Protein 4R12 (pdb70)

InterPro domains:
  IPR008710 Nicastrin [PTHR21092] (8-639)
  IPR041084 Nicastrin, small lobe [PF18266] (41-197)

B-factor: mean 36.16, std 11.5, range [18.85, 80.17]

Sequence (573 aa):
YTTLYSSYPCTKIMTSDGQFGCSSKHGGNSGILYLIDDDESYNNYFSYSQQKDIIVVLDTNYFNSTSVLNLHNKSKIEGIIVLTDTKKTYPYSPDSRYPNKIYGLYPNSNLEWNPNADGFTYFSFPFPIFAIDNQTSVAIRNVSKHNRDGQYPAWGAELDSFMQGAINSETCLRRGFCEPVGGQSIWSSFSSKIDKEKEIILVMLPFDTTAFFRDLSIGADQSSFATVTLLSVIKSLAAVDRSSWNKEVVFAFWNAERWGYVGSEYFINDLLNFQCKTYNSDKSKCIDPPRADLAFQTQINFTKISTIIELNQIGRAQLDKNLGKYSLYLHTAGTKTSSVTDILDQVASSYENSTITFKPTTQTELPPSSSMSFLKKTNKIPVVVITDHDYKYSNPYYGYEQDDNENVLGSTLNDIVYILSTFIDRIAGGNNNITIDKNFINILYPCFTSSITCFNILMKTYPLNEVPNFYSSVFGTSLTTTLSPYETKLIHRLLYSITQYNSTLTNCTSDNDCPSSLCYSGQCVSSNTHLHNALSLGFDFDTSKNVWKIVNSSYPIFTESNWDYTALKVFKI

Solvent-accessible surface area: 23142 Å² total; per-residue (Å²): 227,81,49,33,190,44,16,22,10,2,10,12,0,0,30,40,143,20,65,10,2,0,18,5,117,153,66,20,7,47,6,0,1,23,1,0,32,54,99,121,6,30,92,82,0,69,96,40,81,75,40,154,48,0,0,0,0,0,16,3,44,40,0,29,15,98,14,7,80,64,13,125,32,136,8,128,25,29,0,0,0,0,0,33,35,65,90,7,115,66,78,9,2,0,6,38,114,9,7,27,72,111,42,7,56,53,62,139,10,147,40,64,0,6,40,78,3,47,17,0,8,84,81,55,5,90,25,0,0,0,0,0,39,86,151,15,0,84,54,6,46,101,23,0,103,109,15,100,89,30,130,81,100,5,63,0,0,45,0,5,0,80,6,62,2,42,99,32,0,84,15,2,5,129,146,42,70,2,22,0,5,0,0,12,2,0,3,0,1,20,37,64,128,3,56,116,148,66,78,4,1,7,2,0,0,3,3,0,0,8,2,4,1,15,51,16,0,16,1,0,0,1,1,0,0,2,0,0,0,0,0,0,0,0,69,1,0,37,92,21,93,69,101,61,21,95,56,10,5,4,0,0,0,1,0,0,2,30,9,3,7,4,0,0,29,14,8,0,42,5,28,74,96,26,151,14,150,67,77,33,120,108,124,52,98,4,98,58,36,28,31,80,44,7,12,4,69,76,16,13,42,20,109,64,9,20,7,0,1,0,1,7,1,0,0,69,3,74,108,18,198,137,96,55,54,55,0,2,30,12,1,56,25,34,59,168,25,75,72,13,20,72,38,0,60,90,2,4,93,75,59,165,119,4,47,1,24,21,58,106,32,106,40,136,40,10,2,8,1,1,0,0,0,2,23,93,108,23,85,151,21,15,1,0,0,0,0,0,4,38,72,122,15,21,4,34,23,6,0,3,29,19,0,20,63,132,7,12,58,33,94,0,4,56,21,2,0,57,1,6,0,16,0,2,0,93,22,0,38,10,133,36,146,14,114,19,42,119,109,9,4,100,72,0,38,60,3,0,1,43,46,0,61,12,50,41,141,25,25,172,90,121,11,192,38,81,34,0,23,4,20,2,32,23,0,0,72,11,38,104,64,65,92,25,40,28,11,4,106,0,0,26,28,5,0,11,23,15,1,72,113,80,46,69,128,64,116,10,106,47,58,152,78,8,115,118,13,35,11,18,96,12,55,11,5,20,10,5,5,24,65,8,16,0,5,4,46,0,15,73,30,36,107,101,113,104,15,10,85,51,91,62,77,97,87,8,6,33,0,9,3,42,92,129,128,43,14,0,60,8,56,118,78

Structure (mmCIF, N/CA/C/O backbone):
data_4R12
#
_entry.id   4R12
#
_cell.length_a   65.584
_cell.length_b   65.584
_cell.length_c   344.475
_cell.angle_alpha   90.00
_cell.angle_beta   90.00
_cell.angle_gamma   90.00
#
_symmetry.space_group_name_H-M   'P 41 21 2'
#
loop_
_entity.id
_entity.type
_entity.pdbx_description
1 polymer 'Putative uncharacterized protein'
2 branched 2-acetamido-2-deoxy-beta-D-glucopyranose-(1-4)-2-acetamido-2-deoxy-beta-D-glucopyranose
3 branched beta-D-mannopyranose-(1-4)-2-acetamido-2-deoxy-beta-D-glucopyranose-(1-4)-2-acetamido-2-deoxy-beta-D-glucopyranose
4 non-polymer 2-acetamido-2-deoxy-beta-D-glucopyranose
5 non-polymer 'CALCIUM ION'
6 water water
#
loop_
_atom_site.group_PDB
_atom_site.id
_atom_site.type_symbol
_atom_site.label_atom_id
_atom_site.label_alt_id
_atom_site.label_comp_id
_atom_site.label_asym_id
_atom_site.label_entity_id
_atom_site.label_seq_id
_atom_site.pdbx_PDB_ins_code
_atom_site.Cartn_x
_atom_site.Cartn_y
_atom_site.Cartn_z
_atom_site.occupancy
_atom_site.B_iso_or_equiv
_atom_site.auth_seq_id
_atom_site.auth_comp_id
_atom_site.auth_asym_id
_atom_site.auth_atom_id
_atom_site.pdbx_PDB_model_num
ATOM 1 N N . TYR A 1 15 ? 0.658 -21.578 11.817 1.00 66.00 33 TYR A N 1
ATOM 2 C CA . TYR A 1 15 ? -0.274 -21.757 10.712 1.00 66.19 33 TYR A CA 1
ATOM 3 C C . TYR A 1 15 ? -0.941 -20.433 10.337 1.00 67.89 33 TYR A C 1
ATOM 4 O O . TYR A 1 15 ? -1.705 -20.353 9.372 1.00 69.80 33 TYR A O 1
ATOM 13 N N . THR A 1 16 ? -0.649 -19.405 11.128 1.00 64.12 34 THR A N 1
ATOM 14 C CA . THR A 1 16 ? -0.992 -18.017 10.826 1.00 62.07 34 THR A CA 1
ATOM 15 C C . THR A 1 16 ? 0.039 -17.178 11.568 1.00 59.08 34 THR A C 1
ATOM 16 O O . THR A 1 16 ? -0.089 -16.968 12.775 1.00 57.47 34 THR A O 1
ATOM 20 N N . THR A 1 17 ? 1.081 -16.736 10.869 1.00 57.77 35 THR A N 1
ATOM 21 C CA . THR A 1 17 ? 2.192 -16.061 11.535 1.00 55.97 35 THR A CA 1
ATOM 22 C C . THR A 1 17 ? 1.928 -14.567 11.731 1.00 55.28 35 THR A C 1
ATOM 23 O O . THR A 1 17 ? 1.622 -13.838 10.786 1.00 53.74 35 THR A O 1
ATOM 27 N N . LEU A 1 18 ? 2.044 -14.120 12.975 1.00 51.94 36 LEU A N 1
ATOM 28 C CA . LEU A 1 18 ? 1.853 -12.716 13.289 1.00 51.15 36 LEU A CA 1
ATOM 29 C C . LEU A 1 18 ? 3.214 -12.046 13.324 1.00 49.62 36 LEU A C 1
ATOM 30 O O . LEU A 1 18 ? 4.041 -12.337 14.187 1.00 51.10 36 LEU A O 1
ATOM 35 N N . TYR A 1 19 ? 3.444 -11.163 12.357 1.00 52.06 37 TYR A N 1
ATOM 36 C CA . TYR A 1 19 ? 4.797 -10.714 12.032 1.00 52.74 37 TYR A CA 1
ATOM 37 C C . TYR A 1 19 ? 5.252 -9.562 12.903 1.00 50.38 37 TYR A C 1
ATOM 38 O O . TYR A 1 19 ? 6.429 -9.472 13.254 1.00 51.19 37 TYR A O 1
ATOM 47 N N . SER A 1 20 ? 4.330 -8.680 13.242 1.00 45.51 38 SER A N 1
ATOM 48 C CA . SER A 1 20 ? 4.658 -7.587 14.132 1.00 43.76 38 SER A CA 1
ATOM 49 C C . SER A 1 20 ? 4.558 -8.063 15.562 1.00 42.45 38 SER A C 1
ATOM 50 O O . SER A 1 20 ? 3.622 -7.724 16.264 1.00 40.17 38 SER A O 1
ATOM 53 N N . SER A 1 21 ? 5.531 -8.876 15.956 1.00 39.83 39 SER A N 1
ATOM 54 C CA . SER A 1 21 ? 5.665 -9.347 17.335 1.00 36.74 39 SER A CA 1
ATOM 55 C C . SER A 1 21 ? 7.002 -8.911 17.939 1.00 33.63 39 SER A C 1
ATOM 56 O O . SER A 1 21 ? 8.020 -8.812 17.237 1.00 32.17 39 SER A O 1
ATOM 59 N N . TYR A 1 22 ? 6.993 -8.670 19.252 1.00 31.73 40 TYR A N 1
ATOM 60 C CA . TYR A 1 22 ? 8.129 -8.066 19.927 1.00 28.62 40 TYR A CA 1
ATOM 61 C C . TYR A 1 22 ? 8.512 -8.906 21.144 1.00 29.18 40 TYR A C 1
ATOM 62 O O . TYR A 1 22 ? 7.874 -8.830 22.189 1.00 27.51 40 TYR A O 1
ATOM 71 N N . PRO A 1 23 ? 9.561 -9.716 20.999 1.00 28.76 41 PRO A N 1
ATOM 72 C CA . PRO A 1 23 ? 9.910 -10.698 22.034 1.00 30.76 41 PRO A CA 1
ATOM 73 C C . PRO A 1 23 ? 10.647 -10.096 23.227 1.00 27.84 41 PRO A C 1
ATOM 74 O O . PRO A 1 23 ? 11.368 -9.095 23.108 1.00 26.31 41 PRO A O 1
ATOM 78 N N . CYS A 1 24 ? 10.440 -10.719 24.380 1.00 26.26 42 CYS A N 1
ATOM 79 C CA . CYS A 1 24 ? 11.326 -10.584 25.516 1.00 25.58 42 CYS A CA 1
ATOM 80 C C . CYS A 1 24 ? 12.546 -11.474 25.275 1.00 28.15 42 CYS A C 1
ATOM 81 O O . CYS A 1 24 ? 12.393 -12.652 24.970 1.00 29.21 42 CYS A O 1
ATOM 84 N N . THR A 1 25 ? 13.751 -10.922 25.385 1.00 26.84 43 THR A N 1
ATOM 85 C CA . THR A 1 25 ? 14.956 -11.696 25.072 1.00 27.00 43 THR A CA 1
ATOM 86 C C . THR A 1 25 ? 15.770 -11.919 26.335 1.00 28.26 43 THR A C 1
ATOM 87 O O . THR A 1 25 ? 15.465 -11.324 27.367 1.00 25.43 43 THR A O 1
ATOM 91 N N . LYS A 1 26 ? 16.792 -12.767 26.254 1.00 27.46 44 LYS A N 1
ATOM 92 C CA . LYS A 1 26 ? 17.601 -13.108 27.432 1.00 28.27 44 LYS A CA 1
ATOM 93 C C . LYS A 1 26 ? 18.911 -12.324 27.481 1.00 26.38 44 LYS A C 1
ATOM 94 O O . LYS A 1 26 ? 19.662 -12.258 26.494 1.00 26.16 44 LYS A O 1
ATOM 100 N N . ILE A 1 27 ? 19.183 -11.727 28.640 1.00 26.44 45 ILE A N 1
ATOM 101 C CA . ILE A 1 27 ? 20.427 -11.012 28.859 1.00 27.03 45 ILE A CA 1
ATOM 102 C C . ILE A 1 27 ? 21.169 -11.651 30.030 1.00 28.08 45 ILE A C 1
ATOM 103 O O . ILE A 1 27 ? 20.590 -11.862 31.091 1.00 28.07 45 ILE A O 1
ATOM 108 N N . MET A 1 28 ? 22.441 -11.970 29.835 1.00 28.27 46 MET A N 1
ATOM 109 C CA . MET A 1 28 ? 23.234 -12.539 30.919 1.00 29.15 46 MET A CA 1
ATOM 110 C C . MET A 1 28 ? 24.079 -11.461 31.601 1.00 30.27 46 MET A C 1
ATOM 111 O O . MET A 1 28 ? 24.454 -10.459 30.983 1.00 28.44 46 MET A O 1
ATOM 116 N N . THR A 1 29 ? 24.338 -11.663 32.889 1.00 31.18 47 THR A N 1
ATOM 117 C CA . THR A 1 29 ? 25.233 -10.799 33.649 1.00 33.28 47 THR A CA 1
ATOM 118 C C . THR A 1 29 ? 26.334 -11.640 34.281 1.00 35.54 47 THR A C 1
ATOM 119 O O . THR A 1 29 ? 26.390 -12.848 34.057 1.00 34.53 47 THR A O 1
ATOM 123 N N . SER A 1 30 ? 27.200 -11.012 35.069 1.00 36.44 48 SER A N 1
ATOM 124 C CA . SER A 1 30 ? 28.225 -11.749 35.821 1.00 39.99 48 SER A CA 1
ATOM 125 C C . SER A 1 30 ? 27.637 -12.851 36.687 1.00 40.43 48 SER A C 1
ATOM 126 O O . SER A 1 30 ? 28.131 -13.977 36.689 1.00 42.19 48 SER A O 1
ATOM 129 N N . ASP A 1 31 ? 26.578 -12.518 37.418 1.00 37.39 49 ASP A N 1
ATOM 130 C CA . ASP A 1 31 ? 26.032 -13.414 38.439 1.00 42.61 49 ASP A CA 1
ATOM 131 C C . ASP A 1 31 ? 24.768 -14.177 38.048 1.00 41.56 49 ASP A C 1
ATOM 132 O O . ASP A 1 31 ? 24.255 -14.953 38.848 1.00 43.91 49 ASP A O 1
ATOM 137 N N . GLY A 1 32 ? 24.234 -13.947 36.850 1.00 35.56 50 GLY A N 1
ATOM 138 C CA . GLY A 1 32 ? 22.958 -14.542 36.508 1.00 37.10 50 GLY A CA 1
ATOM 139 C C . GLY A 1 32 ? 22.399 -14.119 35.159 1.00 32.84 50 GLY A C 1
ATOM 140 O O . GLY A 1 32 ? 23.134 -13.893 34.202 1.00 31.89 50 GLY A O 1
ATOM 141 N N . GLN A 1 33 ? 21.084 -14.009 35.094 1.00 32.40 51 GLN A N 1
ATOM 142 C CA . GLN A 1 33 ? 20.417 -13.797 33.825 1.00 32.37 51 GLN A CA 1
ATOM 143 C C . GLN A 1 33 ? 19.074 -13.169 34.103 1.00 31.42 51 GLN A C 1
ATOM 144 O O . GLN A 1 33 ? 18.524 -13.314 35.213 1.00 31.63 51 GLN A O 1
ATOM 150 N N . PHE A 1 34 ? 18.549 -12.451 33.113 1.00 31.40 52 PHE A N 1
ATOM 151 C CA . PHE A 1 34 ? 17.190 -11.945 33.194 1.00 29.41 52 PHE A CA 1
ATOM 152 C C . PHE A 1 34 ? 16.575 -11.911 31.807 1.00 27.35 52 PHE A C 1
ATOM 153 O O . PHE A 1 34 ? 17.255 -12.158 30.807 1.00 28.09 52 PHE A O 1
ATOM 161 N N . GLY A 1 35 ? 15.276 -11.652 31.748 1.00 28.00 53 GLY A N 1
ATOM 162 C CA . GLY A 1 35 ? 14.568 -11.756 30.489 1.00 26.63 53 GLY A CA 1
ATOM 163 C C . GLY A 1 35 ? 14.076 -13.172 30.259 1.00 30.61 53 GLY A C 1
ATOM 164 O O . GLY A 1 35 ? 14.024 -13.995 31.186 1.00 28.31 53 GLY A O 1
ATOM 165 N N . CYS A 1 36 ? 13.740 -13.472 29.012 1.00 28.48 54 CYS A N 1
ATOM 166 C CA . CYS A 1 36 ? 12.943 -14.650 28.707 1.00 27.81 54 CYS A CA 1
ATOM 167 C C . CYS A 1 36 ? 13.539 -15.484 27.581 1.00 28.96 54 CYS A C 1
ATOM 168 O O . CYS A 1 36 ? 14.372 -15.015 26.808 1.00 28.26 54 CYS A O 1
ATOM 171 N N . SER A 1 37 ? 13.065 -16.717 27.489 1.00 29.67 55 SER A N 1
ATOM 172 C CA . SER A 1 37 ? 13.371 -17.583 26.371 1.00 31.66 55 SER A CA 1
ATOM 173 C C . SER A 1 37 ? 12.249 -18.590 26.212 1.00 31.10 55 SER A C 1
ATOM 174 O O . SER A 1 37 ? 11.586 -18.941 27.183 1.00 32.21 55 SER A O 1
ATOM 177 N N . SER A 1 38 ? 12.022 -19.041 24.986 1.00 30.06 56 SER A N 1
ATOM 178 C CA . SER A 1 38 ? 11.193 -20.218 24.800 1.00 31.99 56 SER A CA 1
ATOM 179 C C . SER A 1 38 ? 12.043 -21.456 25.044 1.00 33.25 56 SER A C 1
ATOM 180 O O . SER A 1 38 ? 13.278 -21.381 25.094 1.00 33.21 56 SER A O 1
ATOM 183 N N . LYS A 1 39 ? 11.383 -22.593 25.224 1.00 31.82 57 LYS A N 1
ATOM 184 C CA . LYS A 1 39 ? 12.088 -23.861 25.211 1.00 36.47 57 LYS A CA 1
ATOM 185 C C . LYS A 1 39 ? 12.598 -24.109 23.800 1.00 36.42 57 LYS A C 1
ATOM 186 O O . LYS A 1 39 ? 12.152 -23.468 22.828 1.00 34.45 57 LYS A O 1
ATOM 192 N N . HIS A 1 40 ? 13.550 -25.024 23.689 1.00 35.49 58 HIS A N 1
ATOM 193 C CA . HIS A 1 40 ? 13.996 -25.487 22.389 1.00 34.37 58 HIS A CA 1
ATOM 194 C C . HIS A 1 40 ? 12.786 -26.053 21.644 1.00 35.27 58 HIS A C 1
ATOM 195 O O . HIS A 1 40 ? 12.095 -26.926 22.166 1.00 36.31 58 HIS A O 1
ATOM 202 N N . GLY A 1 41 ? 12.505 -25.525 20.453 1.00 36.70 59 GLY A N 1
ATOM 203 C CA . GLY A 1 41 ? 11.357 -25.970 19.683 1.00 37.66 59 GLY A CA 1
ATOM 204 C C . GLY A 1 41 ? 10.098 -25.150 19.926 1.00 36.97 59 GLY A C 1
ATOM 205 O O . GLY A 1 41 ? 9.043 -25.449 19.378 1.00 38.49 59 GLY A O 1
ATOM 206 N N . GLY A 1 42 ? 10.201 -24.132 20.772 1.00 36.65 60 GLY A N 1
ATOM 207 C CA . GLY A 1 42 ? 9.100 -23.206 20.997 1.00 35.95 60 GLY A CA 1
ATOM 208 C C . GLY A 1 42 ? 8.097 -23.628 22.058 1.00 37.13 60 GLY A C 1
ATOM 209 O O . GLY A 1 42 ? 8.130 -24.751 22.557 1.00 36.65 60 GLY A O 1
ATOM 210 N N . ASN A 1 43 ? 7.197 -22.718 22.406 1.00 36.82 61 ASN A N 1
ATOM 211 C CA . ASN A 1 43 ? 6.172 -22.989 23.412 1.00 37.56 61 ASN A CA 1
ATOM 212 C C . ASN A 1 43 ? 4.783 -22.765 22.836 1.00 39.00 61 ASN A C 1
ATOM 213 O O . ASN A 1 43 ? 4.530 -21.764 22.169 1.00 38.49 61 ASN A O 1
ATOM 218 N N . SER A 1 44 ? 3.875 -23.687 23.108 1.00 40.03 62 SER A N 1
ATOM 219 C CA . SER A 1 44 ? 2.520 -23.592 22.587 1.00 42.35 62 SER A CA 1
ATOM 220 C C . SER A 1 44 ? 1.507 -23.915 23.676 1.00 42.65 62 SER A C 1
ATOM 221 O O . SER A 1 44 ? 1.849 -24.524 24.679 1.00 43.44 62 SER A O 1
ATOM 224 N N . GLY A 1 45 ? 0.265 -23.485 23.477 1.00 44.36 63 GLY A N 1
ATOM 225 C CA . GLY A 1 45 ? -0.781 -23.718 24.453 1.00 46.95 63 GLY A CA 1
ATOM 226 C C . GLY A 1 45 ? -2.096 -23.070 24.070 1.00 46.34 63 GLY A C 1
ATOM 227 O O . GLY A 1 45 ? -2.191 -22.366 23.060 1.00 44.56 63 GLY A O 1
ATOM 228 N N . ILE A 1 46 ? -3.116 -23.319 24.884 1.00 48.16 64 ILE A N 1
ATOM 229 C CA . ILE A 1 46 ? -4.427 -22.715 24.693 1.00 51.23 64 ILE A CA 1
ATOM 230 C C . ILE A 1 46 ? -4.388 -21.239 25.135 1.00 48.31 64 ILE A C 1
ATOM 231 O O . ILE A 1 46 ? -3.806 -20.907 26.171 1.00 46.02 64 ILE A O 1
ATOM 236 N N . LEU A 1 47 ? -4.981 -20.354 24.339 1.00 49.16 65 LEU A N 1
ATOM 237 C CA . LEU A 1 47 ? -5.033 -18.941 24.704 1.00 45.32 65 LEU A CA 1
ATOM 238 C C . LEU A 1 47 ? -6.018 -18.715 25.847 1.00 47.37 65 LEU A C 1
ATOM 239 O O . LEU A 1 47 ? -7.167 -19.148 25.780 1.00 50.84 65 LEU A O 1
ATOM 244 N N . TYR A 1 48 ? -5.556 -18.060 26.907 1.00 44.05 66 TYR A N 1
ATOM 245 C CA . TYR A 1 48 ? -6.422 -17.702 28.026 1.00 45.08 66 TYR A CA 1
ATOM 246 C C . TYR A 1 48 ? -6.262 -16.216 28.329 1.00 47.10 66 TYR A C 1
ATOM 247 O O . TYR A 1 48 ? -5.160 -15.763 28.631 1.00 42.19 66 TYR A O 1
ATOM 256 N N . LEU A 1 49 ? -7.366 -15.471 28.268 1.00 46.73 67 LEU A N 1
ATOM 257 C CA . LEU A 1 49 ? -7.330 -14.011 28.407 1.00 42.06 67 LEU A CA 1
ATOM 258 C C . LEU A 1 49 ? -7.569 -13.518 29.829 1.00 42.10 67 LEU A C 1
ATOM 259 O O . LEU A 1 49 ? -8.577 -13.841 30.453 1.00 45.24 67 LEU A O 1
ATOM 264 N N . ILE A 1 50 ? -6.628 -12.733 30.338 1.00 40.73 68 ILE A N 1
ATOM 265 C CA . ILE A 1 50 ? -6.837 -12.000 31.572 1.00 39.75 68 ILE A CA 1
ATOM 266 C C . ILE A 1 50 ? -7.003 -10.520 31.235 1.00 41.83 68 ILE A C 1
ATOM 267 O O . ILE A 1 50 ? -6.057 -9.880 30.787 1.00 37.46 68 ILE A O 1
ATOM 272 N N . ASP A 1 51 ? -8.211 -9.993 31.433 1.00 43.08 69 ASP A N 1
ATOM 273 C CA . ASP A 1 51 ? -8.512 -8.592 31.113 1.00 41.65 69 ASP A CA 1
ATOM 274 C C . ASP A 1 51 ? -9.335 -7.920 32.217 1.00 43.83 69 ASP A C 1
ATOM 275 O O . ASP A 1 51 ? -9.731 -6.762 32.097 1.00 43.88 69 ASP A O 1
ATOM 280 N N . ASP A 1 52 ? -9.591 -8.661 33.287 1.00 43.61 70 ASP A N 1
ATOM 281 C CA . ASP A 1 52 ? -10.263 -8.121 34.467 1.00 45.75 70 ASP A CA 1
ATOM 282 C C . ASP A 1 52 ? -9.972 -8.990 35.687 1.00 47.87 70 ASP A C 1
ATOM 283 O O . ASP A 1 52 ? -9.398 -10.074 35.559 1.00 47.34 70 ASP A O 1
ATOM 288 N N . ASP A 1 53 ? -10.366 -8.503 36.862 1.00 46.50 71 ASP A N 1
ATOM 289 C CA . ASP A 1 53 ? -10.117 -9.208 38.111 1.00 48.01 71 ASP A CA 1
ATOM 290 C C . ASP A 1 53 ? -10.759 -10.588 38.081 1.00 50.48 71 ASP A C 1
ATOM 291 O O . ASP A 1 53 ? -10.228 -11.545 38.658 1.00 48.74 71 ASP A O 1
ATOM 296 N N . GLU A 1 54 ? -11.892 -10.687 37.389 1.00 50.04 72 GLU A N 1
ATOM 297 C CA . GLU A 1 54 ? -12.621 -11.944 37.308 1.00 51.83 72 GLU A CA 1
ATOM 298 C C . GLU A 1 54 ? -11.810 -13.004 36.590 1.00 50.03 72 GLU A C 1
ATOM 299 O O . GLU A 1 54 ? -11.628 -14.100 37.111 1.00 53.03 72 GLU A O 1
ATOM 305 N N . SER A 1 55 ? -11.337 -12.685 35.388 1.00 51.17 73 SER A N 1
ATOM 306 C CA . SER A 1 55 ? -10.575 -13.650 34.605 1.00 50.25 73 SER A CA 1
ATOM 307 C C . SER A 1 55 ? -9.217 -13.894 35.249 1.00 49.45 73 SER A C 1
ATOM 308 O O . SER A 1 55 ? -8.649 -14.982 35.122 1.00 50.99 73 SER A O 1
ATOM 311 N N . TYR A 1 56 ? -8.705 -12.890 35.955 1.00 49.06 74 TYR A N 1
ATOM 312 C CA . TYR A 1 56 ? -7.476 -13.062 36.719 1.00 48.08 74 TYR A CA 1
ATOM 313 C C . TYR A 1 56 ? -7.665 -14.162 37.777 1.00 53.32 74 TYR A C 1
ATOM 314 O O . TYR A 1 56 ? -6.930 -15.150 37.795 1.00 51.78 74 TYR A O 1
ATOM 323 N N . ASN A 1 57 ? -8.658 -13.987 38.644 1.00 52.22 75 ASN A N 1
ATOM 324 C CA . ASN A 1 57 ? -8.940 -14.965 39.696 1.00 54.71 75 ASN A CA 1
ATOM 325 C C . ASN A 1 57 ? -9.327 -16.342 39.163 1.00 56.32 75 ASN A C 1
ATOM 326 O O . ASN A 1 57 ? -8.980 -17.362 39.758 1.00 60.42 75 ASN A O 1
ATOM 331 N N . ASN A 1 58 ? -10.040 -16.378 38.043 1.00 55.74 76 ASN A N 1
ATOM 332 C CA . ASN A 1 58 ? -10.458 -17.649 37.459 1.00 56.99 76 ASN A CA 1
ATOM 333 C C . ASN A 1 58 ? -9.317 -18.397 36.767 1.00 59.43 76 ASN A C 1
ATOM 334 O O . ASN A 1 58 ? -9.516 -19.484 36.215 1.00 61.44 76 ASN A O 1
ATOM 339 N N . TYR A 1 59 ? -8.122 -17.816 36.796 1.00 57.37 77 TYR A N 1
ATOM 340 C CA . TYR A 1 59 ? -6.957 -18.501 36.257 1.00 58.73 77 TYR A CA 1
ATOM 341 C C . TYR A 1 59 ? -6.489 -19.604 37.207 1.00 59.78 77 TYR A C 1
ATOM 342 O O . TYR A 1 59 ? -6.077 -20.672 36.769 1.00 60.85 77 TYR A O 1
ATOM 351 N N . PHE A 1 60 ? -6.563 -19.335 38.506 1.00 59.86 78 PHE A N 1
ATOM 352 C CA . PHE A 1 60 ? -6.036 -20.251 39.510 1.00 62.54 78 PHE A CA 1
ATOM 353 C C . PHE A 1 60 ? -6.807 -21.564 39.563 1.00 67.04 78 PHE A C 1
ATOM 354 O O . PHE A 1 60 ? -6.290 -22.573 40.049 1.00 68.19 78 PHE A O 1
ATOM 362 N N . SER A 1 61 ? -8.037 -21.548 39.055 1.00 66.65 79 SER A N 1
ATOM 363 C CA . SER A 1 61 ? -8.914 -22.711 39.123 1.00 67.88 79 SER A CA 1
ATOM 364 C C . SER A 1 61 ? -9.256 -23.251 37.738 1.00 67.29 79 SER A C 1
ATOM 365 O O . SER A 1 61 ? -10.260 -23.936 37.560 1.00 68.98 79 SER A O 1
ATOM 368 N N . TYR A 1 62 ? -8.412 -22.939 36.760 1.00 66.26 80 TYR A N 1
ATOM 369 C CA . TYR A 1 62 ? -8.660 -23.317 35.372 1.00 67.87 80 TYR A CA 1
ATOM 370 C C . TYR A 1 62 ? -7.762 -24.471 34.941 1.00 69.77 80 TYR A C 1
ATOM 371 O O . TYR A 1 62 ? -6.553 -24.300 34.808 1.00 69.17 80 TYR A O 1
ATOM 380 N N . SER A 1 63 ? -8.351 -25.643 34.715 1.00 71.88 81 SER A N 1
ATOM 381 C CA . SER A 1 63 ? -7.568 -26.818 34.329 1.00 72.41 81 SER A CA 1
ATOM 382 C C . SER A 1 63 ? -8.172 -27.604 33.161 1.00 71.23 81 SER A C 1
ATOM 383 O O . SER A 1 63 ? -8.025 -28.822 33.085 1.00 71.48 81 SER A O 1
ATOM 386 N N . GLN A 1 64 ? -8.833 -26.895 32.249 1.00 72.09 82 GLN A N 1
ATOM 387 C CA . GLN A 1 64 ? -9.360 -27.489 31.020 1.00 72.48 82 GLN A CA 1
ATOM 388 C C . GLN A 1 64 ? -8.212 -28.003 30.145 1.00 70.39 82 GLN A C 1
ATOM 389 O O . GLN A 1 64 ? -8.393 -28.851 29.268 1.00 71.37 82 GLN A O 1
ATOM 395 N N . GLN A 1 65 ? -7.019 -27.497 30.420 1.00 69.24 83 GLN A N 1
ATOM 396 C CA . GLN A 1 65 ? -5.856 -27.787 29.606 1.00 67.72 83 GLN A CA 1
ATOM 397 C C . GLN A 1 65 ? -4.578 -27.740 30.435 1.00 65.81 83 GLN A C 1
ATOM 398 O O . GLN A 1 65 ? -4.493 -27.003 31.421 1.00 66.47 83 GLN A O 1
ATOM 404 N N . LYS A 1 66 ? -3.592 -28.537 30.041 1.00 61.60 84 LYS A N 1
ATOM 405 C CA . LYS A 1 66 ? -2.259 -28.413 30.603 1.00 62.49 84 LYS A CA 1
ATOM 406 C C . LYS A 1 66 ? -1.605 -27.120 30.092 1.00 58.51 84 LYS A C 1
ATOM 407 O O . LYS A 1 66 ? -1.437 -26.160 30.837 1.00 59.10 84 LYS A O 1
ATOM 413 N N . ASP A 1 67 ? -1.272 -27.087 28.809 1.00 56.47 85 ASP A N 1
ATOM 414 C CA . ASP A 1 67 ? -0.459 -26.005 28.266 1.00 52.79 85 ASP A CA 1
ATOM 415 C C . ASP A 1 67 ? -1.269 -24.733 27.991 1.00 52.19 85 ASP A C 1
ATOM 416 O O . ASP A 1 67 ? -2.192 -24.740 27.178 1.00 50.49 85 ASP A O 1
ATOM 421 N N . ILE A 1 68 ? -0.913 -23.644 28.668 1.00 50.06 86 ILE A N 1
ATOM 422 C CA . ILE A 1 68 ? -1.646 -22.385 28.534 1.00 47.11 86 ILE A CA 1
ATOM 423 C C . ILE A 1 68 ? -0.749 -21.216 28.113 1.00 43.41 86 ILE A C 1
ATOM 424 O O . ILE A 1 68 ? 0.292 -20.987 28.728 1.00 41.03 86 ILE A O 1
ATOM 429 N N . ILE A 1 69 ? -1.158 -20.499 27.062 1.00 44.08 87 ILE A N 1
ATOM 430 C CA . ILE A 1 69 ? -0.592 -19.193 26.714 1.00 39.38 87 ILE A CA 1
ATOM 431 C C . ILE A 1 69 ? -1.504 -18.087 27.243 1.00 39.66 87 ILE A C 1
ATOM 432 O O . ILE A 1 69 ? -2.599 -17.870 26.721 1.00 41.39 87 ILE A O 1
ATOM 437 N N . VAL A 1 70 ? -1.053 -17.396 28.283 1.00 39.53 88 VAL A N 1
ATOM 438 C CA . VAL A 1 70 ? -1.832 -16.315 28.877 1.00 38.52 88 VAL A CA 1
ATOM 439 C C . VAL A 1 70 ? -1.753 -15.049 28.033 1.00 36.19 88 VAL A C 1
ATOM 440 O O . VAL A 1 70 ? -0.665 -14.580 27.684 1.00 35.16 88 VAL A O 1
ATOM 444 N N . VAL A 1 71 ? -2.917 -14.503 27.700 1.00 36.81 89 VAL A N 1
ATOM 445 C CA . VAL A 1 71 ? -3.012 -13.227 26.998 1.00 36.63 89 VAL A CA 1
ATOM 446 C C . VAL A 1 71 ? -3.362 -12.150 28.014 1.00 36.44 89 VAL A C 1
ATOM 447 O O . VAL A 1 71 ? -4.382 -12.248 28.693 1.00 38.78 89 VAL A O 1
ATOM 451 N N . LEU A 1 72 ? -2.513 -11.136 28.130 1.00 33.56 90 LEU A N 1
ATOM 452 C CA . LEU A 1 72 ? -2.695 -10.112 29.152 1.00 33.27 90 LEU A CA 1
ATOM 453 C C . LEU A 1 72 ? -3.093 -8.760 28.584 1.00 32.47 90 LEU A C 1
ATOM 454 O O . LEU A 1 72 ? -2.383 -8.200 27.753 1.00 30.03 90 LEU A O 1
ATOM 459 N N . ASP A 1 73 ? -4.222 -8.235 29.046 1.00 32.56 91 ASP A N 1
ATOM 460 C CA . ASP A 1 73 ? -4.465 -6.806 28.938 1.00 32.30 91 ASP A CA 1
ATOM 461 C C . ASP A 1 73 ? -3.326 -6.161 29.703 1.00 29.98 91 ASP A C 1
ATOM 462 O O . ASP A 1 73 ? -2.921 -6.667 30.758 1.00 29.74 91 ASP A O 1
ATOM 467 N N . THR A 1 74 ? -2.792 -5.063 29.193 1.00 30.81 92 THR A N 1
ATOM 468 C CA . THR A 1 74 ? -1.550 -4.565 29.758 1.00 28.69 92 THR A CA 1
ATOM 469 C C . THR A 1 74 ? -1.695 -4.073 31.202 1.00 30.45 92 THR A C 1
ATOM 470 O O . THR A 1 74 ? -0.700 -3.989 31.924 1.00 28.46 92 THR A O 1
ATOM 474 N N . ASN A 1 75 ? -2.917 -3.769 31.639 1.00 29.27 93 ASN A N 1
ATOM 475 C CA . ASN A 1 75 ? -3.117 -3.397 33.041 1.00 30.15 93 ASN A CA 1
ATOM 476 C C . ASN A 1 75 ? -2.731 -4.533 33.991 1.00 32.71 93 ASN A C 1
ATOM 477 O O . ASN A 1 75 ? -2.455 -4.306 35.169 1.00 31.39 93 ASN A O 1
ATOM 482 N N . TYR A 1 76 ? -2.691 -5.753 33.464 1.00 31.84 94 TYR A N 1
ATOM 483 C CA . TYR A 1 76 ? -2.322 -6.916 34.263 1.00 32.40 94 TYR A CA 1
ATOM 484 C C . TYR A 1 76 ? -0.897 -7.411 34.012 1.00 31.87 94 TYR A C 1
ATOM 485 O O . TYR A 1 76 ? -0.488 -8.446 34.547 1.00 31.80 94 TYR A O 1
ATOM 494 N N . PHE A 1 77 ? -0.136 -6.649 33.231 1.00 30.09 95 PHE A N 1
ATOM 495 C CA . PHE A 1 77 ? 1.268 -6.971 32.977 1.00 29.93 95 PHE A CA 1
ATOM 496 C C . PHE A 1 77 ? 2.216 -6.166 33.867 1.00 31.01 95 PHE A C 1
ATOM 497 O O . PHE A 1 77 ? 2.578 -5.030 33.553 1.00 27.66 95 PHE A O 1
ATOM 505 N N . ASN A 1 78 ? 2.501 -6.714 35.036 1.00 30.76 96 ASN A N 1
ATOM 506 C CA . ASN A 1 78 ? 3.415 -6.153 36.019 1.00 31.86 96 ASN A CA 1
ATOM 507 C C . ASN A 1 78 ? 3.947 -7.280 36.944 1.00 34.10 96 ASN A C 1
ATOM 508 O O . ASN A 1 78 ? 3.409 -8.328 36.916 1.00 33.93 96 ASN A O 1
ATOM 513 N N . SER A 1 79 ? 5.011 -7.059 37.705 1.00 32.46 97 SER A N 1
ATOM 514 C CA . SER A 1 79 ? 5.638 -8.136 38.475 1.00 34.69 97 SER A CA 1
ATOM 515 C C . SER A 1 79 ? 4.639 -8.847 39.378 1.00 36.32 97 SER A C 1
ATOM 516 O O . SER A 1 79 ? 4.505 -10.063 39.315 1.00 38.11 97 SER A O 1
ATOM 519 N N . THR A 1 80 ? 3.924 -8.082 40.193 1.00 36.93 98 THR A N 1
ATOM 520 C CA . THR A 1 80 ? 3.028 -8.660 41.191 1.00 40.27 98 THR A CA 1
ATOM 521 C C . THR A 1 80 ? 1.975 -9.556 40.570 1.00 41.52 98 THR A C 1
ATOM 522 O O . THR A 1 80 ? 1.730 -10.675 41.031 1.00 42.06 98 THR A O 1
ATOM 526 N N . SER A 1 81 ? 1.376 -9.051 39.501 1.00 35.57 99 SER A N 1
ATOM 527 C CA . SER A 1 81 ? 0.277 -9.708 38.827 1.00 37.96 99 SER A CA 1
ATOM 528 C C . SER A 1 81 ? 0.721 -10.971 38.083 1.00 39.61 99 SER A C 1
ATOM 529 O O . SER A 1 81 ? 0.038 -11.997 38.121 1.00 39.36 99 SER A O 1
ATOM 532 N N . VAL A 1 82 ? 1.866 -10.901 37.412 1.00 36.47 100 VAL A N 1
ATOM 533 C CA . VAL A 1 82 ? 2.349 -12.039 36.639 1.00 38.75 100 VAL A CA 1
ATOM 534 C C . VAL A 1 82 ? 2.977 -13.102 37.552 1.00 39.97 100 VAL A C 1
ATOM 535 O O . VAL A 1 82 ? 2.747 -14.295 37.367 1.00 42.35 100 VAL A O 1
ATOM 539 N N . LEU A 1 83 ? 3.742 -12.675 38.551 1.00 40.27 101 LEU A N 1
ATOM 540 C CA . LEU A 1 83 ? 4.431 -13.644 39.400 1.00 44.19 101 LEU A CA 1
ATOM 541 C C . LEU A 1 83 ? 3.449 -14.444 40.252 1.00 46.40 101 LEU A C 1
ATOM 542 O O . LEU A 1 83 ? 3.783 -15.530 40.708 1.00 49.09 101 LEU A O 1
ATOM 547 N N . ASN A 1 84 ? 2.241 -13.920 40.447 1.00 41.62 102 ASN A N 1
ATOM 548 C CA . ASN A 1 84 ? 1.209 -14.616 41.217 1.00 44.95 102 ASN A CA 1
ATOM 549 C C . ASN A 1 84 ? 0.474 -15.691 40.443 1.00 48.10 102 ASN A C 1
ATOM 550 O O . ASN A 1 84 ? -0.282 -16.473 41.018 1.00 50.51 102 ASN A O 1
ATOM 555 N N . LEU A 1 85 ? 0.680 -15.720 39.133 1.00 48.43 103 LEU A N 1
ATOM 556 C CA . LEU A 1 85 ? 0.051 -16.726 38.304 1.00 49.89 103 LEU A CA 1
ATOM 557 C C . LEU A 1 85 ? 0.683 -18.084 38.568 1.00 51.76 103 LEU A C 1
ATOM 558 O O . LEU A 1 85 ? 1.463 -18.572 37.762 1.00 52.85 103 LEU A O 1
ATOM 563 N N . HIS A 1 86 ? 0.357 -18.670 39.717 1.00 52.12 104 HIS A N 1
ATOM 564 C CA . HIS A 1 86 ? 0.725 -20.055 40.017 1.00 54.55 104 HIS A CA 1
ATOM 565 C C . HIS A 1 86 ? -0.440 -20.970 39.633 1.00 56.34 104 HIS A C 1
ATOM 566 O O . HIS A 1 86 ? -1.576 -20.740 40.046 1.00 56.59 104 HIS A O 1
ATOM 573 N N . ASN A 1 87 ? -0.204 -21.989 38.829 1.00 58.93 105 ASN A N 1
ATOM 574 C CA . ASN A 1 87 ? -1.259 -22.878 38.365 1.00 62.61 105 ASN A CA 1
ATOM 575 C C . ASN A 1 87 ? -0.818 -24.340 38.322 1.00 65.54 105 ASN A C 1
ATOM 576 O O . ASN A 1 87 ? 0.344 -24.640 38.209 1.00 65.52 105 ASN A O 1
ATOM 581 N N . LYS A 1 88 ? -1.752 -25.261 38.430 1.00 66.10 106 LYS A N 1
ATOM 582 C CA . LYS A 1 88 ? -1.415 -26.683 38.378 1.00 67.61 106 LYS A CA 1
ATOM 583 C C . LYS A 1 88 ? -1.138 -27.041 36.939 1.00 65.94 106 LYS A C 1
ATOM 584 O O . LYS A 1 88 ? -0.357 -27.907 36.626 1.00 64.97 106 LYS A O 1
ATOM 590 N N . SER A 1 89 ? -1.797 -26.326 36.056 1.00 67.52 107 SER A N 1
ATOM 591 C CA . SER A 1 89 ? -1.432 -26.306 34.676 1.00 66.72 107 SER A CA 1
ATOM 592 C C . SER A 1 89 ? -0.162 -25.515 34.701 1.00 63.48 107 SER A C 1
ATOM 593 O O . SER A 1 89 ? 0.124 -24.854 35.682 1.00 63.33 107 SER A O 1
ATOM 596 N N . LYS A 1 90 ? 0.622 -25.608 33.657 1.00 59.87 108 LYS A N 1
ATOM 597 C CA . LYS A 1 90 ? 1.859 -24.876 33.623 1.00 57.80 108 LYS A CA 1
ATOM 598 C C . LYS A 1 90 ? 1.708 -23.838 32.553 1.00 54.09 108 LYS A C 1
ATOM 599 O O . LYS A 1 90 ? 1.153 -24.110 31.509 1.00 51.71 108 LYS A O 1
ATOM 605 N N . ILE A 1 91 ? 2.167 -22.639 32.859 1.00 51.88 109 ILE A N 1
ATOM 606 C CA . ILE A 1 91 ? 2.087 -21.531 31.940 1.00 46.26 109 ILE A CA 1
ATOM 607 C C . ILE A 1 91 ? 3.178 -21.691 30.924 1.00 42.45 109 ILE A C 1
ATOM 608 O O . ILE A 1 91 ? 4.281 -21.878 31.272 1.00 43.46 109 ILE A O 1
ATOM 613 N N . GLU A 1 92 ? 2.839 -21.632 29.666 1.00 37.58 110 GLU A N 1
ATOM 614 C CA . GLU A 1 92 ? 3.806 -21.913 28.601 1.00 37.44 110 GLU A CA 1
ATOM 615 C C . GLU A 1 92 ? 4.264 -20.644 27.878 1.00 34.70 110 GLU A C 1
ATOM 616 O O . GLU A 1 92 ? 5.198 -20.664 27.079 1.00 33.37 110 GLU A O 1
ATOM 622 N N . GLY A 1 93 ? 3.613 -19.533 28.168 1.00 35.87 111 GLY A N 1
ATOM 623 C CA . GLY A 1 93 ? 4.006 -18.295 27.530 1.00 32.44 111 GLY A CA 1
ATOM 624 C C . GLY A 1 93 ? 3.016 -17.203 27.826 1.00 32.38 111 GLY A C 1
ATOM 625 O O . GLY A 1 93 ? 1.920 -17.469 28.316 1.00 33.69 111 GLY A O 1
ATOM 626 N N . ILE A 1 94 ? 3.407 -15.969 27.531 1.00 32.79 112 ILE A N 1
ATOM 627 C CA . ILE A 1 94 ? 2.526 -14.825 27.717 1.00 33.94 112 ILE A CA 1
ATOM 628 C C . ILE A 1 94 ? 2.543 -13.945 26.474 1.00 30.22 112 ILE A C 1
ATOM 629 O O . ILE A 1 94 ? 3.597 -13.729 25.868 1.00 28.86 112 ILE A O 1
ATOM 634 N N . ILE A 1 95 ? 1.364 -13.467 26.085 1.00 30.76 113 ILE A N 1
ATOM 635 C CA . ILE A 1 95 ? 1.237 -12.451 25.050 1.00 30.16 113 ILE A CA 1
ATOM 636 C C . ILE A 1 95 ? 0.688 -11.189 25.687 1.00 30.29 113 ILE A C 1
ATOM 637 O O . ILE A 1 95 ? -0.357 -11.220 26.346 1.00 30.08 113 ILE A O 1
ATOM 642 N N . VAL A 1 96 ? 1.403 -10.086 25.507 1.00 27.69 114 VAL A N 1
ATOM 643 C CA . VAL A 1 96 ? 0.972 -8.812 26.071 1.00 28.85 114 VAL A CA 1
ATOM 644 C C . VAL A 1 96 ? 0.350 -7.955 24.975 1.00 27.35 114 VAL A C 1
ATOM 645 O O . VAL A 1 96 ? 0.967 -7.686 23.937 1.00 25.84 114 VAL A O 1
ATOM 649 N N . LEU A 1 97 ? -0.886 -7.535 25.218 1.00 28.55 115 LEU A N 1
ATOM 650 C CA . LEU A 1 97 ? -1.647 -6.753 24.258 1.00 28.99 115 LEU A CA 1
ATOM 651 C C . LEU A 1 97 ? -1.262 -5.277 24.342 1.00 28.01 115 LEU A C 1
ATOM 652 O O . LEU A 1 97 ? -1.033 -4.748 25.431 1.00 27.27 115 LEU A O 1
ATOM 657 N N . THR A 1 98 ? -1.186 -4.619 23.195 1.00 31.05 116 THR A N 1
ATOM 658 C CA . THR A 1 98 ? -0.872 -3.195 23.174 1.00 28.90 116 THR A CA 1
ATOM 659 C C . THR A 1 98 ? -1.967 -2.374 22.500 1.00 33.35 116 THR A C 1
ATOM 660 O O . THR A 1 98 ? -1.698 -1.247 22.083 1.00 31.39 116 THR A O 1
ATOM 664 N N . ASP A 1 99 ? -3.181 -2.927 22.383 1.00 30.42 117 ASP A N 1
ATOM 665 C CA . ASP A 1 99 ? -4.294 -2.167 21.798 1.00 34.27 117 ASP A CA 1
ATOM 666 C C . ASP A 1 99 ? -4.882 -1.180 22.812 1.00 33.83 117 ASP A C 1
ATOM 667 O O . ASP A 1 99 ? -5.587 -0.241 22.441 1.00 33.04 117 ASP A O 1
ATOM 672 N N . THR A 1 100 ? -4.579 -1.401 24.088 1.00 31.98 118 THR A N 1
ATOM 673 C CA . THR A 1 100 ? -4.848 -0.429 25.147 1.00 33.73 118 THR A CA 1
ATOM 674 C C . THR A 1 100 ? -3.553 -0.136 25.909 1.00 32.01 118 THR A C 1
ATOM 675 O O . THR A 1 100 ? -2.602 -0.916 25.844 1.00 29.64 118 THR A O 1
ATOM 679 N N . LYS A 1 101 ? -3.525 0.985 26.624 1.00 32.14 119 LYS A N 1
ATOM 680 C CA . LYS A 1 101 ? -2.369 1.399 27.419 1.00 30.82 119 LYS A CA 1
ATOM 681 C C . LYS A 1 101 ? -2.621 1.136 28.892 1.00 33.82 119 LYS A C 1
ATOM 682 O O . LYS A 1 101 ? -3.753 0.873 29.284 1.00 35.18 119 LYS A O 1
ATOM 688 N N . LYS A 1 102 ? -1.584 1.232 29.719 1.00 28.20 120 LYS A N 1
ATOM 689 C CA . LYS A 1 102 ? -1.807 1.142 31.162 1.00 30.84 120 LYS A CA 1
ATOM 690 C C . LYS A 1 102 ? -2.496 2.408 31.646 1.00 30.73 120 LYS A C 1
ATOM 691 O O . LYS A 1 102 ? -2.193 3.494 31.176 1.00 29.97 120 LYS A O 1
ATOM 697 N N . THR A 1 103 ? -3.411 2.267 32.594 1.00 27.48 121 THR A N 1
ATOM 698 C CA . THR A 1 103 ? -4.102 3.424 33.161 1.00 30.85 121 THR A CA 1
ATOM 699 C C . THR A 1 103 ? -3.406 3.945 34.421 1.00 31.27 121 THR A C 1
ATOM 700 O O . THR A 1 103 ? -3.948 4.788 35.136 1.00 34.12 121 THR A O 1
ATOM 704 N N . TYR A 1 104 ? -2.206 3.446 34.687 1.00 30.90 122 TYR A N 1
ATOM 705 C CA . TYR A 1 104 ? -1.451 3.882 35.859 1.00 29.45 122 TYR A CA 1
ATOM 706 C C . TYR A 1 104 ? 0.024 4.030 35.519 1.00 28.32 122 TYR A C 1
ATOM 707 O O . TYR A 1 104 ? 0.488 3.444 34.539 1.00 29.31 122 TYR A O 1
ATOM 716 N N . PRO A 1 105 ? 0.777 4.802 36.326 1.00 28.09 123 PRO A N 1
ATOM 717 C CA . PRO A 1 105 ? 2.214 4.921 36.052 1.00 27.75 123 PRO A CA 1
ATOM 718 C C . PRO A 1 105 ? 2.919 3.589 36.281 1.00 27.91 123 PRO A C 1
ATOM 719 O O . PRO A 1 105 ? 2.560 2.844 37.194 1.00 29.01 123 PRO A O 1
ATOM 723 N N . TYR A 1 106 ? 3.916 3.284 35.459 1.00 27.80 124 TYR A N 1
ATOM 724 C CA . TYR A 1 106 ? 4.565 1.989 35.567 1.00 26.56 124 TYR A CA 1
A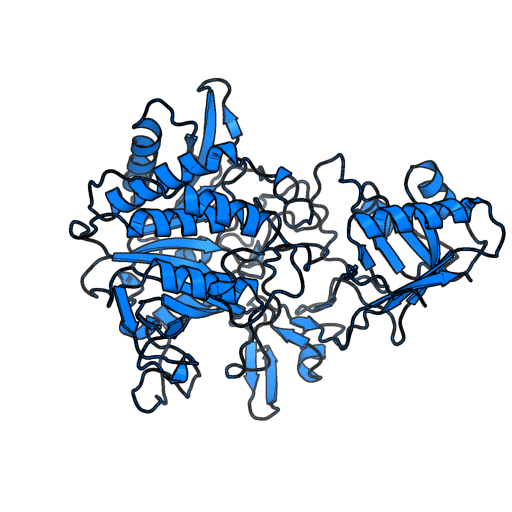TOM 725 C C . TYR A 1 106 ? 5.993 1.981 35.025 1.00 26.08 124 TYR A C 1
ATOM 726 O O . TYR A 1 106 ? 6.230 2.411 33.896 1.00 24.02 124 TYR A O 1
ATOM 735 N N . SER A 1 107 ? 6.936 1.483 35.823 1.00 26.44 125 SER A N 1
ATOM 736 C CA . SER A 1 107 ? 8.298 1.247 35.344 1.00 25.06 125 SER A CA 1
ATOM 737 C C . SER A 1 107 ? 8.800 -0.133 35.760 1.00 26.89 125 SER A C 1
ATOM 738 O O . SER A 1 107 ? 8.850 -0.455 36.952 1.00 28.61 125 SER A O 1
ATOM 741 N N . PRO A 1 108 ? 9.170 -0.956 34.771 1.00 25.10 126 PRO A N 1
ATOM 742 C CA . PRO A 1 108 ? 9.772 -2.272 34.993 1.00 25.74 126 PRO A CA 1
ATOM 743 C C . PRO A 1 108 ? 11.273 -2.164 35.228 1.00 26.46 126 PRO A C 1
ATOM 744 O O . PRO A 1 108 ? 11.963 -3.171 35.293 1.00 26.58 126 PRO A O 1
ATOM 748 N N . ASP A 1 109 ? 11.784 -0.947 35.342 1.00 28.01 127 ASP A N 1
ATOM 749 C CA . ASP A 1 109 ? 13.223 -0.769 35.478 1.00 28.45 127 ASP A CA 1
ATOM 750 C C . ASP A 1 109 ? 13.639 -0.677 36.944 1.00 30.04 127 ASP A C 1
ATOM 751 O O . ASP A 1 109 ? 12.863 -1.006 37.838 1.00 30.18 127 ASP A O 1
ATOM 756 N N . SER A 1 110 ? 14.869 -0.230 37.187 1.00 28.32 128 SER A N 1
ATOM 757 C CA . SER A 1 110 ? 15.414 -0.125 38.545 1.00 31.61 128 SER A CA 1
ATOM 758 C C . SER A 1 110 ? 14.958 1.146 39.283 1.00 31.78 128 SER A C 1
ATOM 759 O O . SER A 1 110 ? 14.658 2.155 38.648 1.00 29.22 128 SER A O 1
ATOM 762 N N . ARG A 1 111 ? 14.932 1.095 40.618 1.00 30.10 129 ARG A N 1
ATOM 763 C CA . ARG A 1 111 ? 14.623 2.274 41.438 1.00 30.25 129 ARG A CA 1
ATOM 764 C C . ARG A 1 111 ? 15.713 3.341 41.335 1.00 30.31 129 ARG A C 1
ATOM 765 O O . ARG A 1 111 ? 15.463 4.527 41.563 1.00 29.38 129 ARG A O 1
ATOM 773 N N . TYR A 1 112 ? 16.931 2.904 41.034 1.00 27.51 130 TYR A N 1
ATOM 774 C CA . TYR A 1 112 ? 18.050 3.811 40.791 1.00 30.09 130 TYR A CA 1
ATOM 775 C C . TYR A 1 112 ? 18.863 3.204 39.654 1.00 29.75 130 TYR A C 1
ATOM 776 O O . TYR A 1 112 ? 19.778 2.418 39.883 1.00 27.33 130 TYR A O 1
ATOM 785 N N . PRO A 1 113 ? 18.510 3.557 38.403 1.00 31.20 131 PRO A N 1
ATOM 786 C CA . PRO A 1 113 ? 19.206 3.011 37.229 1.00 29.04 131 PRO A CA 1
ATOM 787 C C . PRO A 1 113 ? 20.714 3.254 37.279 1.00 27.96 131 PRO A C 1
ATOM 788 O O . PRO A 1 113 ? 21.146 4.375 37.577 1.00 29.20 131 PRO A O 1
ATOM 792 N N . ASN A 1 114 ? 21.489 2.207 37.027 1.00 27.08 132 ASN A N 1
ATOM 793 C CA . ASN A 1 114 ? 22.943 2.289 36.963 1.00 29.35 132 ASN A CA 1
ATOM 794 C C . ASN A 1 114 ? 23.617 2.723 38.245 1.00 31.04 132 ASN A C 1
ATOM 795 O O . ASN A 1 114 ? 24.743 3.206 38.198 1.00 31.36 132 ASN A O 1
ATOM 800 N N . LYS A 1 115 ? 22.925 2.572 39.375 1.00 31.48 133 LYS A N 1
ATOM 801 C CA . LYS A 1 115 ? 23.419 3.075 40.662 1.00 31.15 133 LYS A CA 1
ATOM 802 C C . LYS A 1 115 ? 24.893 2.765 40.908 1.00 32.67 133 LYS A C 1
ATOM 803 O O . LYS A 1 115 ? 25.686 3.663 41.215 1.00 31.51 133 LYS A O 1
ATOM 809 N N . ILE A 1 116 ? 25.264 1.498 40.770 1.00 32.01 134 ILE A N 1
ATOM 810 C CA . ILE A 1 116 ? 26.599 1.077 41.192 1.00 34.33 134 ILE A CA 1
ATOM 811 C C . ILE A 1 116 ? 27.683 1.477 40.203 1.00 33.17 134 ILE A C 1
ATOM 812 O O . ILE A 1 116 ? 28.861 1.437 40.544 1.00 31.80 134 ILE A O 1
ATOM 817 N N . TYR A 1 117 ? 27.296 1.874 38.992 1.00 32.19 135 TYR A N 1
ATOM 818 C CA . TYR A 1 117 ? 28.276 2.301 37.987 1.00 32.84 135 TYR A CA 1
ATOM 819 C C . TYR A 1 117 ? 28.449 3.820 37.926 1.00 34.04 135 TYR A C 1
ATOM 820 O O . TYR A 1 117 ? 29.237 4.326 37.133 1.00 32.68 135 TYR A O 1
ATOM 829 N N . GLY A 1 118 ? 27.737 4.541 38.787 1.00 32.87 136 GLY A N 1
ATOM 830 C CA . GLY A 1 118 ? 27.822 5.992 38.800 1.00 32.51 136 GLY A CA 1
ATOM 831 C C . GLY A 1 118 ? 28.629 6.552 39.953 1.00 36.07 136 GLY A C 1
ATOM 832 O O . GLY A 1 118 ? 29.391 5.830 40.583 1.00 35.60 136 GLY A O 1
ATOM 833 N N . LEU A 1 119 ? 28.462 7.849 40.226 1.00 36.21 137 LEU A N 1
ATOM 834 C CA . LEU A 1 119 ? 29.194 8.532 41.294 1.00 37.97 137 LEU A CA 1
ATOM 835 C C . LEU A 1 119 ? 28.848 8.099 42.705 1.00 39.62 137 LEU A C 1
ATOM 836 O O . LEU A 1 119 ? 29.649 8.268 43.616 1.00 42.94 137 LEU A O 1
ATOM 841 N N . TYR A 1 120 ? 27.644 7.579 42.899 1.00 38.24 138 TYR A N 1
ATOM 842 C CA . TYR A 1 120 ? 27.167 7.289 44.241 1.00 38.25 138 TYR A CA 1
ATOM 843 C C . TYR A 1 120 ? 26.723 5.832 44.403 1.00 38.81 138 TYR A C 1
ATOM 844 O O . TYR A 1 120 ? 25.538 5.557 44.574 1.00 36.96 138 TYR A O 1
ATOM 853 N N . PRO A 1 121 ? 27.680 4.895 44.375 1.00 40.65 139 PRO A N 1
ATOM 854 C CA . PRO A 1 121 ? 27.335 3.474 44.530 1.00 40.80 139 PRO A CA 1
ATOM 855 C C . PRO A 1 121 ? 26.598 3.154 45.835 1.00 43.94 139 PRO A C 1
ATOM 856 O O . PRO A 1 121 ? 25.785 2.229 45.853 1.00 45.36 139 PRO A O 1
ATOM 860 N N . ASN A 1 122 ? 26.859 3.904 46.900 1.00 42.35 140 ASN A N 1
ATOM 861 C CA . ASN A 1 122 ? 26.204 3.648 48.180 1.00 45.53 140 ASN A CA 1
ATOM 862 C C . ASN A 1 122 ? 24.988 4.529 48.414 1.00 43.64 140 ASN A C 1
ATOM 863 O O . ASN A 1 122 ? 24.528 4.658 49.551 1.00 45.55 140 ASN A O 1
ATOM 868 N N . SER A 1 123 ? 24.470 5.151 47.359 1.00 40.12 141 SER A N 1
ATOM 869 C CA . SER A 1 123 ? 23.354 6.081 47.530 1.00 38.87 141 SER A CA 1
ATOM 870 C C . SER A 1 123 ? 22.116 5.393 48.092 1.00 36.54 141 SER A C 1
ATOM 871 O O . SER A 1 123 ? 21.848 4.234 47.785 1.00 38.21 141 SER A O 1
ATOM 874 N N . ASN A 1 124 ? 21.367 6.119 48.911 1.00 35.59 142 ASN A N 1
ATOM 875 C CA . ASN A 1 124 ? 20.079 5.654 49.407 1.00 38.51 142 ASN A CA 1
ATOM 876 C C . ASN A 1 124 ? 18.905 6.295 48.677 1.00 36.42 142 ASN A C 1
ATOM 877 O O . ASN A 1 124 ? 17.740 6.058 49.021 1.00 36.28 142 ASN A O 1
ATOM 882 N N . LEU A 1 125 ? 19.204 7.119 47.678 1.00 38.09 143 LEU A N 1
ATOM 883 C CA . LEU A 1 125 ? 18.151 7.772 46.922 1.00 36.12 143 LEU A CA 1
ATOM 884 C C . LEU A 1 125 ? 17.485 6.782 45.977 1.00 34.12 143 LEU A C 1
ATOM 885 O O . LEU A 1 125 ? 18.100 5.799 45.565 1.00 34.01 143 LEU A O 1
ATOM 890 N N . GLU A 1 126 ? 16.221 7.045 45.668 1.00 32.47 144 GLU A N 1
ATOM 891 C CA . GLU A 1 126 ? 15.493 6.317 44.647 1.00 32.19 144 GLU A CA 1
ATOM 892 C C . GLU A 1 126 ? 14.937 7.319 43.658 1.00 29.90 144 GLU A C 1
ATOM 893 O O . GLU A 1 126 ? 13.920 7.962 43.937 1.00 31.09 144 GLU A O 1
ATOM 899 N N . TRP A 1 127 ? 15.614 7.458 42.519 1.00 28.49 145 TRP A N 1
ATOM 900 C CA . TRP A 1 127 ? 15.246 8.436 41.501 1.00 27.59 145 TRP A CA 1
ATOM 901 C C . TRP A 1 127 ? 13.988 8.020 40.728 1.00 27.59 145 TRP A C 1
ATOM 902 O O . TRP A 1 127 ? 13.250 8.861 40.214 1.00 26.81 145 TRP A O 1
ATOM 913 N N . ASN A 1 128 ? 13.751 6.712 40.683 1.00 26.27 146 ASN A N 1
ATOM 914 C CA . ASN A 1 128 ? 12.632 6.109 39.958 1.00 26.55 146 ASN A CA 1
ATOM 915 C C . ASN A 1 128 ? 11.829 5.232 40.940 1.00 29.70 146 ASN A C 1
ATOM 916 O O . ASN A 1 128 ? 11.774 4.009 40.780 1.00 28.19 146 ASN A O 1
ATOM 921 N N . PRO A 1 129 ? 11.234 5.853 41.983 1.00 30.41 147 PRO A N 1
ATOM 922 C CA . PRO A 1 129 ? 10.758 5.070 43.141 1.00 31.89 147 PRO A CA 1
ATOM 923 C C . PRO A 1 129 ? 9.531 4.185 42.852 1.00 33.01 147 PRO A C 1
ATOM 924 O O . PRO A 1 129 ? 9.267 3.238 43.592 1.00 33.99 147 PRO A O 1
ATOM 928 N N . ASN A 1 130 ? 8.803 4.474 41.777 1.00 32.07 148 ASN A N 1
ATOM 929 C CA . ASN A 1 130 ? 7.610 3.698 41.440 1.00 34.29 148 ASN A CA 1
ATOM 930 C C . ASN A 1 130 ? 7.932 2.344 40.782 1.00 34.04 148 ASN A C 1
ATOM 931 O O . ASN A 1 130 ? 7.054 1.504 40.616 1.00 34.66 148 ASN A O 1
ATOM 936 N N . ALA A 1 131 ? 9.198 2.141 40.433 1.00 30.88 149 ALA A N 1
ATOM 937 C CA . ALA A 1 131 ? 9.626 0.994 39.646 1.00 30.02 149 ALA A CA 1
ATOM 938 C C . ALA A 1 131 ? 9.399 -0.343 40.351 1.00 33.52 149 ALA A C 1
ATOM 939 O O . ALA A 1 131 ? 9.562 -0.442 41.569 1.00 34.97 149 ALA A O 1
ATOM 941 N N . ASP A 1 132 ? 9.045 -1.380 39.596 1.00 30.94 150 ASP A N 1
ATOM 942 C CA . ASP A 1 132 ? 8.925 -2.704 40.209 1.00 31.61 150 ASP A CA 1
ATOM 943 C C . ASP A 1 132 ? 10.012 -3.677 39.724 1.00 31.61 150 ASP A C 1
ATOM 944 O O . ASP A 1 132 ? 10.023 -4.850 40.109 1.00 31.85 150 ASP A O 1
ATOM 949 N N . GLY A 1 133 ? 10.932 -3.185 38.890 1.00 30.40 151 GLY A N 1
ATOM 950 C CA . GLY A 1 133 ? 12.072 -3.984 38.467 1.00 29.50 151 GLY A CA 1
ATOM 951 C C . GLY A 1 133 ? 11.749 -5.253 37.684 1.00 29.31 151 GLY A C 1
ATOM 952 O O . GLY A 1 133 ? 12.585 -6.128 37.540 1.00 29.99 151 GLY A O 1
ATOM 953 N N . PHE A 1 134 ? 10.535 -5.329 37.164 1.00 27.57 152 PHE A N 1
ATOM 954 C CA . PHE A 1 134 ? 10.047 -6.479 36.411 1.00 29.21 152 PHE A CA 1
ATOM 955 C C . PHE A 1 134 ? 10.979 -6.945 35.273 1.00 28.53 152 PHE A C 1
ATOM 956 O O . PHE A 1 134 ? 11.045 -8.139 34.965 1.00 28.97 152 PHE A O 1
ATOM 964 N N . THR A 1 135 ? 11.683 -6.008 34.642 1.00 27.24 153 THR A N 1
ATOM 965 C CA . THR A 1 135 ? 12.576 -6.363 33.538 1.00 27.61 153 THR A CA 1
ATOM 966 C C . THR A 1 135 ? 13.684 -7.320 33.981 1.00 30.91 153 THR A C 1
ATOM 967 O O . THR A 1 135 ? 14.097 -8.198 33.216 1.00 27.39 153 THR A O 1
ATOM 971 N N . TYR A 1 136 ? 14.124 -7.184 35.232 1.00 30.44 154 TYR A N 1
ATOM 972 C CA . TYR A 1 136 ? 15.290 -7.920 35.716 1.00 31.39 154 TYR A CA 1
ATOM 973 C C . TYR A 1 136 ? 14.947 -9.224 36.410 1.00 31.40 154 TYR A C 1
ATOM 974 O O . TYR A 1 136 ? 15.643 -9.645 37.310 1.00 35.24 154 TYR A O 1
ATOM 983 N N . PHE A 1 137 ? 13.876 -9.870 35.971 1.00 29.22 155 PHE A N 1
ATOM 984 C CA . PHE A 1 137 ? 13.551 -11.222 36.418 1.00 30.42 155 PHE A CA 1
ATOM 985 C C . PHE A 1 137 ? 13.872 -12.229 35.322 1.00 32.82 155 PHE A C 1
ATOM 986 O O . PHE A 1 137 ? 13.881 -11.889 34.134 1.00 28.60 155 PHE A O 1
ATOM 994 N N . SER A 1 138 ? 14.129 -13.469 35.718 1.00 30.88 156 SER A N 1
ATOM 995 C CA . SER A 1 138 ? 14.455 -14.526 34.774 1.00 31.24 156 SER A CA 1
ATOM 996 C C . SER A 1 138 ? 13.251 -15.418 34.501 1.00 32.66 156 SER A C 1
ATOM 997 O O . SER A 1 138 ? 12.823 -16.180 35.367 1.00 33.35 156 SER A O 1
ATOM 1000 N N . PHE A 1 139 ? 12.712 -15.320 33.291 1.00 30.49 157 PHE A N 1
ATOM 1001 C CA . PHE A 1 139 ? 11.523 -16.074 32.903 1.00 33.46 157 PHE A CA 1
ATOM 1002 C C . PHE A 1 139 ? 11.900 -17.317 32.099 1.00 32.93 157 PHE A C 1
ATOM 1003 O O . PHE A 1 139 ? 12.645 -17.215 31.126 1.00 33.08 157 PHE A O 1
ATOM 1011 N N . PRO A 1 140 ? 11.387 -18.495 32.506 1.00 35.93 158 PRO A N 1
ATOM 1012 C CA . PRO A 1 140 ? 11.635 -19.761 31.804 1.00 37.46 158 PRO A CA 1
ATOM 1013 C C . PRO A 1 140 ? 10.649 -20.049 30.665 1.00 38.41 158 PRO A C 1
ATOM 1014 O O . PRO A 1 140 ? 10.633 -21.167 30.121 1.00 39.15 158 PRO A O 1
ATOM 1018 N N . PHE A 1 141 ? 9.832 -19.060 30.321 1.00 34.09 159 PHE A N 1
ATOM 1019 C CA . PHE A 1 141 ? 8.861 -19.183 29.242 1.00 33.04 159 PHE A CA 1
ATOM 1020 C C . PHE A 1 141 ? 8.919 -17.905 28.420 1.00 31.25 159 PHE A C 1
ATOM 1021 O O . PHE A 1 141 ? 9.345 -16.870 28.936 1.00 30.59 159 PHE A O 1
ATOM 1029 N N . PRO A 1 142 ? 8.497 -17.963 27.149 1.00 30.73 160 PRO A N 1
ATOM 1030 C CA . PRO A 1 142 ? 8.610 -16.755 26.327 1.00 30.29 160 PRO A CA 1
ATOM 1031 C C . PRO A 1 142 ? 7.498 -15.743 26.605 1.00 29.38 160 PRO A C 1
ATOM 1032 O O . PRO A 1 142 ? 6.373 -16.109 26.977 1.00 27.95 160 PRO A O 1
ATOM 1036 N N . ILE A 1 143 ? 7.832 -14.467 26.440 1.00 29.65 161 ILE A N 1
ATOM 1037 C CA . ILE A 1 143 ? 6.853 -13.402 26.524 1.00 28.53 161 ILE A CA 1
ATOM 1038 C C . ILE A 1 143 ? 6.981 -12.534 25.268 1.00 26.84 161 ILE A C 1
ATOM 1039 O O . ILE A 1 143 ? 8.078 -12.074 24.930 1.00 26.43 161 ILE A O 1
ATOM 1044 N N . PHE A 1 144 ? 5.871 -12.364 24.555 1.00 28.76 162 PHE A N 1
ATOM 1045 C CA . PHE A 1 144 ? 5.817 -11.461 23.399 1.00 29.14 162 PHE A CA 1
ATOM 1046 C C . PHE A 1 144 ? 4.810 -10.345 23.612 1.00 27.46 162 PHE A C 1
ATOM 1047 O O . PHE A 1 144 ? 3.703 -10.588 24.110 1.00 27.79 162 PHE A O 1
ATOM 1055 N N . ALA A 1 145 ? 5.161 -9.136 23.177 1.00 27.18 163 ALA A N 1
ATOM 1056 C CA . ALA A 1 145 ? 4.159 -8.130 22.902 1.00 26.73 163 ALA A CA 1
ATOM 1057 C C . ALA A 1 145 ? 3.811 -8.197 21.412 1.00 26.04 163 ALA A C 1
ATOM 1058 O O . ALA A 1 145 ? 4.577 -8.739 20.609 1.00 27.13 163 ALA A O 1
ATOM 1060 N N . ILE A 1 146 ? 2.655 -7.652 21.052 1.00 27.73 164 ILE A N 1
ATOM 1061 C CA . ILE A 1 146 ? 2.209 -7.635 19.663 1.00 29.81 164 ILE A CA 1
ATOM 1062 C C . ILE A 1 146 ? 1.641 -6.258 19.361 1.00 28.62 164 ILE A C 1
ATOM 1063 O O . ILE A 1 146 ? 1.221 -5.550 20.278 1.00 27.10 164 ILE A O 1
ATOM 1068 N N . ASP A 1 147 ? 1.621 -5.878 18.084 1.00 32.10 165 ASP A N 1
ATOM 1069 C CA . ASP A 1 147 ? 1.207 -4.523 17.726 1.00 32.10 165 ASP A CA 1
ATOM 1070 C C . ASP A 1 147 ? -0.288 -4.318 17.927 1.00 32.58 165 ASP A C 1
ATOM 1071 O O . ASP A 1 147 ? -1.012 -5.225 18.335 1.00 32.86 165 ASP A O 1
ATOM 1076 N N . ASN A 1 148 ? -0.760 -3.113 17.645 1.00 33.88 166 ASN A N 1
ATOM 1077 C CA . ASN A 1 148 ? -2.149 -2.732 17.929 1.00 36.65 166 ASN A CA 1
ATOM 1078 C C . ASN A 1 148 ? -3.165 -3.590 17.206 1.00 36.58 166 ASN A C 1
ATOM 1079 O O . ASN A 1 148 ? -4.002 -4.188 17.818 1.00 38.15 166 ASN A O 1
ATOM 1084 N N . GLN A 1 149 ? -3.070 -3.610 15.900 1.00 35.71 167 GLN A N 1
ATOM 1085 C CA . GLN A 1 149 ? -3.978 -4.377 15.065 1.00 39.94 167 GLN A CA 1
ATOM 1086 C C . GLN A 1 149 ? -4.012 -5.849 15.478 1.00 38.39 167 GLN A C 1
ATOM 1087 O O . GLN A 1 149 ? -5.084 -6.423 15.669 1.00 37.85 167 GLN A O 1
ATOM 1093 N N . THR A 1 150 ? -2.839 -6.457 15.639 1.00 35.52 168 THR A N 1
ATOM 1094 C CA . THR A 1 150 ? -2.777 -7.863 16.029 1.00 35.84 168 THR A CA 1
ATOM 1095 C C . THR A 1 150 ? -3.371 -8.082 17.422 1.00 37.02 168 THR A C 1
ATOM 1096 O O . THR A 1 150 ? -4.034 -9.084 17.667 1.00 36.07 168 THR A O 1
ATOM 1100 N N . SER A 1 151 ? -3.146 -7.135 18.333 1.00 33.08 169 SER A N 1
ATOM 1101 C CA . SER A 1 151 ? -3.691 -7.254 19.682 1.00 33.04 169 SER A CA 1
ATOM 1102 C C . SER A 1 151 ? -5.214 -7.320 19.657 1.00 36.50 169 SER A C 1
ATOM 1103 O O . SER A 1 151 ? -5.817 -8.134 20.360 1.00 37.09 169 SER A O 1
ATOM 1106 N N . VAL A 1 152 ? -5.824 -6.462 18.844 1.00 33.69 170 VAL A N 1
ATOM 1107 C CA . VAL A 1 152 ? -7.277 -6.457 18.696 1.00 36.96 170 VAL A CA 1
ATOM 1108 C C . VAL A 1 152 ? -7.777 -7.851 18.319 1.00 36.81 170 VAL A C 1
ATOM 1109 O O . VAL A 1 152 ? -8.717 -8.376 18.923 1.00 38.15 170 VAL A O 1
ATOM 1113 N N . ALA A 1 153 ? -7.116 -8.462 17.345 1.00 36.39 171 ALA A N 1
ATOM 1114 C CA . ALA A 1 153 ? -7.548 -9.757 16.842 1.00 37.64 171 ALA A CA 1
ATOM 1115 C C . ALA A 1 153 ? -7.319 -10.859 17.886 1.00 39.34 171 ALA A C 1
ATOM 1116 O O . ALA A 1 153 ? -8.180 -11.701 18.105 1.00 42.24 171 ALA A O 1
ATOM 1118 N N . ILE A 1 154 ? -6.172 -10.823 18.557 1.00 39.93 172 ILE A N 1
ATOM 1119 C CA . ILE A 1 154 ? -5.841 -11.830 19.560 1.00 38.81 172 ILE A CA 1
ATOM 1120 C C . ILE A 1 154 ? -6.678 -11.678 20.836 1.00 40.95 172 ILE A C 1
ATOM 1121 O O . ILE A 1 154 ? -6.991 -12.666 21.506 1.00 40.18 172 ILE A O 1
ATOM 1126 N N . ARG A 1 155 ? -7.036 -10.444 21.176 1.00 36.81 173 ARG A N 1
ATOM 1127 C CA . ARG A 1 155 ? -7.954 -10.210 22.290 1.00 38.54 173 ARG A CA 1
ATOM 1128 C C . ARG A 1 155 ? -9.310 -10.834 21.971 1.00 41.82 173 ARG A C 1
ATOM 1129 O O . ARG A 1 155 ? -9.953 -11.415 22.853 1.00 43.18 173 ARG A O 1
ATOM 1137 N N . ASN A 1 156 ? -9.709 -10.746 20.725 1.00 39.76 174 ASN A N 1
ATOM 1138 C CA . ASN A 1 156 ? -10.946 -11.315 20.263 1.00 45.49 174 ASN A CA 1
ATOM 1139 C C . ASN A 1 156 ? -10.987 -12.833 20.427 1.00 46.50 174 ASN A C 1
ATOM 1140 O O . ASN A 1 156 ? -11.804 -13.352 21.139 1.00 48.07 174 ASN A O 1
ATOM 1145 N N . VAL A 1 157 ? -10.080 -13.538 19.789 1.00 47.76 175 VAL A N 1
ATOM 1146 C CA . VAL A 1 157 ? -10.076 -14.992 19.861 1.00 48.99 175 VAL A CA 1
ATOM 1147 C C . VAL A 1 157 ? -9.798 -15.567 21.230 1.00 50.19 175 VAL A C 1
ATOM 1148 O O . VAL A 1 157 ? -10.363 -16.559 21.611 1.00 53.07 175 VAL A O 1
ATOM 1152 N N . SER A 1 158 ? -8.916 -14.907 21.972 1.00 46.53 176 SER A N 1
ATOM 1153 C CA . SER A 1 158 ? -8.582 -15.334 23.325 1.00 46.50 176 SER A CA 1
ATOM 1154 C C . SER A 1 158 ? -9.787 -15.207 24.251 1.00 51.30 176 SER A C 1
ATOM 1155 O O . SER A 1 158 ? -9.894 -15.920 25.248 1.00 50.42 176 SER A O 1
ATOM 1158 N N . LYS A 1 159 ? -10.694 -14.295 23.914 1.00 47.01 177 LYS A N 1
ATOM 1159 C CA . LYS A 1 159 ? -11.871 -14.086 24.696 1.00 48.87 177 LYS A CA 1
ATOM 1160 C C . LYS A 1 159 ? -12.922 -15.101 24.301 1.00 51.00 177 LYS A C 1
ATOM 1161 O O . LYS A 1 159 ? -13.686 -15.523 25.107 1.00 53.96 177 LYS A O 1
ATOM 1167 N N . HIS A 1 160 ? -12.921 -15.473 23.038 1.00 52.21 178 HIS A N 1
ATOM 1168 C CA . HIS A 1 160 ? -13.887 -16.413 22.473 1.00 54.78 178 HIS A CA 1
ATOM 1169 C C . HIS A 1 160 ? -13.713 -17.808 23.075 1.00 55.91 178 HIS A C 1
ATOM 1170 O O . HIS A 1 160 ? -14.653 -18.602 23.105 1.00 58.16 178 HIS A O 1
ATOM 1177 N N . ASN A 1 161 ? -12.509 -18.092 23.564 1.00 56.32 179 ASN A N 1
ATOM 1178 C CA . ASN A 1 161 ? -12.214 -19.363 24.223 1.00 57.10 179 ASN A CA 1
ATOM 1179 C C . ASN A 1 161 ? -12.976 -19.559 25.531 1.00 58.96 179 ASN A C 1
ATOM 1180 O O . ASN A 1 161 ? -12.965 -20.649 26.108 1.00 59.54 179 ASN A O 1
ATOM 1185 N N . ARG A 1 162 ? -13.602 -18.514 26.008 1.00 56.75 180 ARG A N 1
ATOM 1186 C CA . ARG A 1 162 ? -14.197 -18.577 27.307 1.00 57.66 180 ARG A CA 1
ATOM 1187 C C . ARG A 1 162 ? -15.452 -19.398 27.308 1.00 60.48 180 ARG A C 1
ATOM 1188 O O . ARG A 1 162 ? -15.944 -19.749 28.370 1.00 62.48 180 ARG A O 1
ATOM 1196 N N . ASP A 1 163 ? -15.972 -19.700 26.131 1.00 61.90 181 ASP A N 1
ATOM 1197 C CA . ASP A 1 163 ? -17.174 -20.507 26.089 1.00 67.16 181 ASP A CA 1
ATOM 1198 C C . ASP A 1 163 ? -16.809 -21.839 26.716 1.00 69.37 181 ASP A C 1
ATOM 1199 O O . ASP A 1 163 ? -17.349 -22.220 27.740 1.00 69.38 181 ASP A O 1
ATOM 1204 N N . GLY A 1 164 ? -15.838 -22.514 26.133 1.00 68.81 182 GLY A N 1
ATOM 1205 C CA . GLY A 1 164 ? -15.253 -23.652 26.804 1.00 70.43 182 GLY A CA 1
ATOM 1206 C C . GLY A 1 164 ? -15.362 -24.894 25.980 1.00 73.30 182 GLY A C 1
ATOM 1207 O O . GLY A 1 164 ? -15.099 -25.983 26.441 1.00 75.82 182 GLY A O 1
ATOM 1208 N N . GLN A 1 165 ? -15.744 -24.716 24.740 1.00 72.33 183 GLN A N 1
ATOM 1209 C CA . GLN A 1 165 ? -15.914 -25.810 23.836 1.00 73.92 183 GLN A CA 1
ATOM 1210 C C . GLN A 1 165 ? -14.670 -25.871 22.966 1.00 74.72 183 GLN A C 1
ATOM 1211 O O . GLN A 1 165 ? -13.969 -24.886 22.853 1.00 73.19 183 GLN A O 1
ATOM 1217 N N . TYR A 1 166 ? -14.340 -27.022 22.395 1.00 73.66 184 TYR A N 1
ATOM 1218 C CA . TYR A 1 166 ? -12.957 -27.199 21.963 1.00 73.65 184 TYR A CA 1
ATOM 1219 C C . TYR A 1 166 ? -12.661 -27.270 20.454 1.00 75.19 184 TYR A C 1
ATOM 1220 O O . TYR A 1 166 ? -11.714 -27.936 20.039 1.00 75.82 184 TYR A O 1
ATOM 1229 N N . PRO A 1 167 ? -13.285 -26.472 19.638 1.00 77.97 185 PRO A N 1
ATOM 1230 C CA . PRO A 1 167 ? -12.570 -26.103 18.431 1.00 74.25 185 PRO A CA 1
ATOM 1231 C C . PRO A 1 167 ? -12.013 -24.717 18.770 1.00 72.56 185 PRO A C 1
ATOM 1232 O O . PRO A 1 167 ? -12.403 -23.722 18.194 1.00 71.32 185 PRO A O 1
ATOM 1236 N N . ALA A 1 168 ? -11.118 -24.685 19.759 1.00 71.08 186 ALA A N 1
ATOM 1237 C CA . ALA A 1 168 ? -10.666 -23.442 20.394 1.00 66.39 186 ALA A CA 1
ATOM 1238 C C . ALA A 1 168 ? -9.351 -22.883 19.833 1.00 62.54 186 ALA A C 1
ATOM 1239 O O . ALA A 1 168 ? -8.704 -23.499 18.986 1.00 61.87 186 ALA A O 1
ATOM 1241 N N . TRP A 1 169 ? -8.961 -21.709 20.322 1.00 60.13 187 TRP A N 1
ATOM 1242 C CA . TRP A 1 169 ? -7.793 -21.001 19.797 1.00 57.41 187 TRP A CA 1
ATOM 1243 C C . TRP A 1 169 ? -6.534 -21.166 20.646 1.00 52.76 187 TRP A C 1
ATOM 1244 O O . TRP A 1 169 ? -6.582 -21.069 21.873 1.00 52.75 187 TRP A O 1
ATOM 1255 N N . GLY A 1 170 ? -5.407 -21.393 19.977 1.00 52.93 188 GLY A N 1
ATOM 1256 C CA . GLY A 1 170 ? -4.121 -21.510 20.647 1.00 51.48 188 GLY A CA 1
ATOM 1257 C C . GLY A 1 170 ? -3.031 -20.766 19.899 1.00 47.64 188 GLY A C 1
ATOM 1258 O O . GLY A 1 170 ? -3.275 -20.226 18.820 1.00 50.00 188 GLY A O 1
ATOM 1259 N N . ALA A 1 171 ? -1.827 -20.735 20.469 1.00 47.22 189 ALA A N 1
ATOM 1260 C CA . ALA A 1 171 ? -0.695 -20.068 19.825 1.00 45.50 189 ALA A CA 1
ATOM 1261 C C . ALA A 1 171 ? 0.625 -20.753 20.135 1.00 42.53 189 ALA A C 1
ATOM 1262 O O . ALA A 1 171 ? 0.742 -21.482 21.115 1.00 43.43 189 ALA A O 1
ATOM 1264 N N . GLU A 1 172 ? 1.616 -20.513 19.282 1.00 42.02 190 GLU A N 1
ATOM 1265 C CA . GLU A 1 172 ? 2.974 -20.957 19.548 1.00 44.14 190 GLU A CA 1
ATOM 1266 C C . GLU A 1 172 ? 3.933 -19.778 19.500 1.00 41.65 190 GLU A C 1
ATOM 1267 O O . GLU A 1 172 ? 3.913 -18.981 18.561 1.00 39.83 190 GLU A O 1
ATOM 1273 N N . LEU A 1 173 ? 4.771 -19.686 20.527 1.00 38.42 191 LEU A N 1
ATOM 1274 C CA . LEU A 1 173 ? 5.794 -18.659 20.628 1.00 36.25 191 LEU A CA 1
ATOM 1275 C C . LEU A 1 173 ? 7.198 -19.265 20.490 1.00 36.10 191 LEU A C 1
ATOM 1276 O O . LEU A 1 173 ? 7.626 -20.073 21.322 1.00 36.61 191 LEU A O 1
ATOM 1281 N N . ASP A 1 174 ? 7.908 -18.868 19.442 1.00 34.66 192 ASP A N 1
ATOM 1282 C CA . ASP A 1 174 ? 9.288 -19.287 19.205 1.00 37.40 192 ASP A CA 1
ATOM 1283 C C . ASP A 1 174 ? 10.261 -18.149 19.492 1.00 36.88 192 ASP A C 1
ATOM 1284 O O . ASP A 1 174 ? 10.257 -17.131 18.793 1.00 33.74 192 ASP A O 1
ATOM 1289 N N . SER A 1 175 ? 11.089 -18.322 20.514 1.00 35.32 193 SER A N 1
ATOM 1290 C CA . SER A 1 175 ? 12.143 -17.364 20.815 1.00 32.44 193 SER A CA 1
ATOM 1291 C C . SER A 1 175 ? 13.218 -18.051 21.631 1.00 33.53 193 SER A C 1
ATOM 1292 O O . SER A 1 175 ? 13.445 -17.714 22.790 1.00 30.45 193 SER A O 1
ATOM 1295 N N . PHE A 1 176 ? 13.879 -19.033 21.020 1.00 34.76 194 PHE A N 1
ATOM 1296 C CA . PHE A 1 176 ? 14.900 -19.795 21.716 1.00 33.57 194 PHE A CA 1
ATOM 1297 C C . PHE A 1 176 ? 16.201 -19.023 21.846 1.00 32.51 194 PHE A C 1
ATOM 1298 O O . PHE A 1 176 ? 16.820 -18.672 20.845 1.00 32.57 194 PHE A O 1
ATOM 1306 N N . MET A 1 177 ? 16.608 -18.784 23.091 1.00 33.40 195 MET A N 1
ATOM 1307 C CA . MET A 1 177 ? 17.825 -18.046 23.399 1.00 32.18 195 MET A CA 1
ATOM 1308 C C . MET A 1 177 ? 18.974 -19.005 23.661 1.00 33.91 195 MET A C 1
ATOM 1309 O O . MET A 1 177 ? 18.932 -19.793 24.603 1.00 35.98 195 MET A O 1
ATOM 1314 N N . GLN A 1 178 ? 19.997 -18.949 22.819 1.00 35.26 196 GLN A N 1
ATOM 1315 C CA . GLN A 1 178 ? 21.117 -19.876 22.949 1.00 37.77 196 GLN A CA 1
ATOM 1316 C C . GLN A 1 178 ? 21.918 -19.633 24.218 1.00 37.31 196 GLN A C 1
ATOM 1317 O O . GLN A 1 178 ? 22.401 -20.568 24.833 1.00 37.30 196 GLN A O 1
ATOM 1323 N N . GLY A 1 179 ? 22.054 -18.370 24.603 1.00 34.72 197 GLY A N 1
ATOM 1324 C CA . GLY A 1 179 ? 22.822 -18.018 25.782 1.00 35.43 197 GLY A CA 1
ATOM 1325 C C . GLY A 1 179 ? 22.029 -18.158 27.068 1.00 35.84 197 GLY A C 1
ATOM 1326 O O . GLY A 1 179 ? 20.836 -17.851 27.119 1.00 35.15 197 GLY A O 1
ATOM 1327 N N . ALA A 1 180 ? 22.699 -18.606 28.119 1.00 36.22 198 ALA A N 1
ATOM 1328 C CA . ALA A 1 180 ? 22.014 -18.927 29.357 1.00 37.19 198 ALA A CA 1
ATOM 1329 C C . ALA A 1 180 ? 22.973 -18.914 30.533 1.00 35.61 198 ALA A C 1
ATOM 1330 O O . ALA A 1 180 ? 24.192 -18.879 30.349 1.00 36.06 198 ALA A O 1
ATOM 1332 N N . ILE A 1 181 ? 22.405 -18.870 31.717 1.00 37.75 199 ILE A N 1
ATOM 1333 C CA . ILE A 1 181 ? 23.119 -19.028 32.961 1.00 40.21 199 ILE A CA 1
ATOM 1334 C C . ILE A 1 181 ? 23.840 -17.806 33.454 1.00 36.67 199 ILE A C 1
ATOM 1335 O O . ILE A 1 181 ? 23.434 -17.209 34.385 1.00 39.42 199 ILE A O 1
ATOM 1340 N N . ASN A 1 182 ? 24.933 -17.479 32.826 1.00 35.62 200 ASN A N 1
ATOM 1341 C CA . ASN A 1 182 ? 25.630 -16.226 33.125 1.00 36.90 200 ASN A CA 1
ATOM 1342 C C . ASN A 1 182 ? 26.577 -15.856 31.984 1.00 35.34 200 ASN A C 1
ATOM 1343 O O . ASN A 1 182 ? 26.757 -16.634 31.035 1.00 37.62 200 ASN A O 1
ATOM 1348 N N . SER A 1 183 ? 27.182 -14.675 32.070 1.00 35.38 201 SER A N 1
ATOM 1349 C CA . SER A 1 183 ? 27.986 -14.172 30.960 1.00 34.86 201 SER A CA 1
ATOM 1350 C C . SER A 1 183 ? 29.242 -15.001 30.715 1.00 38.03 201 SER A C 1
ATOM 1351 O O . SER A 1 183 ? 29.605 -15.244 29.571 1.00 35.77 201 SER A O 1
ATOM 1354 N N . GLU A 1 184 ? 29.910 -15.430 31.786 1.00 36.56 202 GLU A N 1
ATOM 1355 C CA . GLU A 1 184 ? 31.102 -16.256 31.629 1.00 38.68 202 GLU A CA 1
ATOM 1356 C C . GLU A 1 184 ? 30.781 -17.480 30.775 1.00 38.82 202 GLU A C 1
ATOM 1357 O O . GLU A 1 184 ? 31.499 -17.802 29.835 1.00 41.35 202 GLU A O 1
ATOM 1363 N N . THR A 1 185 ? 29.661 -18.118 31.088 1.00 39.71 203 THR A N 1
ATOM 1364 C CA . THR A 1 185 ? 29.234 -19.331 30.409 1.00 41.28 203 THR A CA 1
ATOM 1365 C C . THR A 1 185 ? 28.838 -19.120 28.949 1.00 40.75 203 THR A C 1
ATOM 1366 O O . THR A 1 185 ? 29.306 -19.847 28.074 1.00 41.17 203 THR A O 1
ATOM 1370 N N . CYS A 1 186 ? 27.972 -18.142 28.674 1.00 38.45 204 CYS A N 1
ATOM 1371 C CA . CYS A 1 186 ? 27.516 -17.963 27.309 1.00 36.00 204 CYS A CA 1
ATOM 1372 C C . CYS A 1 186 ? 28.640 -17.399 26.438 1.00 34.78 204 CYS A C 1
ATOM 1373 O O . CYS A 1 186 ? 28.731 -17.742 25.262 1.00 34.81 204 CYS A O 1
ATOM 1376 N N . LEU A 1 187 ? 29.509 -16.562 26.998 1.00 37.71 205 LEU A N 1
ATOM 1377 C CA . LEU A 1 187 ? 30.633 -16.062 26.201 1.00 36.08 205 LEU A CA 1
ATOM 1378 C C . LEU A 1 187 ? 31.585 -17.190 25.793 1.00 40.56 205 LEU A C 1
ATOM 1379 O O . LEU A 1 187 ? 31.996 -17.263 24.639 1.00 38.58 205 LEU A O 1
ATOM 1384 N N . ARG A 1 188 ? 31.923 -18.063 26.736 1.00 40.35 206 ARG A N 1
ATOM 1385 C CA . ARG A 1 188 ? 32.801 -19.204 26.464 1.00 42.40 206 ARG A CA 1
ATOM 1386 C C . ARG A 1 188 ? 32.275 -20.062 25.311 1.00 41.56 206 ARG A C 1
ATOM 1387 O O . ARG A 1 188 ? 33.048 -20.540 24.472 1.00 43.07 206 ARG A O 1
ATOM 1395 N N . ARG A 1 189 ? 30.958 -20.238 25.254 1.00 40.16 207 ARG A N 1
ATOM 1396 C CA . ARG A 1 189 ? 30.352 -21.083 24.219 1.00 43.09 207 ARG A CA 1
ATOM 1397 C C . ARG A 1 189 ? 30.031 -20.330 22.935 1.00 41.25 207 ARG A C 1
ATOM 1398 O O . ARG A 1 189 ? 29.634 -20.934 21.939 1.00 43.11 207 ARG A O 1
ATOM 1406 N N . GLY A 1 190 ? 30.202 -19.014 22.954 1.00 40.57 208 GLY A N 1
ATOM 1407 C CA . GLY A 1 190 ? 29.911 -18.200 21.788 1.00 38.04 208 GLY A CA 1
ATOM 1408 C C . GLY A 1 190 ? 28.419 -18.055 21.540 1.00 37.50 208 GLY A C 1
ATOM 1409 O O . GLY A 1 190 ? 27.984 -17.924 20.400 1.00 38.42 208 GLY A O 1
ATOM 1410 N N . PHE A 1 191 ? 27.640 -18.072 22.620 1.00 35.02 209 PHE A N 1
ATOM 1411 C CA . PHE A 1 191 ? 26.182 -18.010 22.548 1.00 34.19 209 PHE A CA 1
ATOM 1412 C C . PHE A 1 191 ? 25.636 -16.638 22.943 1.00 33.28 209 PHE A C 1
ATOM 1413 O O . PHE A 1 191 ? 24.434 -16.489 23.125 1.00 32.65 209 PHE A O 1
ATOM 1421 N N . CYS A 1 192 ? 26.513 -15.649 23.087 1.00 31.26 210 CYS A N 1
ATOM 1422 C CA . CYS A 1 192 ? 26.073 -14.305 23.443 1.00 30.83 210 CYS A CA 1
ATOM 1423 C C . CYS A 1 192 ? 27.118 -13.267 23.041 1.00 32.09 210 CYS A C 1
ATOM 1424 O O . CYS A 1 192 ? 28.240 -13.620 22.686 1.00 31.00 210 CYS A O 1
ATOM 1427 N N . GLU A 1 193 ? 26.740 -11.989 23.080 1.00 32.95 211 GLU A N 1
ATOM 1428 C CA . GLU A 1 193 ? 27.652 -10.894 22.746 1.00 32.53 211 GLU A CA 1
ATOM 1429 C C . GLU A 1 193 ? 27.480 -9.747 23.737 1.00 28.74 211 GLU A C 1
ATOM 1430 O O . GLU A 1 193 ? 26.393 -9.565 24.288 1.00 29.01 211 GLU A O 1
ATOM 1436 N N . PRO A 1 194 ? 28.555 -8.982 23.980 1.00 27.82 212 PRO A N 1
ATOM 1437 C CA . PRO A 1 194 ? 28.466 -7.825 24.875 1.00 29.75 212 PRO A CA 1
ATOM 1438 C C . PRO A 1 194 ? 27.401 -6.833 24.424 1.00 30.10 212 PRO A C 1
ATOM 1439 O O . PRO A 1 194 ? 27.264 -6.586 23.229 1.00 28.06 212 PRO A O 1
ATOM 1443 N N . VAL A 1 195 ? 26.650 -6.292 25.376 1.00 29.16 213 VAL A N 1
ATOM 1444 C CA . VAL A 1 195 ? 25.710 -5.232 25.070 1.00 27.27 213 VAL A CA 1
ATOM 1445 C C . VAL A 1 195 ? 26.505 -3.966 24.847 1.00 27.59 213 VAL A C 1
ATOM 1446 O O . VAL A 1 195 ? 27.242 -3.533 25.728 1.00 29.77 213 VAL A O 1
ATOM 1450 N N . GLY A 1 196 ? 26.376 -3.370 23.668 1.00 27.05 214 GLY A N 1
ATOM 1451 C CA . GLY A 1 196 ? 27.137 -2.178 23.365 1.00 26.73 214 GLY A CA 1
ATOM 1452 C C . GLY A 1 196 ? 26.819 -1.652 21.983 1.00 25.92 214 GLY A C 1
ATOM 1453 O O . GLY A 1 196 ? 25.826 -2.040 21.380 1.00 25.63 214 GLY A O 1
ATOM 1454 N N . GLY A 1 197 ? 27.669 -0.778 21.471 1.00 24.81 215 GLY A N 1
ATOM 1455 C CA . GLY A 1 197 ? 27.443 -0.243 20.139 1.00 25.43 215 GLY A CA 1
ATOM 1456 C C . GLY A 1 197 ? 28.386 0.879 19.807 1.00 26.53 215 GLY A C 1
ATOM 1457 O O . GLY A 1 197 ? 29.528 0.882 20.262 1.00 25.71 215 GLY A O 1
ATOM 1458 N N . GLN A 1 198 ? 27.897 1.838 19.022 1.00 25.86 216 GLN A N 1
ATOM 1459 C CA . GLN A 1 198 ? 28.681 2.995 18.637 1.00 23.19 216 GLN A CA 1
ATOM 1460 C C . GLN A 1 198 ? 28.057 4.309 19.117 1.00 24.44 216 GLN A C 1
ATOM 1461 O O . GLN A 1 198 ? 26.858 4.545 18.913 1.00 23.33 216 GLN A O 1
ATOM 1467 N N . SER A 1 199 ? 28.873 5.146 19.757 1.00 23.52 217 SER A N 1
ATOM 1468 C CA . SER A 1 199 ? 28.503 6.531 20.054 1.00 24.28 217 SER A CA 1
ATOM 1469 C C . SER A 1 199 ? 28.865 7.382 18.854 1.00 22.59 217 SER A C 1
ATOM 1470 O O . SER A 1 199 ? 29.574 6.918 17.964 1.00 24.64 217 SER A O 1
ATOM 1473 N N . ILE A 1 200 ? 28.385 8.628 18.822 1.00 24.36 218 ILE A N 1
ATOM 1474 C CA . ILE A 1 200 ? 28.714 9.545 17.732 1.00 23.02 218 ILE A CA 1
ATOM 1475 C C . ILE A 1 200 ? 29.027 10.934 18.283 1.00 23.81 218 ILE A C 1
ATOM 1476 O O . ILE A 1 200 ? 28.290 11.453 19.131 1.00 23.97 218 ILE A O 1
ATOM 1481 N N . TRP A 1 201 ? 30.128 11.530 17.825 1.00 22.01 219 TRP A N 1
ATOM 1482 C CA . TRP A 1 201 ? 30.416 12.916 18.203 1.00 24.92 219 TRP A CA 1
ATOM 1483 C C . TRP A 1 201 ? 30.711 13.764 16.977 1.00 24.96 219 TRP A C 1
ATOM 1484 O O . TRP A 1 201 ? 31.026 13.248 15.892 1.00 25.94 219 TRP A O 1
ATOM 1495 N N . SER A 1 202 ? 30.605 15.076 17.145 1.00 24.30 220 SER A N 1
ATOM 1496 C CA . SER A 1 202 ? 30.646 15.969 16.000 1.00 25.72 220 SER A CA 1
ATOM 1497 C C . SER A 1 202 ? 31.036 17.369 16.406 1.00 27.83 220 SER A C 1
ATOM 1498 O O . SER A 1 202 ? 30.713 17.818 17.504 1.00 26.79 220 SER A O 1
ATOM 1501 N N . SER A 1 203 ? 31.710 18.053 15.484 1.00 25.45 221 SER A N 1
ATOM 1502 C CA . SER A 1 203 ? 32.017 19.467 15.605 1.00 26.81 221 SER A CA 1
ATOM 1503 C C . SER A 1 203 ? 31.796 20.132 14.242 1.00 28.63 221 SER A C 1
ATOM 1504 O O . SER A 1 203 ? 32.026 19.504 13.214 1.00 30.33 221 SER A O 1
ATOM 1507 N N . PHE A 1 204 ? 31.323 21.374 14.235 1.00 29.01 222 PHE A N 1
ATOM 1508 C CA . PHE A 1 204 ? 31.221 22.143 12.992 1.00 29.75 222 PHE A CA 1
ATOM 1509 C C . PHE A 1 204 ? 32.597 22.515 12.433 1.00 31.83 222 PHE A C 1
ATOM 1510 O O . PHE A 1 204 ? 32.716 22.783 11.234 1.00 33.03 222 PHE A O 1
ATOM 1518 N N . SER A 1 205 ? 33.626 22.562 13.284 1.00 29.24 223 SER A N 1
ATOM 1519 C CA . SER A 1 205 ? 34.976 22.886 12.805 1.00 33.88 223 SER A CA 1
ATOM 1520 C C . SER A 1 205 ? 35.521 21.715 12.007 1.00 32.52 223 SER A C 1
ATOM 1521 O O . SER A 1 205 ? 35.376 20.571 12.425 1.00 30.67 223 SER A O 1
ATOM 1524 N N . SER A 1 206 ? 36.147 21.997 10.867 1.00 31.88 224 SER A N 1
ATOM 1525 C CA . SER A 1 206 ? 36.699 20.938 10.025 1.00 33.88 224 SER A CA 1
ATOM 1526 C C . SER A 1 206 ? 37.849 20.258 10.764 1.00 33.86 224 SER A C 1
ATOM 1527 O O . SER A 1 206 ? 38.095 19.060 10.627 1.00 33.17 224 SER A O 1
ATOM 1530 N N . LYS A 1 207 ? 38.548 21.038 11.574 1.00 34.82 225 LYS A N 1
ATOM 1531 C CA . LYS A 1 207 ? 39.512 20.471 12.494 1.00 35.77 225 LYS A CA 1
ATOM 1532 C C . LYS A 1 207 ? 39.480 21.299 13.774 1.00 34.04 225 LYS A C 1
ATOM 1533 O O . LYS A 1 207 ? 39.468 22.531 13.730 1.00 35.49 225 LYS A O 1
ATOM 1539 N N . ILE A 1 208 ? 39.412 20.622 14.909 1.00 35.86 226 ILE A N 1
ATOM 1540 C CA . ILE A 1 208 ? 39.340 21.320 16.185 1.00 36.25 226 ILE A CA 1
ATOM 1541 C C . ILE A 1 208 ? 40.673 22.017 16.462 1.00 38.62 226 ILE A C 1
ATOM 1542 O O . ILE A 1 208 ? 41.744 21.426 16.301 1.00 36.95 226 ILE A O 1
ATOM 1547 N N . ASP A 1 209 ? 40.589 23.296 16.826 1.00 38.46 227 ASP A N 1
ATOM 1548 C CA . ASP A 1 209 ? 41.754 24.100 17.196 1.00 40.80 227 ASP A CA 1
ATOM 1549 C C . ASP A 1 209 ? 42.255 23.642 18.560 1.00 40.68 227 ASP A C 1
ATOM 1550 O O . ASP A 1 209 ? 41.579 23.853 19.569 1.00 37.77 227 ASP A O 1
ATOM 1555 N N . LYS A 1 210 ? 43.430 23.021 18.622 1.00 42.69 228 LYS A N 1
ATOM 1556 C CA . LYS A 1 210 ? 43.832 22.430 19.898 1.00 45.20 228 LYS A CA 1
ATOM 1557 C C . LYS A 1 210 ? 44.246 23.477 20.938 1.00 44.49 228 LYS A C 1
ATOM 1558 O O . LYS A 1 210 ? 44.586 23.130 22.059 1.00 44.40 228 LYS A O 1
ATOM 1564 N N . GLU A 1 211 ? 44.183 24.754 20.575 1.00 43.60 229 GLU A N 1
ATOM 1565 C CA . GLU A 1 211 ? 44.447 25.839 21.519 1.00 44.81 229 GLU A CA 1
ATOM 1566 C C . GLU A 1 211 ? 43.173 26.381 22.172 1.00 43.61 229 GLU A C 1
ATOM 1567 O O . GLU A 1 211 ? 43.238 27.130 23.150 1.00 46.08 229 GLU A O 1
ATOM 1573 N N . LYS A 1 212 ? 42.018 26.027 21.622 1.00 40.46 230 LYS A N 1
ATOM 1574 C CA . LYS A 1 212 ? 40.760 26.534 22.147 1.00 39.32 230 LYS A CA 1
ATOM 1575 C C . LYS A 1 212 ? 40.200 25.597 23.211 1.00 37.47 230 LYS A C 1
ATOM 1576 O O . LYS A 1 212 ? 40.485 24.403 23.210 1.00 37.31 230 LYS A O 1
ATOM 1582 N N . GLU A 1 213 ? 39.401 26.144 24.118 1.00 36.51 231 GLU A N 1
ATOM 1583 C CA . GLU A 1 213 ? 38.658 25.321 25.062 1.00 37.03 231 GLU A CA 1
ATOM 1584 C C . GLU A 1 213 ? 37.474 24.663 24.362 1.00 35.18 231 GLU A C 1
ATOM 1585 O O . GLU A 1 213 ? 36.977 25.175 23.367 1.00 34.52 231 GLU A O 1
ATOM 1591 N N . ILE A 1 214 ? 37.037 23.520 24.874 1.00 35.45 232 ILE A N 1
ATOM 1592 C CA . ILE A 1 214 ? 35.918 22.792 24.279 1.00 34.79 232 ILE A CA 1
ATOM 1593 C C . ILE A 1 214 ? 34.689 22.839 25.175 1.00 33.38 232 ILE A C 1
ATOM 1594 O O . ILE A 1 214 ? 34.772 22.553 26.363 1.00 31.49 232 ILE A O 1
ATOM 1599 N N . ILE A 1 215 ? 33.558 23.230 24.602 1.00 29.93 233 ILE A N 1
ATOM 1600 C CA . ILE A 1 215 ? 32.262 23.076 25.248 1.00 29.02 233 ILE A CA 1
ATOM 1601 C C . ILE A 1 215 ? 31.692 21.730 24.797 1.00 29.07 233 ILE A C 1
ATOM 1602 O O . ILE A 1 215 ? 31.492 21.511 23.612 1.00 28.19 233 ILE A O 1
ATOM 1607 N N . LEU A 1 216 ? 31.455 20.829 25.742 1.00 27.62 234 LEU A N 1
ATOM 1608 C CA . LEU A 1 216 ? 30.901 19.527 25.419 1.00 27.70 234 LEU A CA 1
ATOM 1609 C C . LEU A 1 216 ? 29.402 19.515 25.715 1.00 26.14 234 LEU A C 1
ATOM 1610 O O . LEU A 1 216 ? 28.982 19.714 26.859 1.00 25.16 234 LEU A O 1
ATOM 1615 N N . VAL A 1 217 ? 28.606 19.289 24.683 1.00 24.35 235 VAL A N 1
ATOM 1616 C CA . VAL A 1 217 ? 27.158 19.203 24.839 1.00 23.66 235 VAL A CA 1
ATOM 1617 C C . VAL A 1 217 ? 26.744 17.779 24.475 1.00 23.03 235 VAL A C 1
ATOM 1618 O O . VAL A 1 217 ? 26.980 17.337 23.368 1.00 24.04 235 VAL A O 1
ATOM 1622 N N . MET A 1 218 ? 26.132 17.063 25.406 1.00 22.31 236 MET A N 1
ATOM 1623 C CA . MET A 1 218 ? 25.998 15.621 25.240 1.00 21.68 236 MET A CA 1
ATOM 1624 C C . MET A 1 218 ? 24.711 15.078 25.813 1.00 23.55 236 MET A C 1
ATOM 1625 O O . MET A 1 218 ? 24.013 15.770 26.571 1.00 21.12 236 MET A O 1
ATOM 1630 N N . LEU A 1 219 ? 24.417 13.829 25.459 1.00 23.02 237 LEU A N 1
ATOM 1631 C CA . LEU A 1 219 ? 23.254 13.128 25.975 1.00 20.56 237 LEU A CA 1
ATOM 1632 C C . LEU A 1 219 ? 23.429 11.635 25.741 1.00 22.72 237 LEU A C 1
ATOM 1633 O O . LEU A 1 219 ? 24.208 11.218 24.869 1.00 22.73 237 LEU A O 1
ATOM 1638 N N . PRO A 1 220 ? 22.709 10.824 26.523 1.00 23.49 238 PRO A N 1
ATOM 1639 C CA . PRO A 1 220 ? 22.632 9.386 26.262 1.00 23.58 238 PRO A CA 1
ATOM 1640 C C . PRO A 1 220 ? 21.488 9.108 25.291 1.00 21.82 238 PRO A C 1
ATOM 1641 O O . PRO A 1 220 ? 20.354 9.448 25.613 1.00 22.79 238 PRO A O 1
ATOM 1645 N N . PHE A 1 221 ? 21.750 8.545 24.116 1.00 19.54 239 PHE A N 1
ATOM 1646 C CA . PHE A 1 221 ? 20.625 8.348 23.192 1.00 20.05 239 PHE A CA 1
ATOM 1647 C C . PHE A 1 221 ? 20.020 6.940 23.241 1.00 19.78 239 PHE A C 1
ATOM 1648 O O . PHE A 1 221 ? 18.919 6.725 22.711 1.00 19.00 239 PHE A O 1
ATOM 1656 N N . ASP A 1 222 ? 20.681 5.990 23.890 1.00 22.96 240 ASP A N 1
ATOM 1657 C CA . ASP A 1 222 ? 20.107 4.647 23.952 1.00 22.75 240 ASP A CA 1
ATOM 1658 C C . ASP A 1 222 ? 19.000 4.579 25.009 1.00 23.37 240 ASP A C 1
ATOM 1659 O O . ASP A 1 222 ? 18.923 5.418 25.916 1.00 21.69 240 ASP A O 1
ATOM 1664 N N . THR A 1 223 ? 18.125 3.588 24.856 1.00 22.55 241 THR A N 1
ATOM 1665 C CA . THR A 1 223 ? 16.938 3.465 25.684 1.00 22.46 241 THR A CA 1
ATOM 1666 C C . THR A 1 223 ? 16.789 2.051 26.225 1.00 24.37 241 THR A C 1
ATOM 1667 O O . THR A 1 223 ? 17.566 1.153 25.875 1.00 24.17 241 THR A O 1
ATOM 1671 N N . THR A 1 224 ? 15.780 1.846 27.068 1.00 23.71 242 THR A N 1
ATOM 1672 C CA . THR A 1 224 ? 15.494 0.510 27.597 1.00 24.98 242 THR A CA 1
ATOM 1673 C C . THR A 1 224 ? 14.004 0.241 27.609 1.00 22.34 242 THR A C 1
ATOM 1674 O O . THR A 1 224 ? 13.197 1.159 27.537 1.00 23.01 242 THR A O 1
ATOM 1678 N N . ALA A 1 225 ? 13.663 -1.040 27.727 1.00 23.85 243 ALA A N 1
ATOM 1679 C CA . ALA A 1 225 ? 12.283 -1.486 27.825 1.00 24.07 243 ALA A CA 1
ATOM 1680 C C . ALA A 1 225 ? 12.267 -2.970 28.175 1.00 23.07 243 ALA A C 1
ATOM 1681 O O . ALA A 1 225 ? 13.294 -3.654 28.074 1.00 25.64 243 ALA A O 1
ATOM 1683 N N . PHE A 1 226 ? 11.110 -3.454 28.606 1.00 22.69 244 PHE A N 1
ATOM 1684 C CA . PHE A 1 226 ? 10.913 -4.883 28.819 1.00 23.47 244 PHE A CA 1
ATOM 1685 C C . PHE A 1 226 ? 10.991 -5.538 27.440 1.00 24.60 244 PHE A C 1
ATOM 1686 O O . PHE A 1 226 ? 11.678 -6.533 27.256 1.00 23.50 244 PHE A O 1
ATOM 1694 N N . PHE A 1 227 ? 10.270 -4.951 26.489 1.00 23.75 245 PHE A N 1
ATOM 1695 C CA . PHE A 1 227 ? 10.279 -5.390 25.086 1.00 22.93 245 PHE A CA 1
ATOM 1696 C C . PHE A 1 227 ? 11.137 -4.423 24.292 1.00 22.92 245 PHE A C 1
ATOM 1697 O O . PHE A 1 227 ? 10.669 -3.351 23.905 1.00 21.94 245 PHE A O 1
ATOM 1705 N N . ARG A 1 228 ? 12.390 -4.788 24.049 1.00 22.75 246 ARG A N 1
ATOM 1706 C CA . ARG A 1 228 ? 13.357 -3.805 23.572 1.00 23.86 246 ARG A CA 1
ATOM 1707 C C . ARG A 1 228 ? 13.138 -3.349 22.119 1.00 22.73 246 ARG A C 1
ATOM 1708 O O . ARG A 1 2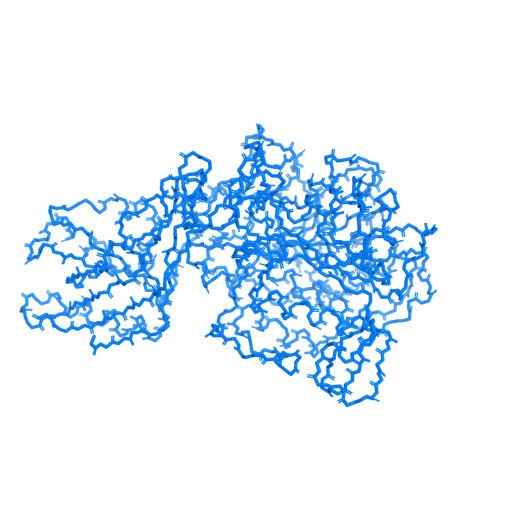28 ? 13.667 -2.300 21.716 1.00 21.37 246 ARG A O 1
ATOM 1716 N N . ASP A 1 229 ? 12.351 -4.090 21.343 1.00 25.16 247 ASP A N 1
ATOM 1717 C CA . ASP A 1 229 ? 11.980 -3.610 20.007 1.00 25.08 247 ASP A CA 1
ATOM 1718 C C . ASP A 1 229 ? 10.991 -2.450 20.098 1.00 25.16 247 ASP A C 1
ATOM 1719 O O . ASP A 1 229 ? 10.708 -1.801 19.099 1.00 24.61 247 ASP A O 1
ATOM 1724 N N . LEU A 1 230 ? 10.462 -2.201 21.299 1.00 24.40 248 LEU A N 1
ATOM 1725 C CA . LEU A 1 230 ? 9.496 -1.126 21.517 1.00 23.34 248 LEU A CA 1
ATOM 1726 C C . LEU A 1 230 ? 10.096 0.016 22.329 1.00 22.49 248 LEU A C 1
ATOM 1727 O O . LEU A 1 230 ? 9.360 0.831 22.884 1.00 22.73 248 LEU A O 1
ATOM 1732 N N . SER A 1 231 ? 11.424 0.076 22.383 1.00 21.74 249 SER A N 1
ATOM 1733 C CA . SER A 1 231 ? 12.123 1.023 23.245 1.00 23.16 249 SER A CA 1
ATOM 1734 C C . SER A 1 231 ? 12.240 2.440 22.659 1.00 21.43 249 SER A C 1
ATOM 1735 O O . SER A 1 231 ? 13.367 2.930 22.420 1.00 22.00 249 SER A O 1
ATOM 1738 N N . ILE A 1 232 ? 11.093 3.076 22.436 1.00 20.53 250 ILE A N 1
ATOM 1739 C CA . ILE A 1 232 ? 11.036 4.473 22.002 1.00 21.41 250 ILE A CA 1
ATOM 1740 C C . ILE A 1 232 ? 11.733 5.382 23.016 1.00 20.63 250 ILE A C 1
ATOM 1741 O O . ILE A 1 232 ? 12.523 6.257 22.635 1.00 20.01 250 ILE A O 1
ATOM 1746 N N . GLY A 1 233 ? 11.464 5.141 24.307 1.00 21.78 251 GLY A N 1
ATOM 1747 C CA . GLY A 1 233 ? 12.029 5.949 25.392 1.00 21.23 251 GLY A CA 1
ATOM 1748 C C . GLY A 1 233 ? 11.929 7.451 25.128 1.00 20.31 251 GLY A C 1
ATOM 1749 O O . GLY A 1 233 ? 12.943 8.148 25.111 1.00 20.96 251 GLY A O 1
ATOM 1750 N N . ALA A 1 234 ? 10.713 7.937 24.914 1.00 21.66 252 ALA A N 1
ATOM 1751 C CA . ALA A 1 234 ? 10.505 9.322 24.520 1.00 21.90 252 ALA A CA 1
ATOM 1752 C C . ALA A 1 234 ? 11.113 10.286 25.557 1.00 21.84 252 ALA A C 1
ATOM 1753 O O . ALA A 1 234 ? 12.002 11.069 25.224 1.00 23.12 252 ALA A O 1
ATOM 1755 N N . ASP A 1 235 ? 10.700 10.191 26.820 1.00 21.09 253 ASP A N 1
ATOM 1756 C CA . ASP A 1 235 ? 11.306 11.083 27.820 1.00 21.71 253 ASP A CA 1
ATOM 1757 C C . ASP A 1 235 ? 12.672 10.578 28.262 1.00 21.63 253 ASP A C 1
ATOM 1758 O O . ASP A 1 235 ? 13.568 11.373 28.545 1.00 20.92 253 ASP A O 1
ATOM 1763 N N . GLN A 1 236 ? 12.832 9.255 28.330 1.00 21.00 254 GLN A N 1
ATOM 1764 C CA . GLN A 1 236 ? 14.102 8.675 28.737 1.00 21.61 254 GLN A CA 1
ATOM 1765 C C . GLN A 1 236 ? 15.282 9.213 27.932 1.00 21.30 254 GLN A C 1
ATOM 1766 O O . GLN A 1 236 ? 16.306 9.607 28.503 1.00 21.05 254 GLN A O 1
ATOM 1772 N N . SER A 1 237 ? 15.139 9.238 26.610 1.00 20.91 255 SER A N 1
ATOM 1773 C CA . SER A 1 237 ? 16.232 9.666 25.735 1.00 21.51 255 SER A CA 1
ATOM 1774 C C . SER A 1 237 ? 15.803 10.456 24.488 1.00 20.65 255 SER A C 1
ATOM 1775 O O . SER A 1 237 ? 16.405 11.470 24.155 1.00 21.74 255 SER A O 1
ATOM 1778 N N . SER A 1 238 ? 14.803 9.955 23.765 1.00 20.45 256 SER A N 1
ATOM 1779 C CA . SER A 1 238 ? 14.660 10.367 22.373 1.00 21.43 256 SER A CA 1
ATOM 1780 C C . SER A 1 238 ? 14.093 11.784 22.217 1.00 20.20 256 SER A C 1
ATOM 1781 O O . SER A 1 238 ? 14.368 12.451 21.208 1.00 21.31 256 SER A O 1
ATOM 1784 N N . PHE A 1 239 ? 13.339 12.282 23.202 1.00 20.80 257 PHE A N 1
ATOM 1785 C CA . PHE A 1 239 ? 12.951 13.698 23.140 1.00 21.04 257 PHE A CA 1
ATOM 1786 C C . PHE A 1 239 ? 14.219 14.563 23.108 1.00 20.87 257 PHE A C 1
ATOM 1787 O O . PHE A 1 239 ? 14.356 15.433 22.231 1.00 20.13 257 PHE A O 1
ATOM 1795 N N . ALA A 1 240 ? 15.149 14.318 24.038 1.00 19.69 258 ALA A N 1
ATOM 1796 C CA . ALA A 1 240 ? 16.428 15.023 24.048 1.00 20.46 258 ALA A CA 1
ATOM 1797 C C . ALA A 1 240 ? 17.252 14.788 22.775 1.00 19.98 258 ALA A C 1
ATOM 1798 O O . ALA A 1 240 ? 17.888 15.712 22.261 1.00 20.30 258 ALA A O 1
ATOM 1800 N N . THR A 1 241 ? 17.238 13.563 22.257 1.00 20.55 259 THR A N 1
ATOM 1801 C CA . THR A 1 241 ? 17.946 13.303 21.003 1.00 20.60 259 THR A CA 1
ATOM 1802 C C . THR A 1 241 ? 17.4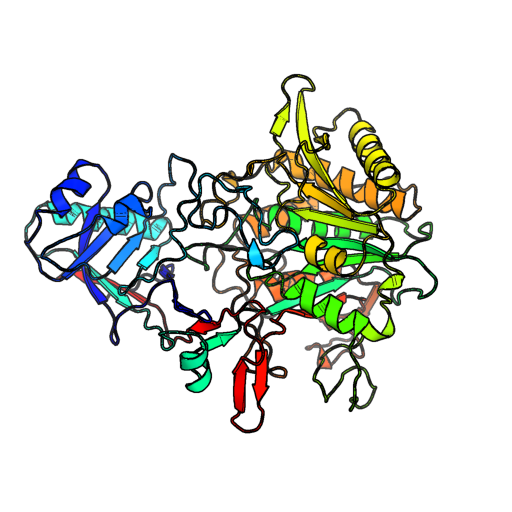21 14.188 19.862 1.00 21.03 259 THR A C 1
ATOM 1803 O O . THR A 1 241 ? 18.202 14.790 19.120 1.00 19.23 259 THR A O 1
ATOM 1807 N N . VAL A 1 242 ? 16.100 14.277 19.734 1.00 20.32 260 VAL A N 1
ATOM 1808 C CA . VAL A 1 242 ? 15.486 15.162 18.740 1.00 20.05 260 VAL A CA 1
ATOM 1809 C C . VAL A 1 242 ? 15.876 16.614 18.984 1.00 19.94 260 VAL A C 1
ATOM 1810 O O . VAL A 1 242 ? 16.199 17.381 18.046 1.00 21.82 260 VAL A O 1
ATOM 1814 N N . THR A 1 243 ? 15.825 16.994 20.255 1.00 20.77 261 THR A N 1
ATOM 1815 C CA . THR A 1 243 ? 16.177 18.347 20.674 1.00 20.24 261 THR A CA 1
ATOM 1816 C C . THR A 1 243 ? 17.582 18.713 20.233 1.00 20.31 261 THR A C 1
ATOM 1817 O O . THR A 1 243 ? 17.785 19.723 19.548 1.00 20.97 261 THR A O 1
ATOM 1821 N N . LEU A 1 244 ? 18.562 17.894 20.614 1.00 20.74 262 LEU A N 1
ATOM 1822 C CA . LEU A 1 244 ? 19.957 18.238 20.316 1.00 21.00 262 LEU A CA 1
ATOM 1823 C C . LEU A 1 244 ? 20.258 18.213 18.814 1.00 21.80 262 LEU A C 1
ATOM 1824 O O . LEU A 1 244 ? 20.976 19.085 18.308 1.00 22.23 262 LEU A O 1
ATOM 1829 N N . LEU A 1 245 ? 19.708 17.246 18.086 1.00 20.98 263 LEU A N 1
ATOM 1830 C CA . LEU A 1 245 ? 19.860 17.283 16.630 1.00 21.18 263 LEU A CA 1
ATOM 1831 C C . LEU A 1 245 ? 19.221 18.547 16.042 1.00 21.35 263 LEU A C 1
ATOM 1832 O O . LEU A 1 245 ? 19.766 19.130 15.098 1.00 22.86 263 LEU A O 1
ATOM 1837 N N . SER A 1 246 ? 18.089 18.976 16.598 1.00 21.16 264 SER A N 1
ATOM 1838 C CA . SER A 1 246 ? 17.396 20.160 16.083 1.00 22.98 264 SER A CA 1
ATOM 1839 C C . SER A 1 246 ? 18.150 21.449 16.465 1.00 23.07 264 SER A C 1
ATOM 1840 O O . SER A 1 246 ? 18.180 22.418 15.698 1.00 23.48 264 SER A O 1
ATOM 1843 N N . VAL A 1 247 ? 18.772 21.440 17.637 1.00 21.04 265 VAL A N 1
ATOM 1844 C CA . VAL A 1 247 ? 19.687 22.500 18.042 1.00 22.66 265 VAL A CA 1
ATOM 1845 C C . VAL A 1 247 ? 20.855 22.611 17.053 1.00 22.57 265 VAL A C 1
ATOM 1846 O O . VAL A 1 247 ? 21.208 23.696 16.604 1.00 22.24 265 VAL A O 1
ATOM 1850 N N . ILE A 1 248 ? 21.452 21.469 16.725 1.00 21.64 266 ILE A N 1
ATOM 1851 C CA . ILE A 1 248 ? 22.582 21.402 15.794 1.00 22.08 266 ILE A CA 1
ATOM 1852 C C . ILE A 1 248 ? 22.143 21.889 14.405 1.00 24.23 266 ILE A C 1
ATOM 1853 O O . ILE A 1 248 ? 22.810 22.723 13.774 1.00 25.02 266 ILE A O 1
ATOM 1858 N N . LYS A 1 249 ? 20.988 21.427 13.946 1.00 24.28 267 LYS A N 1
ATOM 1859 C CA . LYS A 1 249 ? 20.485 21.909 12.666 1.00 24.01 267 LYS A CA 1
ATOM 1860 C C . LYS A 1 249 ? 20.265 23.432 12.686 1.00 26.03 267 LYS A C 1
ATOM 1861 O O . LYS A 1 249 ? 20.552 24.131 11.703 1.00 26.17 267 LYS A O 1
ATOM 1867 N N . SER A 1 250 ? 19.767 23.944 13.808 1.00 24.57 268 SER A N 1
ATOM 1868 C CA . SER A 1 250 ? 19.515 25.378 13.917 1.00 25.29 268 SER A CA 1
ATOM 1869 C C . SER A 1 250 ? 20.834 26.153 13.954 1.00 28.29 268 SER A C 1
ATOM 1870 O O . SER A 1 250 ? 20.960 27.209 13.337 1.00 29.37 268 SER A O 1
ATOM 1873 N N . LEU A 1 251 ? 21.817 25.624 14.674 1.00 24.42 269 LEU A N 1
ATOM 1874 C CA . LEU A 1 251 ? 23.126 26.258 14.749 1.00 25.44 269 LEU A CA 1
ATOM 1875 C C . LEU A 1 251 ? 23.883 26.163 13.430 1.00 27.32 269 LEU A C 1
ATOM 1876 O O . LEU A 1 251 ? 24.773 26.969 13.179 1.00 28.43 269 LEU A O 1
ATOM 1881 N N . ALA A 1 252 ? 23.537 25.186 12.591 1.00 26.63 270 ALA A N 1
ATOM 1882 C CA . ALA A 1 252 ? 24.205 25.053 11.293 1.00 28.24 270 ALA A CA 1
ATOM 1883 C C . ALA A 1 252 ? 24.006 26.286 10.420 1.00 31.70 270 ALA A C 1
ATOM 1884 O O . ALA A 1 252 ? 24.826 26.570 9.541 1.00 32.15 270 ALA A O 1
ATOM 1886 N N . ALA A 1 253 ? 22.911 27.004 10.650 1.00 29.63 271 ALA A N 1
ATOM 1887 C CA . ALA A 1 253 ? 22.568 28.144 9.812 1.00 32.81 271 ALA A CA 1
ATOM 1888 C C . ALA A 1 253 ? 23.062 29.479 10.369 1.00 32.71 271 ALA A C 1
ATOM 1889 O O . ALA A 1 253 ? 22.886 30.502 9.723 1.00 33.47 271 ALA A O 1
ATOM 1891 N N . VAL A 1 254 ? 23.675 29.498 11.551 1.00 31.43 272 VAL A N 1
ATOM 1892 C CA . VAL A 1 254 ? 24.156 30.785 12.069 1.00 32.52 272 VAL A CA 1
ATOM 1893 C C . VAL A 1 254 ? 25.617 31.034 11.719 1.00 35.32 272 VAL A C 1
ATOM 1894 O O . VAL A 1 254 ? 26.353 30.110 11.397 1.00 34.01 272 VAL A O 1
ATOM 1898 N N . ASP A 1 255 ? 26.029 32.296 11.802 1.00 33.58 273 ASP A N 1
ATOM 1899 C CA . ASP A 1 255 ? 27.421 32.674 11.589 1.00 36.26 273 ASP A CA 1
ATOM 1900 C C . ASP A 1 255 ? 28.222 32.410 12.861 1.00 34.36 273 ASP A C 1
ATOM 1901 O O . ASP A 1 255 ? 28.161 33.182 13.823 1.00 34.15 273 ASP A O 1
ATOM 1906 N N . ARG A 1 256 ? 28.995 31.332 12.847 1.00 33.82 274 ARG A N 1
ATOM 1907 C CA . ARG A 1 256 ? 29.741 30.910 14.028 1.00 34.39 274 ARG A CA 1
ATOM 1908 C C . ARG A 1 256 ? 31.158 31.485 14.058 1.00 37.57 274 ARG A C 1
ATOM 1909 O O . ARG A 1 256 ? 31.983 31.057 14.865 1.00 36.50 274 ARG A O 1
ATOM 1917 N N . SER A 1 257 ? 31.442 32.464 13.198 1.00 35.61 275 SER A N 1
ATOM 1918 C CA . SER A 1 257 ? 32.797 33.023 13.137 1.00 38.64 275 SER A CA 1
ATOM 1919 C C . SER A 1 257 ? 33.172 33.763 14.429 1.00 39.01 275 SER A C 1
ATOM 1920 O O . SER A 1 257 ? 34.347 33.946 14.721 1.00 41.91 275 SER A O 1
ATOM 1923 N N . SER A 1 258 ? 32.175 34.153 15.215 1.00 38.11 276 SER A N 1
ATOM 1924 C CA . SER A 1 258 ? 32.437 34.866 16.469 1.00 41.25 276 SER A CA 1
ATOM 1925 C C . SER A 1 258 ? 32.797 33.944 17.640 1.00 39.71 276 SER A C 1
ATOM 1926 O O . SER A 1 258 ? 33.242 34.414 18.682 1.00 41.04 276 SER A O 1
ATOM 1929 N N . TRP A 1 259 ? 32.597 32.640 17.480 1.00 38.25 277 TRP A N 1
ATOM 1930 C CA . TRP A 1 259 ? 32.845 31.702 18.574 1.00 37.79 277 TRP A CA 1
ATOM 1931 C C . TRP A 1 259 ? 34.333 31.624 18.932 1.00 37.73 277 TRP A C 1
ATOM 1932 O O . TRP A 1 259 ? 35.177 31.415 18.063 1.00 40.96 277 TRP A O 1
ATOM 1943 N N . ASN A 1 260 ? 34.654 31.797 20.209 1.00 38.44 278 ASN A N 1
ATOM 1944 C CA . ASN A 1 260 ? 36.047 31.720 20.634 1.00 38.37 278 ASN A CA 1
ATOM 1945 C C . ASN A 1 260 ? 36.333 30.397 21.333 1.00 37.79 278 ASN A C 1
ATOM 1946 O O . ASN A 1 260 ? 37.440 30.155 21.798 1.00 36.39 278 ASN A O 1
ATOM 1951 N N . LYS A 1 261 ? 35.325 29.531 21.383 1.00 37.72 279 LYS A N 1
ATOM 1952 C CA . LYS A 1 261 ? 35.493 28.184 21.919 1.00 34.37 279 LYS A CA 1
ATOM 1953 C C . LYS A 1 261 ? 34.991 27.155 20.921 1.00 36.12 279 LYS A C 1
ATOM 1954 O O . LYS A 1 261 ? 34.149 27.458 20.078 1.00 35.26 279 LYS A O 1
ATOM 1960 N N . GLU A 1 262 ? 35.516 25.940 21.007 1.00 33.88 280 GLU A N 1
ATOM 1961 C CA . GLU A 1 262 ? 35.013 24.856 20.177 1.00 32.60 280 GLU A CA 1
ATOM 1962 C C . GLU A 1 262 ? 33.785 24.254 20.838 1.00 32.11 280 GLU A C 1
ATOM 1963 O O . GLU A 1 262 ? 33.703 24.198 22.069 1.00 33.55 280 GLU A O 1
ATOM 1969 N N . VAL A 1 263 ? 32.823 23.816 20.039 1.00 30.98 281 VAL A N 1
ATOM 1970 C CA . VAL A 1 263 ? 31.709 23.061 20.588 1.00 29.80 281 VAL A CA 1
ATOM 1971 C C . VAL A 1 263 ? 31.734 21.659 20.003 1.00 27.15 281 VAL A C 1
ATOM 1972 O O . VAL A 1 263 ? 31.814 21.483 18.783 1.00 28.98 281 VAL A O 1
ATOM 1976 N N . VAL A 1 264 ? 31.689 20.668 20.886 1.00 28.04 282 VAL A N 1
ATOM 1977 C CA . VAL A 1 264 ? 31.595 19.271 20.491 1.00 25.82 282 VAL A CA 1
ATOM 1978 C C . VAL A 1 264 ? 30.264 18.699 20.975 1.00 24.66 282 VAL A C 1
ATOM 1979 O O . VAL A 1 264 ? 29.921 18.813 22.148 1.00 24.61 282 VAL A O 1
ATOM 1983 N N . PHE A 1 265 ? 29.514 18.101 20.057 1.00 25.54 283 PHE A N 1
ATOM 1984 C CA . PHE A 1 265 ? 28.250 17.468 20.406 1.00 24.57 283 PHE A CA 1
ATOM 1985 C C . PHE A 1 265 ? 28.488 15.978 20.508 1.00 24.31 283 PHE A C 1
ATOM 1986 O O . PHE A 1 265 ? 29.096 15.388 19.606 1.00 24.27 283 PHE A O 1
ATOM 1994 N N . ALA A 1 266 ? 28.030 15.349 21.583 1.00 23.92 284 ALA A N 1
ATOM 1995 C CA . ALA A 1 266 ? 28.239 13.901 21.703 1.00 24.53 284 ALA A CA 1
ATOM 1996 C C . ALA A 1 266 ? 26.946 13.154 22.009 1.00 24.15 284 ALA A C 1
ATOM 1997 O O . ALA A 1 266 ? 26.187 13.533 22.909 1.00 23.30 284 ALA A O 1
ATOM 1999 N N . PHE A 1 267 ? 26.705 12.089 21.245 1.00 23.77 285 PHE A N 1
ATOM 2000 C CA . PHE A 1 267 ? 25.558 11.214 21.441 1.00 22.32 285 PHE A CA 1
ATOM 2001 C C . PHE A 1 267 ? 26.064 9.859 21.924 1.00 25.00 285 PHE A C 1
ATOM 2002 O O . PHE A 1 267 ? 26.548 9.069 21.107 1.00 23.92 285 PHE A O 1
ATOM 2010 N N . TRP A 1 268 ? 25.985 9.602 23.235 1.00 23.01 286 TRP A N 1
ATOM 2011 C CA . TRP A 1 268 ? 26.600 8.405 23.831 1.00 23.05 286 TRP A CA 1
ATOM 2012 C C . TRP A 1 268 ? 25.677 7.208 23.686 1.00 23.12 286 TRP A C 1
ATOM 2013 O O . TRP A 1 268 ? 24.480 7.309 23.966 1.00 21.17 286 TRP A O 1
ATOM 2024 N N . ASN A 1 269 ? 26.232 6.072 23.266 1.00 24.34 287 ASN A N 1
ATOM 2025 C CA . ASN A 1 269 ? 25.444 4.853 23.131 1.00 25.29 287 ASN A CA 1
ATOM 2026 C C . ASN A 1 269 ? 25.717 3.906 24.302 1.00 24.76 287 ASN A C 1
ATOM 2027 O O . ASN A 1 269 ? 26.756 4.002 24.947 1.00 24.63 287 ASN A O 1
ATOM 2032 N N . ALA A 1 270 ? 24.767 3.014 24.562 1.00 22.30 288 ALA A N 1
ATOM 2033 C CA . ALA A 1 270 ? 24.855 1.979 25.597 1.00 24.14 288 ALA A CA 1
ATOM 2034 C C . ALA A 1 270 ? 25.090 2.537 27.013 1.00 26.19 288 ALA A C 1
ATOM 2035 O O . ALA A 1 270 ? 25.593 1.839 27.902 1.00 26.61 288 ALA A O 1
ATOM 2037 N N . GLU A 1 271 ? 24.685 3.787 27.232 1.00 24.72 289 GLU A N 1
ATOM 2038 C CA . GLU A 1 271 ? 24.790 4.392 28.551 1.00 25.19 289 GLU A CA 1
ATOM 2039 C C . GLU A 1 271 ? 23.869 3.736 29.567 1.00 27.07 289 GLU A C 1
ATOM 2040 O O . GLU A 1 271 ? 24.174 3.728 30.759 1.00 27.29 289 GLU A O 1
ATOM 2046 N N . ARG A 1 272 ? 22.738 3.195 29.109 1.00 25.35 290 ARG A N 1
ATOM 2047 C CA . ARG A 1 272 ? 21.790 2.590 30.049 1.00 26.33 290 ARG A CA 1
ATOM 2048 C C . ARG A 1 272 ? 22.344 1.295 30.620 1.00 28.80 290 ARG A C 1
ATOM 2049 O O . ARG A 1 272 ? 21.739 0.693 31.502 1.00 28.00 290 ARG A O 1
ATOM 2057 N N . TRP A 1 273 ? 23.496 0.863 30.113 1.00 26.34 291 TRP A N 1
ATOM 2058 C CA . TRP A 1 273 ? 24.081 -0.397 30.552 1.00 29.55 291 TRP A CA 1
ATOM 2059 C C . TRP A 1 273 ? 25.452 -0.138 31.171 1.00 30.89 291 TRP A C 1
ATOM 2060 O O . TRP A 1 273 ? 26.462 -0.731 30.778 1.00 31.45 291 TRP A O 1
ATOM 2071 N N . GLY A 1 274 ? 25.470 0.775 32.136 1.00 28.98 292 GLY A N 1
ATOM 2072 C CA . GLY A 1 274 ? 26.674 1.071 32.894 1.00 29.94 292 GLY A CA 1
ATOM 2073 C C . GLY A 1 274 ? 27.557 2.159 32.312 1.00 29.28 292 GLY A C 1
ATOM 2074 O O . GLY A 1 274 ? 28.777 2.119 32.487 1.00 28.54 292 GLY A O 1
ATOM 2075 N N . TYR A 1 275 ? 26.950 3.110 31.592 1.00 27.58 293 TYR A N 1
ATOM 2076 C CA . TYR A 1 275 ? 27.677 4.245 31.019 1.00 25.09 293 TYR A CA 1
ATOM 2077 C C . TYR A 1 275 ? 28.863 3.854 30.144 1.00 27.21 293 TYR A C 1
ATOM 2078 O O . TYR A 1 275 ? 29.873 4.543 30.160 1.00 26.78 293 TYR A O 1
ATOM 2087 N N . VAL A 1 276 ? 28.772 2.769 29.380 1.00 26.68 294 VAL A N 1
ATOM 2088 C CA . VAL A 1 276 ? 29.989 2.286 28.740 1.00 26.53 294 VAL A CA 1
ATOM 2089 C C . VAL A 1 276 ? 30.435 3.150 27.567 1.00 26.44 294 VAL A C 1
ATOM 2090 O O . VAL A 1 276 ? 31.623 3.168 27.237 1.00 27.14 294 VAL A O 1
ATOM 2094 N N . GLY A 1 277 ? 29.499 3.871 26.948 1.00 26.45 295 GLY A N 1
ATOM 2095 C CA . GLY A 1 277 ? 29.840 4.794 25.876 1.00 24.71 295 GLY A CA 1
ATOM 2096 C C . GLY A 1 277 ? 30.683 5.974 26.334 1.00 27.69 295 GLY A C 1
ATOM 2097 O O . GLY A 1 277 ? 31.770 6.213 25.800 1.00 27.94 295 GLY A O 1
ATOM 2098 N N . SER A 1 278 ? 30.198 6.718 27.322 1.00 24.86 296 SER A N 1
ATOM 2099 C CA . SER A 1 278 ? 31.001 7.811 27.868 1.00 26.75 296 SER A CA 1
ATOM 2100 C C . SER A 1 278 ? 32.309 7.297 28.481 1.00 27.79 296 SER A C 1
ATOM 2101 O O . SER A 1 278 ? 33.370 7.887 28.275 1.00 27.50 296 SER A O 1
ATOM 2104 N N . GLU A 1 279 ? 32.252 6.185 29.207 1.00 28.43 297 GLU A N 1
ATOM 2105 C CA . GLU A 1 279 ? 33.467 5.654 29.835 1.00 31.53 297 GLU A CA 1
ATOM 2106 C C . GLU A 1 279 ? 34.545 5.248 28.828 1.00 32.01 297 GLU A C 1
ATOM 2107 O O . GLU A 1 279 ? 35.728 5.557 29.021 1.00 31.29 297 GLU A O 1
ATOM 2113 N N . TYR A 1 280 ? 34.150 4.560 27.761 1.00 28.85 298 TYR A N 1
ATOM 2114 C CA . TYR A 1 280 ? 35.120 4.098 26.770 1.00 29.50 298 TYR A CA 1
ATOM 2115 C C . TYR A 1 280 ? 35.784 5.288 26.079 1.00 31.10 298 TYR A C 1
ATOM 2116 O O . TYR A 1 280 ? 36.993 5.305 25.897 1.00 30.96 298 TYR A O 1
ATOM 2125 N N . PHE A 1 281 ? 34.985 6.287 25.711 1.00 31.04 299 PHE A N 1
ATOM 2126 C CA . PHE A 1 281 ? 35.517 7.470 25.041 1.00 28.65 299 PHE A CA 1
ATOM 2127 C C . PHE A 1 281 ? 36.519 8.195 25.947 1.00 30.85 299 PHE A C 1
ATOM 2128 O O . PHE A 1 281 ? 37.619 8.526 25.516 1.00 29.74 299 PHE A O 1
ATOM 2136 N N . ILE A 1 282 ? 36.131 8.429 27.200 1.00 29.22 300 ILE A N 1
ATOM 2137 C CA . ILE A 1 282 ? 37.023 9.070 28.181 1.00 29.91 300 ILE A CA 1
ATOM 2138 C C . ILE A 1 282 ? 38.310 8.265 28.378 1.00 33.22 300 ILE A C 1
ATOM 2139 O O . ILE A 1 282 ? 39.410 8.825 28.402 1.00 34.51 300 ILE A O 1
ATOM 2144 N N . ASN A 1 283 ? 38.167 6.949 28.506 1.00 31.35 301 ASN A N 1
ATOM 2145 C CA . ASN A 1 283 ? 39.335 6.086 28.635 1.00 33.00 301 ASN A CA 1
ATOM 2146 C C . ASN A 1 283 ? 40.297 6.268 27.463 1.00 36.35 301 ASN A C 1
ATOM 2147 O O . ASN A 1 283 ? 41.513 6.343 27.656 1.00 36.03 301 ASN A O 1
ATOM 2152 N N . ASP A 1 284 ? 39.754 6.366 26.255 1.00 33.29 302 ASP A N 1
ATOM 2153 C CA . ASP A 1 284 ? 40.595 6.549 25.078 1.00 34.24 302 ASP A CA 1
ATOM 2154 C C . ASP A 1 284 ? 41.246 7.932 25.052 1.00 35.97 302 ASP A C 1
ATOM 2155 O O . ASP A 1 284 ? 42.417 8.069 24.690 1.00 36.49 302 ASP A O 1
ATOM 2160 N N . LEU A 1 285 ? 40.498 8.954 25.447 1.00 33.78 303 LEU A N 1
ATOM 2161 C CA . LEU A 1 285 ? 41.062 10.297 25.527 1.00 35.60 303 LEU A CA 1
ATOM 2162 C C . LEU A 1 285 ? 42.289 10.364 26.443 1.00 37.63 303 LEU A C 1
ATOM 2163 O O . LEU A 1 285 ? 43.243 11.078 26.159 1.00 37.17 303 LEU A O 1
ATOM 2168 N N . LEU A 1 286 ? 42.243 9.626 27.545 1.00 36.12 304 LEU A N 1
ATOM 2169 C CA . LEU A 1 286 ? 43.275 9.730 28.568 1.00 37.93 304 LEU A CA 1
ATOM 2170 C C . LEU A 1 286 ? 44.387 8.706 28.394 1.00 40.13 304 LEU A C 1
ATOM 2171 O O . LEU A 1 286 ? 45.514 8.945 28.809 1.00 42.63 304 LEU A O 1
ATOM 2176 N N . ASN A 1 287 ? 44.077 7.571 27.774 1.00 40.07 305 ASN A N 1
ATOM 2177 C CA . ASN A 1 287 ? 44.985 6.427 27.813 1.00 40.00 305 ASN A CA 1
ATOM 2178 C C . ASN A 1 287 ? 45.369 5.792 26.483 1.00 41.85 305 ASN A C 1
ATOM 2179 O O . ASN A 1 287 ? 46.289 4.982 26.440 1.00 42.51 305 ASN A O 1
ATOM 2184 N N . PHE A 1 288 ? 44.680 6.130 25.400 1.00 39.89 306 PHE A N 1
ATOM 2185 C CA . PHE A 1 288 ? 44.901 5.380 24.170 1.00 41.65 306 PHE A CA 1
ATOM 2186 C C . PHE A 1 288 ? 46.296 5.590 23.596 1.00 42.94 306 PHE A C 1
ATOM 2187 O O . PHE A 1 288 ? 46.778 6.715 23.478 1.00 43.28 306 PHE A O 1
ATOM 2195 N N . GLN A 1 289 ? 46.936 4.483 23.242 1.00 43.94 307 GLN A N 1
ATOM 2196 C CA . GLN A 1 289 ? 48.170 4.521 22.475 1.00 47.06 307 GLN A CA 1
ATOM 2197 C C . GLN A 1 289 ? 48.094 3.494 21.348 1.00 45.44 307 GLN A C 1
ATOM 2198 O O . GLN A 1 289 ? 47.817 2.318 21.586 1.00 46.29 307 GLN A O 1
ATOM 2204 N N . CYS A 1 290 ? 48.306 3.941 20.115 1.00 47.12 308 CYS A N 1
ATOM 2205 C CA . CYS A 1 290 ? 48.276 3.029 18.978 1.00 48.91 308 CYS A CA 1
ATOM 2206 C C . CYS A 1 290 ? 49.662 2.443 18.715 1.00 52.43 308 CYS A C 1
ATOM 2207 O O . CYS A 1 290 ? 50.630 3.182 18.548 1.00 54.08 308 CYS A O 1
ATOM 2210 N N . LYS A 1 291 ? 49.749 1.117 18.674 1.00 49.50 309 LYS A N 1
ATOM 2211 C CA . LYS A 1 291 ? 51.016 0.439 18.411 1.00 53.27 309 LYS A CA 1
ATOM 2212 C C . LYS A 1 291 ? 51.251 0.243 16.910 1.00 53.80 309 LYS A C 1
ATOM 2213 O O . LYS A 1 291 ? 52.376 0.386 16.425 1.00 57.47 309 LYS A O 1
ATOM 2219 N N . THR A 1 292 ? 50.186 -0.074 16.178 1.00 53.90 310 THR A N 1
ATOM 2220 C CA . THR A 1 292 ? 50.278 -0.270 14.734 1.00 54.54 310 THR A CA 1
ATOM 2221 C C . THR A 1 292 ? 49.207 0.518 13.976 1.00 51.59 310 THR A C 1
ATOM 2222 O O . THR A 1 292 ? 48.010 0.249 14.111 1.00 49.84 310 THR A O 1
ATOM 2226 N N . TYR A 1 293 ? 49.649 1.490 13.179 1.00 53.59 311 TYR A N 1
ATOM 2227 C CA . TYR A 1 293 ? 48.756 2.314 12.367 1.00 53.84 311 TYR A CA 1
ATOM 2228 C C . TYR A 1 293 ? 48.484 1.698 10.991 1.00 54.20 311 TYR A C 1
ATOM 2229 O O . TYR A 1 293 ? 49.250 0.863 10.513 1.00 55.99 311 TYR A O 1
ATOM 2238 N N . ASN A 1 294 ? 47.401 2.125 10.347 1.00 54.49 312 ASN A N 1
ATOM 2239 C CA . ASN A 1 294 ? 47.167 1.761 8.952 1.00 56.18 312 ASN A CA 1
ATOM 2240 C C . ASN A 1 294 ? 47.959 2.705 8.043 1.00 58.78 312 ASN A C 1
ATOM 2241 O O . ASN A 1 294 ? 48.638 3.612 8.537 1.00 60.02 312 ASN A O 1
ATOM 2246 N N . SER A 1 295 ? 47.868 2.488 6.731 1.00 58.55 313 SER A N 1
ATOM 2247 C CA . SER A 1 295 ? 48.650 3.236 5.737 1.00 60.62 313 SER A CA 1
ATOM 2248 C C . SER A 1 295 ? 48.732 4.738 6.006 1.00 59.83 313 SER A C 1
ATOM 2249 O O . SER A 1 295 ? 49.793 5.253 6.346 1.00 62.84 313 SER A O 1
ATOM 2252 N N . ASP A 1 296 ? 47.612 5.438 5.865 1.00 59.08 314 ASP A N 1
ATOM 2253 C CA . ASP A 1 296 ? 47.605 6.879 6.090 1.00 60.59 314 ASP A CA 1
ATOM 2254 C C . ASP A 1 296 ? 47.416 7.249 7.569 1.00 60.18 314 ASP A C 1
ATOM 2255 O O . ASP A 1 296 ? 47.126 8.404 7.889 1.00 60.22 314 ASP A O 1
ATOM 2260 N N . LYS A 1 297 ? 47.591 6.272 8.457 1.00 57.96 315 LYS A N 1
ATOM 2261 C CA . LYS A 1 297 ? 47.444 6.470 9.903 1.00 57.53 315 LYS A CA 1
ATOM 2262 C C . LYS A 1 297 ? 46.074 7.052 10.292 1.00 55.75 315 LYS A C 1
ATOM 2263 O O . LYS A 1 297 ? 45.945 7.710 11.325 1.00 52.60 315 LYS A O 1
ATOM 2269 N N . SER A 1 298 ? 45.057 6.803 9.471 1.00 55.04 316 SER A N 1
ATOM 2270 C CA . SER A 1 298 ? 43.702 7.245 9.789 1.00 53.51 316 SER A CA 1
ATOM 2271 C C . SER A 1 298 ? 43.016 6.250 10.720 1.00 50.50 316 SER A C 1
ATOM 2272 O O . SER A 1 298 ? 42.053 6.594 11.407 1.00 47.80 316 SER A O 1
ATOM 2275 N N . LYS A 1 299 ? 43.510 5.015 10.718 1.00 50.49 317 LYS A N 1
ATOM 2276 C CA . LYS A 1 299 ? 43.002 3.971 11.604 1.00 49.63 317 LYS A CA 1
ATOM 2277 C C . LYS A 1 299 ? 44.132 3.347 12.418 1.00 49.49 317 LYS A C 1
ATOM 2278 O O . LYS A 1 299 ? 45.301 3.446 12.040 1.00 51.88 317 LYS A O 1
ATOM 2284 N N . CYS A 1 300 ? 43.780 2.705 13.531 1.00 43.37 318 CYS A N 1
ATOM 2285 C CA . CYS A 1 300 ? 44.746 1.914 14.295 1.00 45.89 318 CYS A CA 1
ATOM 2286 C C . CYS A 1 300 ? 44.442 0.437 14.117 1.00 45.81 318 CYS A C 1
ATOM 2287 O O . CYS A 1 300 ? 43.316 -0.002 14.336 1.00 44.36 318 CYS A O 1
ATOM 2290 N N . ILE A 1 301 ? 45.453 -0.322 13.710 1.00 48.74 319 ILE A N 1
ATOM 2291 C CA . ILE A 1 301 ? 45.298 -1.759 13.528 1.00 50.38 319 ILE A CA 1
ATOM 2292 C C . ILE A 1 301 ? 45.326 -2.438 14.885 1.00 50.36 319 ILE A C 1
ATOM 2293 O O . ILE A 1 301 ? 44.567 -3.367 15.149 1.00 49.89 319 ILE A O 1
ATOM 2298 N N . ASP A 1 302 ? 46.215 -1.955 15.744 1.00 47.72 320 ASP A N 1
ATOM 2299 C CA . ASP A 1 302 ? 46.436 -2.571 17.042 1.00 50.68 320 ASP A CA 1
ATOM 2300 C C . ASP A 1 302 ? 46.782 -1.539 18.115 1.00 49.84 320 ASP A C 1
ATOM 2301 O O . ASP A 1 302 ? 47.832 -0.907 18.048 1.00 50.84 320 ASP A O 1
ATOM 2306 N N . PRO A 1 303 ? 45.884 -1.342 19.097 1.00 49.88 321 PRO A N 1
ATOM 2307 C CA . PRO A 1 303 ? 44.556 -1.964 19.176 1.00 48.53 321 PRO A CA 1
ATOM 2308 C C . PRO A 1 303 ? 43.607 -1.351 18.150 1.00 46.38 321 PRO A C 1
ATOM 2309 O O . PRO A 1 303 ? 43.808 -0.211 17.748 1.00 44.53 321 PRO A O 1
ATOM 2313 N N . PRO A 1 304 ? 42.600 -2.111 17.712 1.00 45.44 322 PRO A N 1
ATOM 2314 C CA . PRO A 1 304 ? 41.760 -1.631 16.611 1.00 44.29 322 PRO A CA 1
ATOM 2315 C C . PRO A 1 304 ? 40.894 -0.429 16.978 1.00 38.91 322 PRO A C 1
ATOM 2316 O O . PRO A 1 304 ? 40.153 -0.457 17.957 1.00 37.71 322 PRO A O 1
ATOM 2320 N N . ARG A 1 305 ? 41.040 0.631 16.187 1.00 39.62 323 ARG A N 1
ATOM 2321 C CA . ARG A 1 305 ? 40.130 1.774 16.183 1.00 37.47 323 ARG A CA 1
ATOM 2322 C C . ARG A 1 305 ? 39.893 2.187 14.734 1.00 37.78 323 ARG A C 1
ATOM 2323 O O . ARG A 1 305 ? 40.839 2.423 13.972 1.00 37.10 323 ARG A O 1
ATOM 2331 N N . ALA A 1 306 ? 38.631 2.285 14.350 1.00 37.93 324 ALA A N 1
ATOM 2332 C CA . ALA A 1 306 ? 38.291 2.584 12.967 1.00 37.95 324 ALA A CA 1
ATOM 2333 C C . ALA A 1 306 ? 38.474 4.067 12.613 1.00 37.22 324 ALA A C 1
ATOM 2334 O O . ALA A 1 306 ? 38.392 4.445 11.445 1.00 38.36 324 ALA A O 1
ATOM 2336 N N . ASP A 1 307 ? 38.722 4.902 13.616 1.00 36.48 325 ASP A N 1
ATOM 2337 C CA . ASP A 1 307 ? 38.780 6.352 13.403 1.00 37.18 325 ASP A CA 1
ATOM 2338 C C . ASP A 1 307 ? 39.585 7.014 14.522 1.00 37.09 325 ASP A C 1
ATOM 2339 O O . ASP A 1 307 ? 39.232 6.902 15.697 1.00 35.85 325 ASP A O 1
ATOM 2344 N N . LEU A 1 308 ? 40.664 7.707 14.159 1.00 36.89 326 LEU A N 1
ATOM 2345 C CA . LEU A 1 308 ? 41.585 8.256 15.157 1.00 38.61 326 LEU A CA 1
ATOM 2346 C C . LEU A 1 308 ? 41.407 9.761 15.398 1.00 37.55 326 LEU A C 1
ATOM 2347 O O . LEU A 1 308 ? 42.245 10.385 16.046 1.00 36.96 326 LEU A O 1
ATOM 2352 N N . ALA A 1 309 ? 40.315 10.334 14.895 1.00 37.62 327 ALA A N 1
ATOM 2353 C CA . ALA A 1 309 ? 40.083 11.768 15.037 1.00 36.04 327 ALA A CA 1
ATOM 2354 C C . ALA A 1 309 ? 40.101 12.196 16.499 1.00 34.62 327 ALA A C 1
ATOM 2355 O O . ALA A 1 309 ? 40.611 13.266 16.834 1.00 36.13 327 ALA A O 1
ATOM 2357 N N . PHE A 1 310 ? 39.556 11.350 17.367 1.00 33.89 328 PHE A N 1
ATOM 2358 C CA . PHE A 1 310 ? 39.511 11.650 18.797 1.00 36.10 328 PHE A CA 1
ATOM 2359 C C . PHE A 1 310 ? 40.913 11.889 19.355 1.00 37.23 328 PHE A C 1
ATOM 2360 O O . PHE A 1 310 ? 41.116 12.752 20.206 1.00 37.11 328 PHE A O 1
ATOM 2368 N N . GLN A 1 311 ? 41.879 11.115 18.875 1.00 35.27 329 GLN A N 1
ATOM 2369 C CA . GLN A 1 311 ? 43.248 11.232 19.370 1.00 39.01 329 GLN A CA 1
ATOM 2370 C C . GLN A 1 311 ? 43.899 12.466 18.778 1.00 39.13 329 GLN A C 1
ATOM 2371 O O . GLN A 1 311 ? 44.611 13.199 19.460 1.00 40.64 329 GLN A O 1
ATOM 2377 N N . THR A 1 312 ? 43.633 12.687 17.497 1.00 36.59 330 THR A N 1
ATOM 2378 C CA . THR A 1 312 ? 44.197 13.808 16.767 1.00 38.02 330 THR A CA 1
ATOM 2379 C C . THR A 1 312 ? 43.717 15.167 17.284 1.00 40.79 330 THR A C 1
ATOM 2380 O O . THR A 1 312 ? 44.492 16.119 17.359 1.00 40.81 330 THR A O 1
ATOM 2384 N N . GLN A 1 313 ? 42.445 15.254 17.660 1.00 37.03 331 GLN A N 1
ATOM 2385 C CA . GLN A 1 313 ? 41.816 16.554 17.871 1.00 36.05 331 GLN A CA 1
ATOM 2386 C C . GLN A 1 313 ? 41.344 16.873 19.284 1.00 35.46 331 GLN A C 1
ATOM 2387 O O . GLN A 1 313 ? 41.190 18.053 19.637 1.00 35.03 331 GLN A O 1
ATOM 2393 N N . ILE A 1 314 ? 41.058 15.855 20.078 1.00 35.70 332 ILE A N 1
ATOM 2394 C CA . ILE A 1 314 ? 40.414 16.117 21.354 1.00 35.45 332 ILE A CA 1
ATOM 2395 C C . ILE A 1 314 ? 41.375 15.919 22.510 1.00 36.79 332 ILE A C 1
ATOM 2396 O O . ILE A 1 314 ? 41.922 14.838 22.736 1.00 37.15 332 ILE A O 1
ATOM 2401 N N . ASN A 1 315 ? 41.640 16.992 23.234 1.00 40.27 333 ASN A N 1
ATOM 2402 C CA . ASN A 1 315 ? 42.420 16.972 24.462 1.00 38.68 333 ASN A CA 1
ATOM 2403 C C . ASN A 1 315 ? 41.482 17.021 25.643 1.00 36.43 333 ASN A C 1
ATOM 2404 O O . ASN A 1 315 ? 40.797 17.965 25.806 1.00 37.90 333 ASN A O 1
ATOM 2409 N N . PHE A 1 316 ? 41.447 15.974 26.440 1.00 34.20 334 PHE A N 1
ATOM 2410 C CA . PHE A 1 316 ? 40.534 15.892 27.548 1.00 36.74 334 PHE A CA 1
ATOM 2411 C C . PHE A 1 316 ? 40.565 17.126 28.406 1.00 37.85 334 PHE A C 1
ATOM 2412 O O . PHE A 1 316 ? 39.562 17.632 28.781 1.00 35.64 334 PHE A O 1
ATOM 2420 N N . THR A 1 317 ? 41.753 17.610 28.683 1.00 37.33 335 THR A N 1
ATOM 2421 C CA . THR A 1 317 ? 41.904 18.724 29.581 1.00 39.32 335 THR A CA 1
ATOM 2422 C C . THR A 1 317 ? 41.414 20.039 29.015 1.00 39.57 335 THR A C 1
ATOM 2423 O O . THR A 1 317 ? 41.176 20.935 29.757 1.00 39.54 335 THR A O 1
ATOM 2427 N N . LYS A 1 318 ? 41.248 20.134 27.706 1.00 37.26 336 LYS A N 1
ATOM 2428 C CA . LYS A 1 318 ? 40.631 21.300 27.097 1.00 37.12 336 LYS A CA 1
ATOM 2429 C C . LYS A 1 318 ? 39.116 21.365 27.227 1.00 36.74 336 LYS A C 1
ATOM 2430 O O . LYS A 1 318 ? 38.533 22.381 26.942 1.00 37.02 336 LYS A O 1
ATOM 2436 N N . ILE A 1 319 ? 38.486 20.276 27.627 1.00 34.98 337 ILE A N 1
ATOM 2437 C CA . ILE A 1 319 ? 37.044 20.325 27.885 1.00 34.82 337 ILE A CA 1
ATOM 2438 C C . ILE A 1 319 ? 36.799 21.209 29.114 1.00 35.72 337 ILE A C 1
ATOM 2439 O O . ILE A 1 319 ? 37.265 20.917 30.222 1.00 36.08 337 ILE A O 1
ATOM 2444 N N . SER A 1 320 ? 36.091 22.310 28.909 1.00 34.38 338 SER A N 1
ATOM 2445 C CA . SER A 1 320 ? 36.023 23.360 29.923 1.00 36.43 338 SER A CA 1
ATOM 2446 C C . SER A 1 320 ? 34.604 23.583 30.443 1.00 36.02 338 SER A C 1
ATOM 2447 O O . SER A 1 320 ? 34.407 24.354 31.383 1.00 34.91 338 SER A O 1
ATOM 2450 N N . THR A 1 321 ? 33.634 22.910 29.825 1.00 32.14 339 THR A N 1
ATOM 2451 C CA . THR A 1 321 ? 32.228 22.999 30.216 1.00 30.64 339 THR A CA 1
ATOM 2452 C C . THR A 1 321 ? 31.483 21.785 29.694 1.00 29.63 339 THR A C 1
ATOM 2453 O O . THR A 1 321 ? 31.640 21.423 28.541 1.00 29.16 339 THR A O 1
ATOM 2457 N N . ILE A 1 322 ? 30.676 21.151 30.536 1.00 30.09 340 ILE A N 1
ATOM 2458 C CA . ILE A 1 322 ? 29.861 20.039 30.068 1.00 29.44 340 ILE A CA 1
ATOM 2459 C C . ILE A 1 322 ? 28.388 20.339 30.288 1.00 26.68 340 ILE A C 1
ATOM 2460 O O . ILE A 1 322 ? 27.971 20.634 31.407 1.00 29.29 340 ILE A O 1
ATOM 2465 N N . ILE A 1 323 ? 27.610 20.278 29.215 1.00 26.20 341 ILE A N 1
ATOM 2466 C CA . ILE A 1 323 ? 26.163 20.376 29.291 1.00 24.27 341 ILE A CA 1
ATOM 2467 C C . ILE A 1 323 ? 25.543 19.023 28.891 1.00 24.52 341 ILE A C 1
ATOM 2468 O O . ILE A 1 323 ? 25.826 18.507 27.808 1.00 25.17 341 ILE A O 1
ATOM 2473 N N . GLU A 1 324 ? 24.703 18.459 29.753 1.00 24.41 342 GLU A N 1
ATOM 2474 C CA . GLU A 1 324 ? 24.037 17.204 29.440 1.00 24.34 342 GLU A CA 1
ATOM 2475 C C . GLU A 1 324 ? 22.524 17.363 29.447 1.00 23.67 342 GLU A C 1
ATOM 2476 O O . GLU A 1 324 ? 21.954 17.975 30.349 1.00 24.72 342 GLU A O 1
ATOM 2482 N N . LEU A 1 325 ? 21.883 16.806 28.426 1.00 22.71 343 LEU A N 1
ATOM 2483 C CA . LEU A 1 325 ? 20.434 16.706 28.396 1.00 21.56 343 LEU A CA 1
ATOM 2484 C C . LEU A 1 325 ? 20.032 15.332 28.933 1.00 22.44 343 LEU A C 1
ATOM 2485 O O . LEU A 1 325 ? 20.513 14.325 28.448 1.00 23.36 343 LEU A O 1
ATOM 2490 N N . ASN A 1 326 ? 19.167 15.284 29.942 1.00 21.80 344 ASN A N 1
ATOM 2491 C CA . ASN A 1 326 ? 18.824 13.987 30.507 1.00 22.74 344 ASN A CA 1
ATOM 2492 C C . ASN A 1 326 ? 17.406 13.958 31.057 1.00 22.83 344 ASN A C 1
ATOM 2493 O O . ASN A 1 326 ? 17.172 14.268 32.239 1.00 24.83 344 ASN A O 1
ATOM 2498 N N . GLN A 1 327 ? 16.487 13.565 30.169 1.00 20.75 345 GLN A N 1
ATOM 2499 C CA . GLN A 1 327 ? 15.021 13.605 30.340 1.00 20.35 345 GLN A CA 1
ATOM 2500 C C . GLN A 1 327 ? 14.494 15.041 30.425 1.00 24.75 345 GLN A C 1
ATOM 2501 O O . GLN A 1 327 ? 14.407 15.629 31.512 1.00 24.05 345 GLN A O 1
ATOM 2507 N N . ILE A 1 328 ? 14.138 15.609 29.272 1.00 23.27 346 ILE A N 1
ATOM 2508 C CA . ILE A 1 328 ? 13.734 17.023 29.228 1.00 24.59 346 ILE A CA 1
ATOM 2509 C C . ILE A 1 328 ? 12.392 17.243 28.528 1.00 25.28 346 ILE A C 1
ATOM 2510 O O . ILE A 1 328 ? 12.015 18.388 28.226 1.00 23.85 346 ILE A O 1
ATOM 2515 N N . GLY A 1 329 ? 11.652 16.150 28.314 1.00 23.16 347 GLY A N 1
ATOM 2516 C CA . GLY A 1 329 ? 10.417 16.190 27.545 1.00 22.78 347 GLY A CA 1
ATOM 2517 C C . GLY A 1 329 ? 9.144 16.222 28.377 1.00 25.17 347 GLY A C 1
ATOM 2518 O O . GLY A 1 329 ? 8.022 16.276 27.845 1.00 24.55 347 GLY A O 1
ATOM 2519 N N . ARG A 1 330 ? 9.304 16.187 29.693 1.00 24.66 348 ARG A N 1
ATOM 2520 C CA . ARG A 1 330 ? 8.153 16.347 30.571 1.00 24.97 348 ARG A CA 1
ATOM 2521 C C . ARG A 1 330 ? 8.350 17.448 31.576 1.00 27.80 348 ARG A C 1
ATOM 2522 O O . ARG A 1 330 ? 8.116 17.239 32.764 1.00 28.92 348 ARG A O 1
ATOM 2530 N N . ALA A 1 331 ? 8.767 18.617 31.110 1.00 27.98 349 ALA A N 1
ATOM 2531 C CA . ALA A 1 331 ? 8.877 19.769 31.990 1.00 29.75 349 ALA A CA 1
ATOM 2532 C C . ALA A 1 331 ? 7.554 19.953 32.746 1.00 30.92 349 ALA A C 1
ATOM 2533 O O . ALA A 1 331 ? 6.473 19.727 32.188 1.00 28.99 349 ALA A O 1
ATOM 2535 N N . GLN A 1 332 ? 7.660 20.321 34.024 1.00 30.62 350 GLN A N 1
ATOM 2536 C CA . GLN A 1 332 ? 6.528 20.426 34.951 1.00 33.74 350 GLN A CA 1
ATOM 2537 C C . GLN A 1 332 ? 5.885 21.805 34.955 1.00 32.03 350 GLN A C 1
ATOM 2538 O O . GLN A 1 332 ? 6.574 22.806 35.125 1.00 32.03 350 GLN A O 1
ATOM 2544 N N . LEU A 1 333 ? 4.569 21.856 34.807 1.00 33.79 351 LEU A N 1
ATOM 2545 C CA . LEU A 1 333 ? 3.856 23.125 34.846 1.00 36.63 351 LEU A CA 1
ATOM 2546 C C . LEU A 1 333 ? 3.952 23.794 36.221 1.00 38.22 351 LEU A C 1
ATOM 2547 O O . LEU A 1 333 ? 3.640 23.190 37.242 1.00 37.39 351 LEU A O 1
ATOM 2552 N N . ASP A 1 334 ? 4.407 25.041 36.238 1.00 37.50 352 ASP A N 1
ATOM 2553 C CA . ASP A 1 334 ? 4.405 25.847 37.467 1.00 41.90 352 ASP A CA 1
ATOM 2554 C C . ASP A 1 334 ? 3.196 26.772 37.400 1.00 45.46 352 ASP A C 1
ATOM 2555 O O . ASP A 1 334 ? 3.123 27.631 36.520 1.00 44.36 352 ASP A O 1
ATOM 2560 N N . LYS A 1 335 ? 2.247 26.595 38.317 1.00 49.96 353 LYS A N 1
ATOM 2561 C CA . LYS A 1 335 ? 1.007 27.378 38.280 1.00 52.19 353 LYS A CA 1
ATOM 2562 C C . LYS A 1 335 ? 1.249 28.867 38.532 1.00 53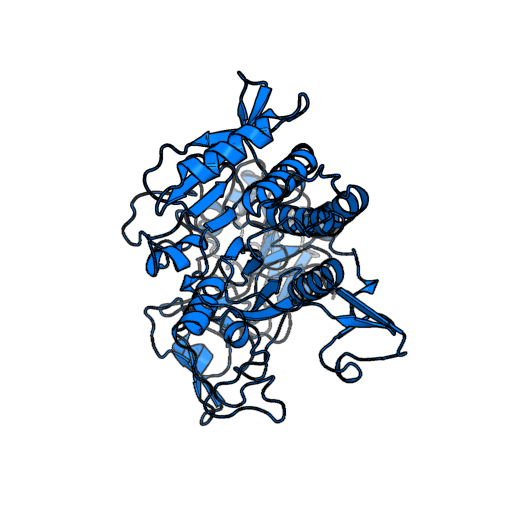.32 353 LYS A C 1
ATOM 2563 O O . LYS A 1 335 ? 0.498 29.709 38.045 1.00 56.33 353 LYS A O 1
ATOM 2569 N N . ASN A 1 336 ? 2.295 29.187 39.288 1.00 52.89 354 ASN A N 1
ATOM 2570 C CA . ASN A 1 336 ? 2.675 30.582 39.519 1.00 53.99 354 ASN A CA 1
ATOM 2571 C C . ASN A 1 336 ? 3.039 31.290 38.227 1.00 52.16 354 ASN A C 1
ATOM 2572 O O . ASN A 1 336 ? 2.372 32.237 37.800 1.00 53.65 354 ASN A O 1
ATOM 2577 N N . LEU A 1 337 ? 4.109 30.806 37.611 1.00 49.96 355 LEU A N 1
ATOM 2578 C CA . LEU A 1 337 ? 4.730 31.492 36.492 1.00 50.44 355 LEU A CA 1
ATOM 2579 C C . LEU A 1 337 ? 3.996 31.243 35.179 1.00 47.36 355 LEU A C 1
ATOM 2580 O O . LEU A 1 337 ? 4.185 31.974 34.206 1.00 48.57 355 LEU A O 1
ATOM 2585 N N . GLY A 1 338 ? 3.148 30.217 35.156 1.00 49.43 356 GLY A N 1
ATOM 2586 C CA . GLY A 1 338 ? 2.489 29.822 33.923 1.00 46.64 356 GLY A CA 1
ATOM 2587 C C . GLY A 1 338 ? 3.520 29.313 32.931 1.00 44.30 356 GLY A C 1
ATOM 2588 O O . GLY A 1 338 ? 3.400 29.529 31.723 1.00 42.17 356 GLY A O 1
ATOM 2589 N N . LYS A 1 339 ? 4.552 28.659 33.459 1.00 39.30 357 LYS A N 1
ATOM 2590 C CA . LYS A 1 339 ? 5.652 28.137 32.658 1.00 38.44 357 LYS A CA 1
ATOM 2591 C C . LYS A 1 339 ? 6.004 26.723 33.123 1.00 34.65 357 LYS A C 1
ATOM 2592 O O . LYS A 1 339 ? 5.697 26.336 34.254 1.00 35.63 357 LYS A O 1
ATOM 2598 N N . TYR A 1 340 ? 6.645 25.963 32.240 1.00 36.50 358 TYR A N 1
ATOM 2599 C CA . TYR A 1 340 ? 7.074 24.600 32.535 1.00 33.91 358 TYR A CA 1
ATOM 2600 C C . TYR A 1 340 ? 8.509 24.610 33.050 1.00 30.26 358 TYR A C 1
ATOM 2601 O O . TYR A 1 340 ? 9.366 25.287 32.474 1.00 33.27 358 TYR A O 1
ATOM 2610 N N . SER A 1 341 ? 8.780 23.856 34.114 1.00 30.78 359 SER A N 1
ATOM 2611 C CA . SER A 1 341 ? 10.101 23.881 34.742 1.00 29.40 359 SER A CA 1
ATOM 2612 C C . SER A 1 341 ? 11.024 22.789 34.255 1.00 29.17 359 SER A C 1
ATOM 2613 O O . SER A 1 341 ? 10.644 21.613 34.228 1.00 27.80 359 SER A O 1
ATOM 2616 N N . LEU A 1 342 ? 12.245 23.178 33.889 1.00 27.37 360 LEU A N 1
ATOM 2617 C CA . LEU A 1 342 ? 13.341 22.226 33.765 1.00 26.54 360 LEU A CA 1
ATOM 2618 C C . LEU A 1 342 ? 14.286 22.487 34.913 1.00 29.43 360 LEU A C 1
ATOM 2619 O O . LEU A 1 342 ? 14.383 23.613 35.393 1.00 28.88 360 LEU A O 1
ATOM 2624 N N . TYR A 1 343 ? 14.992 21.450 35.340 1.00 26.98 361 TYR A N 1
ATOM 2625 C CA . TYR A 1 343 ? 15.792 21.516 36.556 1.00 29.09 361 TYR A CA 1
ATOM 2626 C C . TYR A 1 343 ? 17.269 21.395 36.236 1.00 27.81 361 TYR A C 1
ATOM 2627 O O . TYR A 1 343 ? 17.670 20.619 35.379 1.00 26.47 361 TYR A O 1
ATOM 2636 N N . LEU A 1 344 ? 18.070 22.208 36.904 1.00 27.95 362 LEU A N 1
ATOM 2637 C CA . LEU A 1 344 ? 19.499 22.252 36.646 1.00 29.27 362 LEU A CA 1
ATOM 2638 C C . LEU A 1 344 ? 20.253 21.561 37.771 1.00 32.04 362 LEU A C 1
ATOM 2639 O O . LEU A 1 344 ? 20.263 22.046 38.901 1.00 32.41 362 LEU A O 1
ATOM 2644 N N . HIS A 1 345 ? 20.858 20.415 37.469 1.00 29.31 363 HIS A N 1
ATOM 2645 C CA . HIS A 1 345 ? 21.647 19.689 38.457 1.00 29.77 363 HIS A CA 1
ATOM 2646 C C . HIS A 1 345 ? 23.110 19.919 38.144 1.00 31.99 363 HIS A C 1
ATOM 2647 O O . HIS A 1 345 ? 23.592 19.496 37.100 1.00 29.81 363 HIS A O 1
ATOM 2654 N N . THR A 1 346 ? 23.819 20.579 39.053 1.00 29.02 364 THR A N 1
ATOM 2655 C CA . THR A 1 346 ? 25.153 21.065 38.734 1.00 30.79 364 THR A CA 1
ATOM 2656 C C . THR A 1 346 ? 26.238 20.349 39.526 1.00 32.46 364 THR A C 1
ATOM 2657 O O . THR A 1 346 ? 25.993 19.841 40.621 1.00 31.76 364 THR A O 1
ATOM 2661 N N . ALA A 1 347 ? 27.437 20.304 38.955 1.00 31.85 365 ALA A N 1
ATOM 2662 C CA . ALA A 1 347 ? 28.596 19.760 39.649 1.00 31.61 365 ALA A CA 1
ATOM 2663 C C . ALA A 1 347 ? 29.854 20.390 39.073 1.00 33.28 365 ALA A C 1
ATOM 2664 O O . ALA A 1 347 ? 29.794 21.116 38.081 1.00 32.59 365 ALA A O 1
ATOM 2666 N N . GLY A 1 348 ? 30.994 20.132 39.697 1.00 36.11 366 GLY A N 1
ATOM 2667 C CA . GLY A 1 348 ? 32.219 20.789 39.288 1.00 34.08 366 GLY A CA 1
ATOM 2668 C C . GLY A 1 348 ? 32.312 22.196 39.856 1.00 39.89 366 GLY A C 1
ATOM 2669 O O . GLY A 1 348 ? 31.712 22.493 40.892 1.00 41.11 366 GLY A O 1
ATOM 2670 N N . THR A 1 349 ? 33.072 23.058 39.187 1.00 37.14 367 THR A N 1
ATOM 2671 C CA . THR A 1 349 ? 33.345 24.400 39.692 1.00 39.59 367 THR A CA 1
ATOM 2672 C C . THR A 1 349 ? 32.800 25.498 38.783 1.00 40.47 367 THR A C 1
ATOM 2673 O O . THR A 1 349 ? 32.655 25.300 37.567 1.00 38.07 367 THR A O 1
ATOM 2677 N N . LYS A 1 350 ? 32.513 26.650 39.386 1.00 38.79 368 LYS A N 1
ATOM 2678 C CA . LYS A 1 350 ? 32.076 27.847 38.660 1.00 40.14 368 LYS A CA 1
ATOM 2679 C C . LYS A 1 350 ? 30.860 27.564 37.772 1.00 37.19 368 LYS A C 1
ATOM 2680 O O . LYS A 1 350 ? 30.835 27.907 36.584 1.00 34.84 368 LYS A O 1
ATOM 2686 N N . THR A 1 351 ? 29.841 26.950 38.354 1.00 35.66 369 THR A N 1
ATOM 2687 C CA . THR A 1 351 ? 28.662 26.590 37.572 1.00 37.00 369 THR A CA 1
ATOM 2688 C C . THR A 1 351 ? 27.618 27.712 37.468 1.00 37.05 369 THR A C 1
ATOM 2689 O O . THR A 1 351 ? 26.859 27.768 36.496 1.00 33.81 369 THR A O 1
ATOM 2693 N N . SER A 1 352 ? 27.578 28.609 38.450 1.00 34.70 370 SER A N 1
ATOM 2694 C CA . SER A 1 352 ? 26.560 29.659 38.439 1.00 34.97 370 SER A CA 1
ATOM 2695 C C . SER A 1 352 ? 26.759 30.591 37.254 1.00 35.55 370 SER A C 1
ATOM 2696 O O . SER A 1 352 ? 25.791 31.147 36.756 1.00 34.47 370 SER A O 1
ATOM 2699 N N . SER A 1 353 ? 28.004 30.738 36.793 1.00 35.96 371 SER A N 1
ATOM 2700 C CA . SER A 1 353 ? 28.293 31.527 35.589 1.00 39.20 371 SER A CA 1
ATOM 2701 C C . SER A 1 353 ? 27.525 31.003 34.390 1.00 38.75 371 SER A C 1
ATOM 2702 O O . SER A 1 353 ? 26.987 31.774 33.589 1.00 37.34 371 SER A O 1
ATOM 2705 N N . VAL A 1 354 ? 27.505 29.679 34.281 1.00 36.12 372 VAL A N 1
ATOM 2706 C CA . VAL A 1 354 ? 26.840 28.977 33.196 1.00 33.96 372 VAL A CA 1
ATOM 2707 C C . VAL A 1 354 ? 25.325 28.947 33.376 1.00 32.81 372 VAL A C 1
ATOM 2708 O O . VAL A 1 354 ? 24.595 29.290 32.456 1.00 33.08 372 VAL A O 1
ATOM 2712 N N . THR A 1 355 ? 24.837 28.573 34.558 1.00 30.96 373 THR A N 1
ATOM 2713 C CA . THR A 1 355 ? 23.384 28.534 34.754 1.00 30.81 373 THR A CA 1
ATOM 2714 C C . THR A 1 355 ? 22.744 29.930 34.689 1.00 32.74 373 THR A C 1
ATOM 2715 O O . THR A 1 355 ? 21.575 30.058 34.295 1.00 31.44 373 THR A O 1
ATOM 2719 N N . ASP A 1 356 ? 23.488 30.970 35.064 1.00 30.81 374 ASP A N 1
ATOM 2720 C CA . ASP A 1 356 ? 22.950 32.332 34.936 1.00 35.24 374 ASP A CA 1
ATOM 2721 C C . ASP A 1 356 ? 22.584 32.636 33.474 1.00 31.86 374 ASP A C 1
ATOM 2722 O O . ASP A 1 356 ? 21.555 33.253 33.200 1.00 31.11 374 ASP A O 1
ATOM 2727 N N . ILE A 1 357 ? 23.408 32.177 32.537 1.00 32.21 375 ILE A N 1
ATOM 2728 C CA . ILE A 1 357 ? 23.139 32.416 31.118 1.00 33.64 375 ILE A CA 1
ATOM 2729 C C . ILE A 1 357 ? 21.898 31.644 30.656 1.00 30.75 375 ILE A C 1
ATOM 2730 O O . ILE A 1 357 ? 21.067 32.169 29.899 1.00 31.85 375 ILE A O 1
ATOM 2735 N N . LEU A 1 358 ? 21.759 30.406 31.127 1.00 31.14 376 LEU A N 1
ATOM 2736 C CA . LEU A 1 358 ? 20.555 29.626 30.837 1.00 29.60 376 LEU A CA 1
ATOM 2737 C C . LEU A 1 358 ? 19.287 30.333 31.303 1.00 30.00 376 LEU A C 1
ATOM 2738 O O . LEU A 1 358 ? 18.324 30.422 30.542 1.00 28.68 376 LEU A O 1
ATOM 2743 N N . ASP A 1 359 ? 19.299 30.827 32.545 1.00 29.24 377 ASP A N 1
ATOM 2744 C CA . ASP A 1 359 ? 18.195 31.612 33.112 1.00 29.35 377 ASP A CA 1
ATOM 2745 C C . ASP A 1 359 ? 17.855 32.831 32.257 1.00 30.56 377 ASP A C 1
ATOM 2746 O O . ASP A 1 359 ? 16.686 33.118 31.995 1.00 32.06 377 ASP A O 1
ATOM 2751 N N . GLN A 1 360 ? 18.893 33.558 31.858 1.00 30.00 378 GLN A N 1
ATOM 2752 C CA . GLN A 1 360 ? 18.737 34.746 31.035 1.00 33.42 378 GLN A CA 1
ATOM 2753 C C . GLN A 1 360 ? 18.076 34.425 29.697 1.00 30.87 378 GLN A C 1
ATOM 2754 O O . GLN A 1 360 ? 17.126 35.096 29.298 1.00 30.78 378 GLN A O 1
ATOM 2760 N N . VAL A 1 361 ? 18.582 33.407 29.009 1.00 29.36 379 VAL A N 1
ATOM 2761 C CA . VAL A 1 361 ? 18.022 33.059 27.713 1.00 29.46 379 VAL A CA 1
ATOM 2762 C C . VAL A 1 361 ? 16.550 32.667 27.856 1.00 28.57 379 VAL A C 1
ATOM 2763 O O . VAL A 1 361 ? 15.715 33.104 27.078 1.00 31.45 379 VAL A O 1
ATOM 2767 N N . ALA A 1 362 ? 16.237 31.865 28.877 1.00 29.63 380 ALA A N 1
ATOM 2768 C CA . ALA A 1 362 ? 14.860 31.436 29.131 1.00 30.34 380 ALA A CA 1
ATOM 2769 C C . ALA A 1 362 ? 13.899 32.595 29.398 1.00 32.92 380 ALA A C 1
ATOM 2770 O O . ALA A 1 362 ? 12.692 32.468 29.167 1.00 30.08 380 ALA A O 1
ATOM 2772 N N . SER A 1 363 ? 14.432 33.713 29.892 1.00 31.46 381 SER A N 1
ATOM 2773 C CA . SER A 1 363 ? 13.629 34.886 30.221 1.00 31.92 381 SER A CA 1
ATOM 2774 C C . SER A 1 363 ? 13.682 35.949 29.137 1.00 32.99 381 SER A C 1
ATOM 2775 O O . SER A 1 363 ? 13.062 37.001 29.287 1.00 34.13 381 SER A O 1
ATOM 2778 N N . SER A 1 364 ? 14.433 35.689 28.067 1.00 31.19 382 SER A N 1
ATOM 2779 C CA . SER A 1 364 ? 14.787 36.730 27.103 1.00 31.42 382 SER A CA 1
ATOM 2780 C C . SER A 1 364 ? 13.666 37.121 26.132 1.00 32.41 382 SER A C 1
ATOM 2781 O O . SER A 1 364 ? 13.770 38.148 25.447 1.00 33.17 382 SER A O 1
ATOM 2784 N N . TYR A 1 365 ? 12.609 36.314 26.063 1.00 30.92 383 TYR A N 1
ATOM 2785 C CA . TYR A 1 365 ? 11.502 36.587 25.148 1.00 32.64 383 TYR A CA 1
ATOM 2786 C C . TYR A 1 365 ? 10.154 36.297 25.801 1.00 33.06 383 TYR A C 1
ATOM 2787 O O . TYR A 1 365 ? 10.025 35.375 26.623 1.00 31.42 383 TYR A O 1
ATOM 2796 N N . GLU A 1 366 ? 9.161 37.102 25.428 1.00 32.55 384 GLU A N 1
ATOM 2797 C CA . GLU A 1 366 ? 7.863 37.107 26.097 1.00 32.95 384 GLU A CA 1
ATOM 2798 C C . GLU A 1 366 ? 7.200 35.739 26.084 1.00 34.16 384 GLU A C 1
ATOM 2799 O O . GLU A 1 366 ? 6.685 35.293 27.102 1.00 34.80 384 GLU A O 1
ATOM 2805 N N . ASN A 1 367 ? 7.191 35.096 24.940 1.00 33.63 385 ASN A N 1
ATOM 2806 C CA . ASN A 1 367 ? 6.435 33.877 24.754 1.00 34.61 385 ASN A CA 1
ATOM 2807 C C . ASN A 1 367 ? 7.109 32.589 25.293 1.00 32.13 385 ASN A C 1
ATOM 2808 O O . ASN A 1 367 ? 6.585 31.549 25.142 1.00 33.76 385 ASN A O 1
ATOM 2813 N N . SER A 1 368 ? 8.250 32.692 25.936 1.00 30.19 386 SER A N 1
ATOM 2814 C CA . SER A 1 368 ? 8.897 31.508 26.507 1.00 32.72 386 SER A CA 1
ATOM 2815 C C . SER A 1 368 ? 7.979 30.750 27.468 1.00 32.32 386 SER A C 1
ATOM 2816 O O . SER A 1 368 ? 7.366 31.355 28.349 1.00 31.35 386 SER A O 1
ATOM 2819 N N . THR A 1 369 ? 7.877 29.436 27.288 1.00 32.64 387 THR A N 1
ATOM 2820 C CA . THR A 1 369 ? 7.061 28.611 28.178 1.00 33.66 387 THR A CA 1
ATOM 2821 C C . THR A 1 369 ? 7.928 27.792 29.127 1.00 32.59 387 THR A C 1
ATOM 2822 O O . THR A 1 369 ? 7.428 26.946 29.871 1.00 33.64 387 THR A O 1
ATOM 2826 N N . ILE A 1 370 ? 9.227 28.073 29.097 1.00 31.72 388 ILE A N 1
ATOM 2827 C CA . ILE A 1 370 ? 10.219 27.325 29.852 1.00 31.93 388 ILE A CA 1
ATOM 2828 C C . ILE A 1 370 ? 10.883 28.201 30.910 1.00 32.76 388 ILE A C 1
ATOM 2829 O O . ILE A 1 370 ? 11.244 29.349 30.648 1.00 34.66 388 ILE A O 1
ATOM 2834 N N . THR A 1 371 ? 11.018 27.659 32.113 1.00 30.89 389 THR A N 1
ATOM 2835 C CA . THR A 1 371 ? 11.777 28.315 33.163 1.00 33.79 389 THR A CA 1
ATOM 2836 C C . THR A 1 371 ? 12.705 27.282 33.806 1.00 34.74 389 THR A C 1
ATOM 2837 O O . THR A 1 371 ? 12.420 26.076 33.772 1.00 31.72 389 THR A O 1
ATOM 2841 N N . PHE A 1 372 ? 13.819 27.743 34.370 1.00 32.47 390 PHE A N 1
ATOM 2842 C CA . PHE A 1 372 ? 14.773 26.840 35.010 1.00 32.96 390 PHE A CA 1
ATOM 2843 C C . PHE A 1 372 ? 14.758 26.990 36.530 1.00 37.31 390 PHE A C 1
ATOM 2844 O O . PHE A 1 372 ? 14.677 28.101 37.066 1.00 36.38 390 PHE A O 1
ATOM 2852 N N . LYS A 1 373 ? 14.825 25.855 37.215 1.00 32.16 391 LYS A N 1
ATOM 2853 C CA . LYS A 1 373 ? 14.890 25.822 38.668 1.00 33.86 391 LYS A CA 1
ATOM 2854 C C . LYS A 1 373 ? 16.085 25.014 39.141 1.00 35.28 391 LYS A C 1
ATOM 2855 O O . LYS A 1 373 ? 16.526 24.083 38.467 1.00 32.40 391 LYS A O 1
ATOM 2861 N N . PRO A 1 374 ? 16.617 25.367 40.314 1.00 33.30 392 PRO A N 1
ATOM 2862 C CA . PRO A 1 374 ? 17.658 24.520 40.887 1.00 32.48 392 PRO A CA 1
ATOM 2863 C C . PRO A 1 374 ? 17.069 23.242 41.471 1.00 32.23 392 PRO A C 1
ATOM 2864 O O . PRO A 1 374 ? 15.889 23.205 41.837 1.00 32.44 392 PRO A O 1
ATOM 2868 N N . THR A 1 375 ? 17.886 22.198 41.553 1.00 32.41 393 THR A N 1
ATOM 2869 C CA . THR A 1 375 ? 17.491 21.008 42.287 1.00 32.42 393 THR A CA 1
ATOM 2870 C C . THR A 1 375 ? 17.682 21.216 43.798 1.00 35.12 393 THR A C 1
ATOM 2871 O O . THR A 1 375 ? 18.418 22.114 44.221 1.00 36.32 393 THR A O 1
ATOM 2875 N N . THR A 1 376 ? 16.994 20.402 44.603 1.00 32.33 394 THR A N 1
ATOM 2876 C CA . THR A 1 376 ? 17.146 20.415 46.065 1.00 34.82 394 THR A CA 1
ATOM 2877 C C . THR A 1 376 ? 17.987 19.218 46.506 1.00 35.38 394 THR A C 1
ATOM 2878 O O . THR A 1 376 ? 18.328 19.055 47.692 1.00 32.36 394 THR A O 1
ATOM 2882 N N . GLN A 1 377 ? 18.322 18.374 45.532 1.00 33.25 395 GLN A N 1
ATOM 2883 C CA . GLN A 1 377 ? 19.047 17.152 45.811 1.00 33.46 395 GLN A CA 1
ATOM 2884 C C . GLN A 1 377 ? 20.542 17.432 45.852 1.00 32.78 395 GLN A C 1
ATOM 2885 O O . GLN A 1 377 ? 21.039 18.312 45.149 1.00 33.26 395 GLN A O 1
ATOM 2891 N N . THR A 1 378 ? 21.252 16.690 46.698 1.00 34.89 396 THR A N 1
ATOM 2892 C CA . THR A 1 378 ? 22.685 16.904 46.871 1.00 35.02 396 THR A CA 1
ATOM 2893 C C . THR A 1 378 ? 23.532 15.852 46.168 1.00 37.43 396 THR A C 1
ATOM 2894 O O . THR A 1 378 ? 24.758 15.836 46.315 1.00 38.14 396 THR A O 1
ATOM 2898 N N . GLU A 1 379 ? 22.863 14.962 45.435 1.00 35.11 397 GLU A N 1
ATOM 2899 C CA . GLU A 1 379 ? 23.514 14.014 44.541 1.00 33.81 397 GLU A CA 1
ATOM 2900 C C . GLU A 1 379 ? 22.993 14.247 43.126 1.00 30.65 397 GLU A C 1
ATOM 2901 O O . GLU A 1 379 ? 21.800 14.488 42.944 1.00 31.11 397 GLU A O 1
ATOM 2907 N N . LEU A 1 380 ? 23.877 14.209 42.134 1.00 30.70 398 LEU A N 1
ATOM 2908 C CA . LEU A 1 380 ? 23.430 14.202 40.743 1.00 31.52 398 LEU A CA 1
ATOM 2909 C C . LEU A 1 380 ? 22.571 12.968 40.470 1.00 31.94 398 LEU A C 1
ATOM 2910 O O . LEU A 1 380 ? 22.776 11.927 41.087 1.00 29.73 398 LEU A O 1
ATOM 2915 N N . PRO A 1 381 ? 21.594 13.088 39.558 1.00 30.95 399 PRO A N 1
ATOM 2916 C CA . PRO A 1 381 ? 20.828 11.917 39.117 1.00 28.64 399 PRO A CA 1
ATOM 2917 C C . PRO A 1 381 ? 21.686 11.068 38.192 1.00 27.25 399 PRO A C 1
ATOM 2918 O O . PRO A 1 381 ? 22.721 11.559 37.750 1.00 26.26 399 PRO A O 1
ATOM 2922 N N . PRO A 1 382 ? 21.279 9.816 37.923 1.00 28.75 400 PRO A N 1
ATOM 2923 C CA . PRO A 1 382 ? 22.033 8.998 36.968 1.00 27.95 400 PRO A CA 1
ATOM 2924 C C . PRO A 1 382 ? 22.238 9.746 35.659 1.00 26.10 400 PRO A C 1
ATOM 2925 O O . PRO A 1 382 ? 21.261 10.166 35.039 1.00 26.24 400 PRO A O 1
ATOM 2929 N N . SER A 1 383 ? 23.490 9.945 35.269 1.00 25.93 401 SER A N 1
ATOM 2930 C CA . SER A 1 383 ? 23.794 10.764 34.104 1.00 26.20 401 SER A CA 1
ATOM 2931 C C . SER A 1 383 ? 25.184 10.460 33.582 1.00 24.90 401 SER A C 1
ATOM 2932 O O . SER A 1 383 ? 26.062 10.033 34.337 1.00 27.50 401 SER A O 1
ATOM 2935 N N . SER A 1 384 ? 25.366 10.690 32.288 1.00 24.27 402 SER A N 1
ATOM 2936 C CA . SER A 1 384 ? 26.633 10.456 31.609 1.00 24.86 402 SER A CA 1
ATOM 2937 C C . SER A 1 384 ? 27.746 11.361 32.118 1.00 26.53 402 SER A C 1
ATOM 2938 O O . SER A 1 384 ? 28.935 11.034 31.975 1.00 25.71 402 SER A O 1
ATOM 2941 N N . SER A 1 385 ? 27.360 12.509 32.678 1.00 25.20 403 SER A N 1
ATOM 2942 C CA . SER A 1 385 ? 28.317 13.435 33.278 1.00 25.69 403 SER A CA 1
ATOM 2943 C C . SER A 1 385 ? 29.094 12.773 34.412 1.00 26.21 403 SER A C 1
ATOM 2944 O 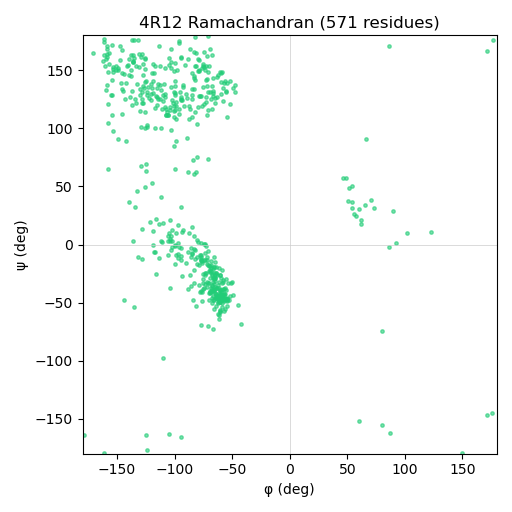O . SER A 1 385 ? 30.227 13.145 34.703 1.00 27.80 403 SER A O 1
ATOM 2947 N N . MET A 1 386 ? 28.469 11.797 35.060 1.00 27.33 404 MET A N 1
ATOM 2948 C CA . MET A 1 386 ? 29.143 11.035 36.100 1.00 28.63 404 MET A CA 1
ATOM 2949 C C . MET A 1 386 ? 30.465 10.421 35.630 1.00 31.14 404 MET A C 1
ATOM 2950 O O . MET A 1 386 ? 31.411 10.291 36.420 1.00 30.60 404 MET A O 1
ATOM 2955 N N . SER A 1 387 ? 30.542 10.045 34.358 1.00 29.04 405 SER A N 1
ATOM 2956 C CA . SER A 1 387 ? 31.769 9.448 33.846 1.00 29.31 405 SER A CA 1
ATOM 2957 C C . SER A 1 387 ? 32.891 10.475 33.832 1.00 31.22 405 SER A C 1
ATOM 2958 O O . SER A 1 387 ? 34.041 10.150 34.128 1.00 31.50 405 SER A O 1
ATOM 2961 N N . PHE A 1 388 ? 32.564 11.719 33.492 1.00 30.19 406 PHE A N 1
ATOM 2962 C CA . PHE A 1 388 ? 33.578 12.774 33.478 1.00 30.93 406 PHE A CA 1
ATOM 2963 C C . PHE A 1 388 ? 33.962 13.214 34.891 1.00 30.43 406 PHE A C 1
ATOM 2964 O O . PHE A 1 388 ? 35.129 13.497 35.163 1.00 33.59 406 PHE A O 1
ATOM 2972 N N . LEU A 1 389 ? 32.988 13.256 35.793 1.00 28.50 407 LEU A N 1
ATOM 2973 C CA . LEU A 1 389 ? 33.255 13.710 37.166 1.00 31.37 407 LEU A CA 1
ATOM 2974 C C . LEU A 1 389 ? 34.122 12.740 37.968 1.00 35.52 407 LEU A C 1
ATOM 2975 O O . LEU A 1 389 ? 34.701 13.109 39.000 1.00 33.83 407 LEU A O 1
ATOM 2980 N N . LYS A 1 390 ? 34.208 11.498 37.501 1.00 36.07 408 LYS A N 1
ATOM 2981 C CA . LYS A 1 390 ? 35.148 10.540 38.076 1.00 37.14 408 LYS A CA 1
ATOM 2982 C C . LYS A 1 390 ? 36.582 10.941 37.773 1.00 38.99 408 LYS A C 1
ATOM 2983 O O . LYS A 1 390 ? 37.506 10.533 38.465 1.00 40.83 408 LYS A O 1
ATOM 2989 N N . LYS A 1 391 ? 36.764 11.733 36.724 1.00 36.59 409 LYS A N 1
ATOM 2990 C CA . LYS A 1 391 ? 38.101 12.112 36.283 1.00 36.41 409 LYS A CA 1
ATOM 2991 C C . LYS A 1 391 ? 38.463 13.535 36.671 1.00 39.04 409 LYS A C 1
ATOM 2992 O O . LYS A 1 391 ? 39.611 13.816 37.017 1.00 40.29 409 LYS A O 1
ATOM 2998 N N . THR A 1 392 ? 37.493 14.440 36.616 1.00 36.90 410 THR A N 1
ATOM 2999 C CA . THR A 1 392 ? 37.770 15.827 36.962 1.00 38.84 410 THR A CA 1
ATOM 3000 C C . THR A 1 392 ? 36.616 16.516 37.682 1.00 40.51 410 THR A C 1
ATOM 3001 O O . THR A 1 392 ? 35.441 16.241 37.431 1.00 35.58 410 THR A O 1
ATOM 3005 N N . ASN A 1 393 ? 36.976 17.426 38.582 1.00 41.36 411 ASN A N 1
ATOM 3006 C CA . ASN A 1 393 ? 36.013 18.288 39.256 1.00 42.93 411 ASN A CA 1
ATOM 3007 C C . ASN A 1 393 ? 36.293 19.751 38.941 1.00 42.29 411 ASN A C 1
ATOM 3008 O O . ASN A 1 393 ? 35.718 20.641 39.558 1.00 43.65 411 ASN A O 1
ATOM 3013 N N . LYS A 1 394 ? 37.162 19.978 37.959 1.00 40.68 412 LYS A N 1
ATOM 3014 C CA . LYS A 1 394 ? 37.722 21.296 37.662 1.00 43.09 412 LYS A CA 1
ATOM 3015 C C . LYS A 1 394 ? 36.852 22.176 36.763 1.00 43.51 412 LYS A C 1
ATOM 3016 O O . LYS A 1 394 ? 37.160 23.353 36.554 1.00 43.48 412 LYS A O 1
ATOM 3022 N N . ILE A 1 395 ? 35.777 21.611 36.222 1.00 39.88 413 ILE A N 1
ATOM 3023 C CA . ILE A 1 395 ? 34.991 22.316 35.217 1.00 38.59 413 ILE A CA 1
ATOM 3024 C C . ILE A 1 395 ? 33.497 22.290 35.525 1.00 38.20 413 ILE A C 1
ATOM 3025 O O . ILE A 1 395 ? 33.016 21.377 36.188 1.00 35.56 413 ILE A O 1
ATOM 3030 N N . PRO A 1 396 ? 32.758 23.303 35.046 1.00 34.26 414 PRO A N 1
ATOM 3031 C CA . PRO A 1 396 ? 31.319 23.331 35.317 1.00 34.51 414 PRO A CA 1
ATOM 3032 C C . PRO A 1 396 ? 30.560 22.246 34.545 1.00 32.58 414 PRO A C 1
ATOM 3033 O O . PRO A 1 396 ? 30.744 22.076 33.335 1.00 31.86 414 PRO A O 1
ATOM 3037 N N . VAL A 1 397 ? 29.721 21.519 35.270 1.00 32.44 415 VAL A N 1
ATOM 3038 C CA . VAL A 1 397 ? 28.885 20.482 34.699 1.00 28.96 415 VAL A CA 1
ATOM 3039 C C . VAL A 1 397 ? 27.434 20.806 35.014 1.00 29.55 415 VAL A C 1
ATOM 3040 O O . VAL A 1 397 ? 27.084 21.053 36.167 1.00 29.90 415 VAL A O 1
ATOM 3044 N N . VAL A 1 398 ? 26.606 20.851 33.978 1.00 28.22 416 VAL A N 1
ATOM 3045 C CA . VAL A 1 398 ? 25.192 21.134 34.138 1.00 27.43 416 VAL A CA 1
ATOM 3046 C C . VAL A 1 398 ? 24.390 20.026 33.490 1.00 26.31 416 VAL A C 1
ATOM 3047 O O . VAL A 1 398 ? 24.449 19.837 32.271 1.00 26.59 416 VAL A O 1
ATOM 3051 N N . VAL A 1 399 ? 23.669 19.283 34.316 1.00 27.20 417 VAL A N 1
ATOM 3052 C CA . VAL A 1 399 ? 22.756 18.269 33.825 1.00 27.69 417 VAL A CA 1
ATOM 3053 C C . VAL A 1 399 ? 21.349 18.864 33.841 1.00 26.31 417 VAL A C 1
ATOM 3054 O O . VAL A 1 399 ? 20.847 19.270 34.883 1.00 26.11 417 VAL A O 1
ATOM 3058 N N . ILE A 1 400 ? 20.728 18.936 32.672 1.00 25.00 418 ILE A N 1
ATOM 3059 C CA . ILE A 1 400 ? 19.390 19.495 32.550 1.00 24.96 418 ILE A CA 1
ATOM 3060 C C . ILE A 1 400 ? 18.341 18.378 32.502 1.00 25.24 418 ILE A C 1
ATOM 3061 O O . ILE A 1 400 ? 18.407 17.518 31.635 1.00 23.44 418 ILE A O 1
ATOM 3066 N N . THR A 1 401 ? 17.384 18.399 33.431 1.00 24.15 419 THR A N 1
ATOM 3067 C CA . THR A 1 401 ? 16.339 17.377 33.494 1.00 24.28 419 THR A CA 1
ATOM 3068 C C . THR A 1 401 ? 14.976 18.007 33.716 1.00 24.88 419 THR A C 1
ATOM 3069 O O . THR A 1 401 ? 14.867 19.219 33.923 1.00 26.83 419 THR A O 1
ATOM 3073 N N . ASP A 1 402 ? 13.940 17.173 33.710 1.00 23.01 420 ASP A N 1
ATOM 3074 C CA . ASP A 1 402 ? 12.580 17.641 33.959 1.00 21.79 420 ASP A CA 1
ATOM 3075 C C . ASP A 1 402 ? 12.089 17.287 35.363 1.00 24.73 420 ASP A C 1
ATOM 3076 O O . ASP A 1 402 ? 10.877 17.257 35.616 1.00 25.77 420 ASP A O 1
ATOM 3081 N N . HIS A 1 403 ? 13.021 17.030 36.276 1.00 23.52 421 HIS A N 1
ATOM 3082 C CA . HIS A 1 403 ? 12.642 16.677 37.640 1.00 24.97 421 HIS A CA 1
ATOM 3083 C C . HIS A 1 403 ? 13.629 17.221 38.668 1.00 26.15 421 HIS A C 1
ATOM 3084 O O . HIS A 1 403 ? 14.838 17.304 38.419 1.00 26.45 421 HIS A O 1
ATOM 3091 N N . ASP A 1 404 ? 13.108 17.563 39.840 1.00 26.95 422 ASP A N 1
ATOM 3092 C CA . ASP A 1 404 ? 13.957 17.934 40.967 1.00 28.56 422 ASP A CA 1
ATOM 3093 C C . ASP A 1 404 ? 14.537 16.656 41.571 1.00 27.17 422 ASP A C 1
ATOM 3094 O O . ASP A 1 404 ? 15.744 16.392 41.463 1.00 27.69 422 ASP A O 1
ATOM 3099 N N . TYR A 1 405 ? 13.682 15.855 42.195 1.00 27.76 423 TYR A N 1
ATOM 3100 C CA . TYR A 1 405 ? 14.115 14.556 42.714 1.00 28.12 423 TYR A CA 1
ATOM 3101 C C . TYR A 1 405 ? 13.483 13.416 41.885 1.00 26.43 423 TYR A C 1
ATOM 3102 O O . TYR A 1 405 ? 14.003 13.062 40.823 1.00 26.85 423 TYR A O 1
ATOM 3111 N N . LYS A 1 406 ? 12.381 12.844 42.371 1.00 28.47 424 LYS A N 1
ATOM 3112 C CA . LYS A 1 406 ? 11.669 11.758 41.677 1.00 29.57 424 LYS A CA 1
ATOM 3113 C C . LYS A 1 406 ? 11.436 12.071 40.186 1.00 27.93 424 LYS A C 1
ATOM 3114 O O . LYS A 1 406 ? 10.980 13.160 39.837 1.00 26.05 424 LYS A O 1
ATOM 3120 N N . TYR A 1 407 ? 11.775 11.120 39.318 1.00 28.27 425 TYR A N 1
ATOM 3121 C CA . TYR A 1 407 ? 11.574 11.275 37.874 1.00 26.39 425 TYR A CA 1
ATOM 3122 C C . TYR A 1 407 ? 10.178 11.787 37.533 1.00 24.25 425 TYR A C 1
ATOM 3123 O O . TYR A 1 407 ? 9.191 11.335 38.111 1.00 24.93 425 TYR A O 1
ATOM 3132 N N . SER A 1 408 ? 10.088 12.724 36.597 1.00 24.33 426 SER A N 1
ATOM 3133 C CA . SER A 1 408 ? 8.790 13.105 36.063 1.00 24.29 426 SER A CA 1
ATOM 3134 C C . SER A 1 408 ? 8.258 12.029 35.092 1.00 23.19 426 SER A C 1
ATOM 3135 O O . SER A 1 408 ? 7.054 11.812 34.993 1.00 24.65 426 SER A O 1
ATOM 3138 N N . ASN A 1 409 ? 9.163 11.380 34.374 1.00 22.01 427 ASN A N 1
ATOM 3139 C CA . ASN A 1 409 ? 8.832 10.220 33.532 1.00 23.00 427 ASN A CA 1
ATOM 3140 C C . ASN A 1 409 ? 8.107 9.119 34.317 1.00 24.54 427 ASN A C 1
ATOM 3141 O O . ASN A 1 409 ? 8.713 8.454 35.154 1.00 24.78 427 ASN A O 1
ATOM 3146 N N . PRO A 1 410 ? 6.807 8.912 34.040 1.00 23.78 428 PRO A N 1
ATOM 3147 C CA . PRO A 1 410 ? 6.050 7.880 34.756 1.00 25.99 428 PRO A CA 1
ATOM 3148 C C . PRO A 1 410 ? 6.185 6.485 34.129 1.00 24.22 428 PRO A C 1
ATOM 3149 O O . PRO A 1 410 ? 5.653 5.513 34.673 1.00 25.87 428 PRO A O 1
ATOM 3153 N N . TYR A 1 411 ? 6.902 6.393 33.017 1.00 22.64 429 TYR A N 1
ATOM 3154 C CA . TYR A 1 411 ? 7.060 5.121 32.322 1.00 23.25 429 TYR A CA 1
ATOM 3155 C C . TYR A 1 411 ? 8.515 4.866 31.967 1.00 23.09 429 TYR A C 1
ATOM 3156 O O . TYR A 1 411 ? 8.825 4.456 30.846 1.00 22.71 429 TYR A O 1
ATOM 3165 N N . TYR A 1 412 ? 9.413 5.083 32.929 1.00 23.21 430 TYR A N 1
ATOM 3166 C CA . TYR A 1 412 ? 10.829 4.945 32.637 1.00 24.68 430 TYR A CA 1
ATOM 3167 C C . TYR A 1 412 ? 11.206 3.509 32.249 1.00 24.57 430 TYR A C 1
ATOM 3168 O O . TYR A 1 412 ? 10.923 2.564 32.980 1.00 24.77 430 TYR A O 1
ATOM 3177 N N . GLY A 1 413 ? 11.864 3.352 31.101 1.00 22.69 431 GLY A N 1
ATOM 3178 C CA . GLY A 1 413 ? 12.326 2.045 30.664 1.00 22.84 431 GLY A CA 1
ATOM 3179 C C . GLY A 1 413 ? 11.188 1.130 30.244 1.00 22.92 431 GLY A C 1
ATOM 3180 O O . GLY A 1 413 ? 11.211 -0.085 30.481 1.00 22.21 431 GLY A O 1
ATOM 3181 N N . TYR A 1 414 ? 10.193 1.708 29.592 1.00 20.26 432 TYR A N 1
ATOM 3182 C CA . TYR A 1 414 ? 8.964 0.977 29.306 1.00 21.60 432 TYR A CA 1
ATOM 3183 C C . TYR A 1 414 ? 8.318 1.465 28.003 1.00 22.57 432 TYR A C 1
ATOM 3184 O O . TYR A 1 414 ? 8.450 2.636 27.654 1.00 20.61 432 TYR A O 1
ATOM 3193 N N . GLU A 1 415 ? 7.615 0.558 27.311 1.00 24.01 433 GLU A N 1
ATOM 3194 C CA . GLU A 1 415 ? 7.015 0.842 25.995 1.00 23.96 433 GLU A CA 1
ATOM 3195 C C . GLU A 1 415 ? 6.080 2.043 25.983 1.00 25.20 433 GLU A C 1
ATOM 3196 O O . GLU A 1 415 ? 5.938 2.707 24.959 1.00 24.31 433 GLU A O 1
ATOM 3202 N N . GLN A 1 416 ? 5.426 2.322 27.111 1.00 23.04 434 GLN A N 1
ATOM 3203 C CA . GLN A 1 416 ? 4.511 3.452 27.171 1.00 23.44 434 GLN A CA 1
ATOM 3204 C C . GLN A 1 416 ? 5.215 4.812 27.298 1.00 23.93 434 GLN A C 1
ATOM 3205 O O . GLN A 1 416 ? 4.551 5.844 27.369 1.00 23.72 434 GLN A O 1
ATOM 3211 N N . ASP A 1 417 ? 6.547 4.814 27.319 1.00 23.06 435 ASP A N 1
ATOM 3212 C CA . ASP A 1 417 ? 7.304 6.053 27.238 1.00 23.12 435 ASP A CA 1
ATOM 3213 C C . ASP A 1 417 ? 7.363 6.459 25.767 1.00 22.22 435 ASP A C 1
ATOM 3214 O O . ASP A 1 417 ? 8.393 6.311 25.099 1.00 22.63 435 ASP A O 1
ATOM 3219 N N . ASP A 1 418 ? 6.239 6.968 25.275 1.00 23.46 436 ASP A N 1
ATOM 3220 C CA . ASP A 1 418 ? 6.058 7.202 23.845 1.00 24.16 436 ASP A CA 1
ATOM 3221 C C . ASP A 1 418 ? 5.664 8.664 23.570 1.00 26.03 436 ASP A C 1
ATOM 3222 O O . ASP A 1 418 ? 5.807 9.523 24.453 1.00 22.60 436 ASP A O 1
ATOM 3227 N N . ASN A 1 419 ? 5.143 8.949 22.373 1.00 26.22 437 ASN A N 1
ATOM 3228 C CA . ASN A 1 419 ? 4.902 10.347 22.004 1.00 27.68 437 ASN A CA 1
ATOM 3229 C C . ASN A 1 419 ? 3.868 11.009 22.897 1.00 28.54 437 ASN A C 1
ATOM 3230 O O . ASN A 1 419 ? 3.894 12.233 23.065 1.00 27.99 437 ASN A O 1
ATOM 3235 N N . GLU A 1 420 ? 2.988 10.206 23.494 1.00 26.57 438 GLU A N 1
ATOM 3236 C CA . GLU A 1 420 ? 1.980 10.740 24.407 1.00 29.82 438 GLU A CA 1
ATOM 3237 C C . GLU A 1 420 ? 2.511 10.942 25.826 1.00 29.90 438 GLU A C 1
ATOM 3238 O O . GLU A 1 420 ? 1.814 11.476 26.691 1.00 31.51 438 GLU A O 1
ATOM 3244 N N . ASN A 1 421 ? 3.752 10.538 26.055 1.00 25.78 439 ASN A N 1
ATOM 3245 C CA . ASN A 1 421 ? 4.363 10.688 27.365 1.00 25.00 439 ASN A CA 1
ATOM 3246 C C . ASN A 1 421 ? 5.221 11.950 27.456 1.00 24.30 439 ASN A C 1
ATOM 3247 O O . ASN A 1 421 ? 5.787 12.231 28.500 1.00 25.65 439 ASN A O 1
ATOM 3252 N N . VAL A 1 422 ? 5.343 12.701 26.362 1.00 23.46 440 VAL A N 1
ATOM 3253 C CA . VAL A 1 422 ? 6.184 13.898 26.382 1.00 23.94 440 VAL A CA 1
ATOM 3254 C C . VAL A 1 422 ? 5.410 15.106 25.870 1.00 28.15 440 VAL A C 1
ATOM 3255 O O . VAL A 1 422 ? 4.354 14.949 25.265 1.00 26.66 440 VAL A O 1
ATOM 3259 N N . LEU A 1 423 ? 5.935 16.304 26.132 1.00 26.36 441 LEU A N 1
ATOM 3260 C CA . LEU A 1 423 ? 5.253 17.544 25.776 1.00 26.69 441 LEU A CA 1
ATOM 3261 C C . LEU A 1 423 ? 5.814 18.159 24.496 1.00 25.19 441 LEU A C 1
ATOM 3262 O O . LEU A 1 423 ? 6.670 19.056 24.541 1.00 24.78 441 LEU A O 1
ATOM 3267 N N . GLY A 1 424 ? 5.313 17.697 23.353 1.00 26.00 442 GLY A N 1
ATOM 3268 C CA . GLY A 1 424 ? 5.706 18.269 22.079 1.00 26.07 442 GLY A CA 1
ATOM 3269 C C . GLY A 1 424 ? 5.601 19.792 22.046 1.00 25.79 442 GLY A C 1
ATOM 3270 O O . GLY A 1 424 ? 6.385 20.466 21.374 1.00 26.41 442 GLY A O 1
ATOM 3271 N N . SER A 1 425 ? 4.639 20.348 22.774 1.00 24.39 443 SER A N 1
ATOM 3272 C CA . SER A 1 425 ? 4.454 21.792 22.785 1.00 26.82 443 SER A CA 1
ATOM 3273 C C . SER A 1 425 ? 5.633 22.570 23.398 1.00 28.02 443 SER A C 1
ATOM 3274 O O . SER A 1 425 ? 5.732 23.790 23.215 1.00 27.31 443 SER A O 1
ATOM 3277 N N . THR A 1 426 ? 6.523 21.887 24.116 1.00 24.39 444 THR A N 1
ATOM 3278 C CA . THR A 1 426 ? 7.692 22.569 24.694 1.00 25.49 444 THR A CA 1
ATOM 3279 C C . THR A 1 426 ? 8.936 22.485 23.809 1.00 24.51 444 THR A C 1
ATOM 3280 O O . THR A 1 426 ? 9.930 23.158 24.080 1.00 23.98 444 THR A O 1
ATOM 3284 N N . LEU A 1 427 ? 8.895 21.665 22.761 1.00 24.16 445 LEU A N 1
ATOM 3285 C CA . LEU A 1 427 ? 10.103 21.379 21.995 1.00 23.84 445 LEU A CA 1
ATOM 3286 C C . LEU A 1 427 ? 10.724 22.618 21.319 1.00 24.05 445 LEU A C 1
ATOM 3287 O O . LEU A 1 427 ? 11.934 22.834 21.416 1.00 23.67 445 LEU A O 1
ATOM 3292 N N . ASN A 1 428 ? 9.910 23.432 20.652 1.00 24.73 446 ASN A N 1
ATOM 3293 C CA . ASN A 1 428 ? 10.431 24.622 19.976 1.00 24.60 446 ASN A CA 1
ATOM 3294 C C . ASN A 1 428 ? 11.181 25.554 20.943 1.00 23.01 446 ASN A C 1
ATOM 3295 O O . ASN A 1 428 ? 12.310 25.979 20.672 1.00 24.90 446 ASN A O 1
ATOM 3300 N N . ASP A 1 429 ? 10.540 25.842 22.072 1.00 23.70 447 ASP A N 1
ATOM 3301 C CA . ASP A 1 429 ? 11.139 26.662 23.125 1.00 25.12 447 ASP A CA 1
ATOM 3302 C C . ASP A 1 429 ? 12.458 26.081 23.626 1.00 25.51 447 ASP A C 1
ATOM 3303 O O . ASP A 1 429 ? 13.449 26.806 23.744 1.00 24.39 447 ASP A O 1
ATOM 3308 N N . ILE A 1 430 ? 12.487 24.774 23.904 1.00 23.52 448 ILE A N 1
ATOM 3309 C CA . ILE A 1 430 ? 13.709 24.156 24.392 1.00 22.44 448 ILE A CA 1
ATOM 3310 C C . ILE A 1 430 ? 14.822 24.221 23.328 1.00 23.51 448 ILE A C 1
ATOM 3311 O O . ILE A 1 430 ? 15.976 24.550 23.653 1.00 23.66 448 ILE A O 1
ATOM 3316 N N . VAL A 1 431 ? 14.486 23.946 22.060 1.00 22.04 449 VAL A N 1
ATOM 3317 C CA . VAL A 1 431 ? 15.489 24.052 21.000 1.00 22.09 449 VAL A CA 1
ATOM 3318 C C . VAL A 1 431 ? 16.000 25.495 20.876 1.00 23.31 449 VAL A C 1
ATOM 3319 O O . VAL A 1 431 ? 17.215 25.735 20.786 1.00 24.44 449 VAL A O 1
ATOM 3323 N N . TYR A 1 432 ? 15.084 26.451 20.893 1.00 22.57 450 TYR A N 1
ATOM 3324 C CA . TYR A 1 432 ? 15.486 27.854 20.817 1.00 23.30 450 TYR A CA 1
ATOM 3325 C C . TYR A 1 432 ? 16.381 28.256 21.983 1.00 22.99 450 TYR A C 1
ATOM 3326 O O . TYR A 1 432 ? 17.449 28.865 21.791 1.00 24.62 450 TYR A O 1
ATOM 3335 N N . ILE A 1 433 ? 15.949 27.921 23.196 1.00 23.54 451 ILE A N 1
ATOM 3336 C CA . ILE A 1 433 ? 16.704 28.315 24.373 1.00 23.67 451 ILE A CA 1
ATOM 3337 C C . ILE A 1 433 ? 18.081 27.648 24.375 1.00 24.53 451 ILE A C 1
ATOM 3338 O O . ILE A 1 433 ? 19.085 28.317 24.608 1.00 26.19 451 ILE A O 1
ATOM 3343 N N . LEU A 1 434 ? 18.145 26.345 24.092 1.00 23.67 452 LEU A N 1
ATOM 3344 C CA . LEU A 1 434 ? 19.438 25.665 24.123 1.00 23.61 452 LEU A CA 1
ATOM 3345 C C . LEU A 1 434 ? 20.366 26.139 22.997 1.00 23.04 452 LEU A C 1
ATOM 3346 O O . LEU A 1 434 ? 21.572 26.265 23.203 1.00 24.95 452 LEU A O 1
ATOM 3351 N N . SER A 1 435 ? 19.807 26.398 21.817 1.00 22.92 453 SER A N 1
ATOM 3352 C CA . SER A 1 435 ? 20.608 26.898 20.694 1.00 22.98 453 SER A CA 1
ATOM 3353 C C . SER A 1 435 ? 21.234 28.252 21.024 1.00 24.82 453 SER A C 1
ATOM 3354 O O . SER A 1 435 ? 22.419 28.468 20.811 1.00 25.44 453 SER A O 1
ATOM 3357 N N . THR A 1 436 ? 20.417 29.148 21.561 1.00 25.57 454 THR A N 1
ATOM 3358 C CA . THR A 1 436 ? 20.860 30.494 21.915 1.00 26.55 454 THR A CA 1
ATOM 3359 C C . THR A 1 436 ? 21.889 30.438 23.054 1.00 26.41 454 THR A C 1
ATOM 3360 O O . THR A 1 436 ? 22.896 31.157 23.046 1.00 27.91 454 THR A O 1
ATOM 3364 N N . PHE A 1 437 ? 21.636 29.557 24.015 1.00 26.18 455 PHE A N 1
ATOM 3365 C CA . PHE A 1 437 ? 22.523 29.374 25.157 1.00 26.19 455 PHE A CA 1
ATOM 3366 C C . PHE A 1 437 ? 23.902 28.902 24.704 1.00 27.46 455 PHE A C 1
ATOM 3367 O O . PHE A 1 437 ? 24.918 29.469 25.099 1.00 29.19 455 PHE A O 1
ATOM 3375 N N . ILE A 1 438 ? 23.931 27.854 23.882 1.00 26.34 456 ILE A N 1
ATOM 3376 C CA . ILE A 1 438 ? 25.190 27.330 23.369 1.00 25.99 456 ILE A CA 1
ATOM 3377 C C . ILE A 1 438 ? 25.944 28.386 22.570 1.00 28.11 456 ILE A C 1
ATOM 3378 O O . ILE A 1 438 ? 27.158 28.551 22.739 1.00 29.47 456 ILE A O 1
ATOM 3383 N N . ASP A 1 439 ? 25.227 29.119 21.727 1.00 28.14 457 ASP A N 1
ATOM 3384 C CA . ASP A 1 439 ? 25.830 30.208 20.965 1.00 28.64 457 ASP A CA 1
ATOM 338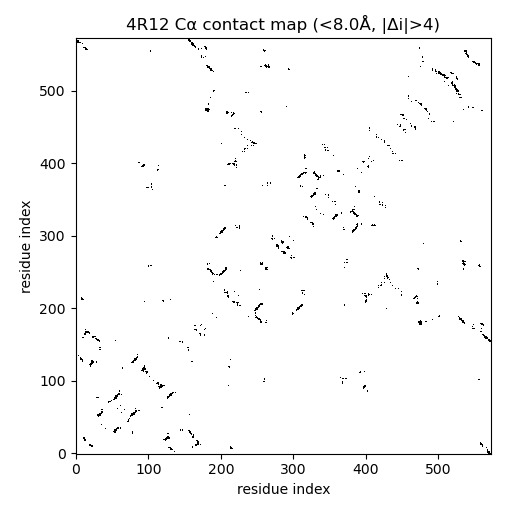5 C C . ASP A 1 439 ? 26.452 31.256 21.894 1.00 29.74 457 ASP A C 1
ATOM 3386 O O . ASP A 1 439 ? 27.577 31.702 21.669 1.00 30.04 457 ASP A O 1
ATOM 3391 N N . ARG A 1 440 ? 25.748 31.616 22.960 1.00 28.63 458 ARG A N 1
ATOM 3392 C CA . ARG A 1 440 ? 26.278 32.616 23.886 1.00 31.60 458 ARG A CA 1
ATOM 3393 C C . ARG A 1 440 ? 27.525 32.120 24.615 1.00 31.42 458 ARG A C 1
ATOM 3394 O O . ARG A 1 440 ? 28.531 32.838 24.668 1.00 31.01 458 ARG A O 1
ATOM 3402 N N . ILE A 1 441 ? 27.500 30.906 25.164 1.00 30.10 459 ILE A N 1
ATOM 3403 C CA . ILE A 1 441 ? 28.681 30.478 25.914 1.00 31.63 459 ILE A CA 1
ATOM 3404 C C . ILE A 1 441 ? 29.825 30.084 24.983 1.00 31.37 459 ILE A C 1
ATOM 3405 O O . ILE A 1 441 ? 30.964 29.953 25.429 1.00 32.34 459 ILE A O 1
ATOM 3410 N N . ALA A 1 442 ? 29.538 29.899 2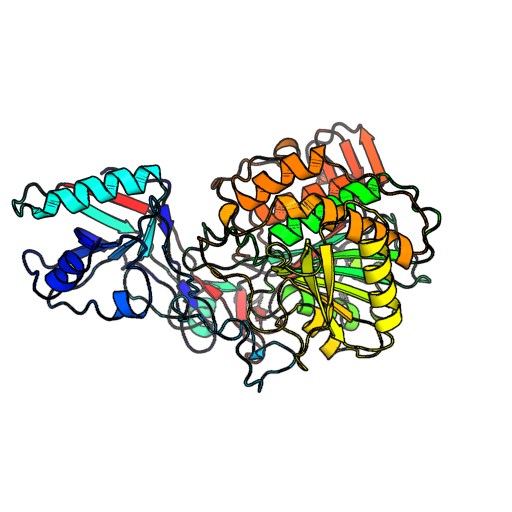3.696 1.00 29.52 460 ALA A N 1
ATOM 3411 C CA . ALA A 1 442 ? 30.613 29.660 22.732 1.00 32.73 460 ALA A CA 1
ATOM 3412 C C . ALA A 1 442 ? 31.238 30.987 22.294 1.00 34.46 460 ALA A C 1
ATOM 3413 O O . ALA A 1 442 ? 32.218 31.005 21.544 1.00 35.68 460 ALA A O 1
ATOM 3415 N N . GLY A 1 443 ? 30.664 32.094 22.756 1.00 30.22 461 GLY A N 1
ATOM 3416 C CA . GLY A 1 443 ? 31.206 33.413 22.462 1.00 34.22 461 GLY A CA 1
ATOM 3417 C C . GLY A 1 443 ? 30.486 34.197 21.376 1.00 35.61 461 GLY A C 1
ATOM 3418 O O . GLY A 1 443 ? 30.971 35.241 20.937 1.00 37.22 461 GLY A O 1
ATOM 3419 N N . GLY A 1 444 ? 29.326 33.714 20.944 1.00 33.66 462 GLY A N 1
ATOM 3420 C CA . GLY A 1 444 ? 28.586 34.385 19.892 1.00 35.61 462 GLY A CA 1
ATOM 3421 C C . GLY A 1 444 ? 27.507 35.305 20.426 1.00 35.99 462 GLY A C 1
ATOM 3422 O O . GLY A 1 444 ? 27.254 35.335 21.627 1.00 35.95 462 GLY A O 1
ATOM 3423 N N . ASN A 1 445 ? 26.874 36.063 19.535 1.00 37.50 463 ASN A N 1
ATOM 3424 C CA . ASN A 1 445 ? 25.686 36.825 19.898 1.00 37.22 463 ASN A CA 1
ATOM 3425 C C . ASN A 1 445 ? 24.641 36.765 18.784 1.00 38.47 463 ASN A C 1
ATOM 3426 O O . ASN A 1 445 ? 23.931 37.738 18.519 1.00 38.31 463 ASN A O 1
ATOM 3431 N N . ASN A 1 446 ? 24.547 35.610 18.137 1.00 35.62 464 ASN A N 1
ATOM 3432 C CA . ASN A 1 446 ? 23.639 35.448 17.012 1.00 36.35 464 ASN A CA 1
ATOM 3433 C C . ASN A 1 446 ? 22.161 35.428 17.391 1.00 36.66 464 ASN A C 1
ATOM 3434 O O . ASN A 1 446 ? 21.781 34.991 18.481 1.00 34.55 464 ASN A O 1
ATOM 3439 N N . ASN A 1 447 ? 21.334 35.925 16.481 1.00 35.90 465 ASN A N 1
ATOM 3440 C CA . ASN A 1 447 ? 19.899 35.729 16.568 1.00 36.55 465 ASN A CA 1
ATOM 3441 C C . ASN A 1 447 ? 19.569 34.358 16.002 1.00 34.45 465 ASN A C 1
ATOM 3442 O O . ASN A 1 447 ? 19.765 34.127 14.816 1.00 35.76 465 ASN A O 1
ATOM 3447 N N . ILE A 1 448 ? 19.086 33.455 16.849 1.00 34.50 466 ILE A N 1
ATOM 3448 C CA . ILE A 1 448 ? 18.780 32.097 16.416 1.00 31.79 466 ILE A CA 1
ATOM 3449 C C . ILE A 1 448 ? 17.395 31.988 15.799 1.00 30.34 466 ILE A C 1
ATOM 3450 O O . ILE A 1 448 ? 16.411 32.434 16.389 1.00 31.07 466 ILE A O 1
ATOM 3455 N N . THR A 1 449 ? 17.316 31.399 14.612 1.00 28.77 467 THR A N 1
ATOM 3456 C CA . THR A 1 449 ? 16.037 30.961 14.061 1.00 29.70 467 THR A CA 1
ATOM 3457 C C . THR A 1 449 ? 16.016 29.437 14.122 1.00 27.46 467 THR A C 1
ATOM 3458 O O . THR A 1 449 ? 16.884 28.791 13.529 1.00 27.67 467 THR A O 1
ATOM 3462 N N . ILE A 1 450 ? 15.079 28.846 14.860 1.00 24.57 468 ILE A N 1
ATOM 3463 C CA . ILE A 1 450 ? 15.062 27.378 14.899 1.00 25.44 468 ILE A CA 1
ATOM 3464 C C . ILE A 1 450 ? 14.533 26.817 13.582 1.00 25.82 468 ILE A C 1
ATOM 3465 O O . ILE A 1 450 ? 13.732 27.443 12.902 1.00 26.05 468 ILE A O 1
ATOM 3470 N N . ASP A 1 451 ? 14.998 25.631 13.217 1.00 26.12 469 ASP A N 1
ATOM 3471 C CA . ASP A 1 451 ? 14.583 25.034 11.963 1.00 26.12 469 ASP A CA 1
ATOM 3472 C C . ASP A 1 451 ? 13.327 24.203 12.218 1.00 26.35 469 ASP A C 1
ATOM 3473 O O . ASP A 1 451 ? 13.405 23.020 12.545 1.00 23.62 469 ASP A O 1
ATOM 3478 N N . LYS A 1 452 ? 12.169 24.835 12.051 1.00 24.35 470 LYS A N 1
ATOM 3479 C CA . LYS A 1 452 ? 10.900 24.198 12.388 1.00 24.85 470 LYS A CA 1
ATOM 3480 C C . LYS A 1 452 ? 10.565 23.078 11.419 1.00 25.67 470 LYS A C 1
ATOM 3481 O O . LYS A 1 452 ? 9.966 22.097 11.815 1.00 24.18 470 LYS A O 1
ATOM 3487 N N . ASN A 1 453 ? 10.954 23.226 10.154 1.00 23.85 471 ASN A N 1
ATOM 3488 C CA . ASN A 1 453 ? 10.692 22.164 9.177 1.00 26.04 471 ASN A CA 1
ATOM 3489 C C . ASN A 1 453 ? 11.385 20.875 9.623 1.00 23.64 471 ASN A C 1
ATOM 3490 O O . ASN A 1 453 ? 10.794 19.796 9.615 1.00 25.86 471 ASN A O 1
ATOM 3495 N N . PHE A 1 454 ? 12.642 20.999 10.029 1.00 23.87 472 PHE A N 1
ATOM 3496 C CA . PHE A 1 454 ? 13.420 19.867 10.522 1.00 24.47 472 PHE A CA 1
ATOM 3497 C C . PHE A 1 454 ? 12.836 19.265 11.821 1.00 23.96 472 PHE A C 1
ATOM 3498 O O . PHE A 1 454 ? 12.701 18.033 11.950 1.00 23.68 472 PHE A O 1
ATOM 3506 N N . ILE A 1 455 ? 12.494 20.126 12.773 1.00 23.69 473 ILE A N 1
ATOM 3507 C CA . ILE A 1 455 ? 11.871 19.692 14.038 1.00 23.58 473 ILE A CA 1
ATOM 3508 C C . ILE A 1 455 ? 10.604 18.869 13.757 1.00 24.82 473 ILE A C 1
ATOM 3509 O O . ILE A 1 455 ? 10.414 17.770 14.300 1.00 21.76 473 ILE A O 1
ATOM 3514 N N . ASN A 1 456 ? 9.762 19.375 12.870 1.00 22.72 474 ASN A N 1
ATOM 3515 C CA . ASN A 1 456 ? 8.474 18.738 12.599 1.00 25.16 474 ASN A CA 1
ATOM 3516 C C . ASN A 1 456 ? 8.595 17.391 11.885 1.00 24.19 474 ASN A C 1
ATOM 3517 O O . ASN A 1 456 ? 7.683 16.565 11.941 1.00 25.21 474 ASN A O 1
ATOM 3522 N N . ILE A 1 457 ? 9.710 17.172 11.212 1.00 23.49 475 ILE A N 1
ATOM 3523 C CA . ILE A 1 457 ? 9.980 15.863 10.619 1.00 22.55 475 ILE A CA 1
ATOM 3524 C C . ILE A 1 457 ? 10.602 14.913 11.644 1.00 25.52 475 ILE A C 1
ATOM 3525 O O . ILE A 1 457 ? 10.156 13.759 11.803 1.00 22.93 475 ILE A O 1
ATOM 3530 N N . LEU A 1 458 ? 11.617 15.401 12.354 1.00 24.31 476 LEU A N 1
ATOM 3531 C CA . LEU A 1 458 ? 12.405 14.524 13.223 1.00 22.82 476 LEU A CA 1
ATOM 3532 C C . LEU A 1 458 ? 11.648 14.080 14.475 1.00 23.33 476 LEU A C 1
ATOM 3533 O O . LEU A 1 458 ? 11.810 12.944 14.927 1.00 22.59 476 LEU A O 1
ATOM 3538 N N . TYR A 1 459 ? 10.827 14.962 15.042 1.00 22.23 477 TYR A N 1
ATOM 3539 C CA . TYR A 1 459 ? 10.154 14.639 16.301 1.00 22.92 477 TYR A CA 1
ATOM 3540 C C . TYR A 1 459 ? 9.246 13.393 16.181 1.00 24.14 477 TYR A C 1
ATOM 3541 O O . TYR A 1 459 ? 9.449 12.413 16.916 1.00 22.54 477 TYR A O 1
ATOM 3550 N N . PRO A 1 460 ? 8.283 13.390 15.236 1.00 22.70 478 PRO A N 1
ATOM 3551 C CA . PRO A 1 460 ? 7.526 12.140 15.073 1.00 23.51 478 PRO A CA 1
ATOM 3552 C C . PRO A 1 460 ? 8.384 10.980 14.579 1.00 23.21 478 PRO A C 1
ATOM 3553 O O . PRO A 1 460 ? 8.070 9.828 14.905 1.00 22.99 478 PRO A O 1
ATOM 3557 N N . CYS A 1 461 ? 9.448 11.270 13.826 1.00 23.42 479 CYS A N 1
ATOM 3558 C CA . CYS A 1 461 ? 10.339 10.207 13.362 1.00 25.98 479 CYS A CA 1
ATOM 3559 C C . CYS A 1 461 ? 10.976 9.419 14.527 1.00 25.82 479 CYS A C 1
ATOM 3560 O O . CYS A 1 461 ? 11.090 8.195 14.458 1.00 24.90 479 CYS A O 1
ATOM 3563 N N . PHE A 1 462 ? 11.398 10.107 15.588 1.00 24.05 480 PHE A N 1
ATOM 3564 C CA . PHE A 1 462 ? 12.049 9.407 16.690 1.00 22.40 480 PHE A CA 1
ATOM 3565 C C . PHE A 1 462 ? 11.109 9.064 17.849 1.00 22.61 480 PHE A C 1
ATOM 3566 O O . PHE A 1 462 ? 11.496 8.310 18.744 1.00 23.95 480 PHE A O 1
ATOM 3574 N N . THR A 1 463 ? 9.872 9.560 17.842 1.00 22.00 481 THR A N 1
ATOM 3575 C CA . THR A 1 463 ? 8.964 9.237 18.954 1.00 20.84 481 THR A CA 1
ATOM 3576 C C . THR A 1 463 ? 7.722 8.447 18.541 1.00 23.37 481 THR A C 1
ATOM 3577 O O . THR A 1 463 ? 6.953 8.017 19.407 1.00 24.02 481 THR A O 1
ATOM 3581 N N . SER A 1 464 ? 7.524 8.260 17.230 1.00 23.23 482 SER A N 1
ATOM 3582 C CA . SER A 1 464 ? 6.348 7.534 16.721 1.00 25.54 482 SER A CA 1
ATOM 3583 C C . SER A 1 464 ? 6.634 6.525 15.615 1.00 25.11 482 SER A C 1
ATOM 3584 O O . SER A 1 464 ? 6.209 5.371 15.688 1.00 25.56 482 SER A O 1
ATOM 3587 N N . SER A 1 465 ? 7.298 6.974 14.551 1.00 23.87 483 SER A N 1
ATOM 3588 C CA . SER A 1 465 ? 7.447 6.152 13.344 1.00 25.33 483 SER A CA 1
ATOM 3589 C C . SER A 1 465 ? 8.694 6.583 12.582 1.00 23.94 483 SER A C 1
ATOM 3590 O O . SER A 1 465 ? 8.746 7.680 12.040 1.00 23.48 483 SER A O 1
ATOM 3593 N N . ILE A 1 466 ? 9.699 5.718 12.559 1.00 23.67 484 ILE A N 1
ATOM 3594 C CA . ILE A 1 466 ? 11.039 6.129 12.163 1.00 23.89 484 ILE A CA 1
ATOM 3595 C C . ILE A 1 466 ? 11.240 6.001 10.633 1.00 26.08 484 ILE A C 1
ATOM 3596 O O . ILE A 1 466 ? 12.102 5.282 10.138 1.00 26.58 484 ILE A O 1
ATOM 3601 N N . THR A 1 467 ? 10.447 6.764 9.894 1.00 24.47 485 THR A N 1
ATOM 3602 C CA . THR A 1 467 ? 10.461 6.697 8.437 1.00 27.87 485 THR A CA 1
ATOM 3603 C C . THR A 1 467 ? 11.157 7.900 7.772 1.00 27.88 485 THR A C 1
ATOM 3604 O O . THR A 1 467 ? 11.201 7.998 6.542 1.00 28.10 485 THR A O 1
ATOM 3608 N N . CYS A 1 468 ? 11.701 8.806 8.580 1.00 24.62 486 CYS A N 1
ATOM 3609 C CA . CYS A 1 468 ? 12.272 10.054 8.059 1.00 23.84 486 CYS A CA 1
ATOM 3610 C C . CYS A 1 468 ? 13.698 9.881 7.543 1.00 26.20 486 CYS A C 1
ATOM 3611 O O . CYS A 1 468 ? 14.417 8.981 7.967 1.00 27.31 486 CYS A O 1
ATOM 3614 N N . PHE A 1 469 ? 14.079 10.749 6.608 1.00 26.82 487 PHE A N 1
ATOM 3615 C CA . PHE A 1 469 ? 15.447 10.855 6.096 1.00 27.49 487 PHE A CA 1
ATOM 3616 C C . PHE A 1 469 ? 16.025 9.556 5.576 1.00 27.98 487 PHE A C 1
ATOM 3617 O O . PHE A 1 469 ? 17.235 9.337 5.628 1.00 28.92 487 PHE A O 1
ATOM 3625 N N . ASN A 1 470 ? 15.169 8.703 5.039 1.00 27.46 488 ASN A N 1
ATOM 3626 C CA . ASN A 1 470 ? 15.665 7.441 4.525 1.00 32.22 488 ASN A CA 1
ATOM 3627 C C . ASN A 1 470 ? 16.530 7.667 3.279 1.00 31.93 488 ASN A C 1
ATOM 3628 O O . ASN A 1 470 ? 17.308 6.795 2.910 1.00 32.10 488 ASN A O 1
ATOM 3633 N N . ILE A 1 471 ? 16.409 8.850 2.666 1.00 30.27 489 ILE A N 1
ATOM 3634 C CA . ILE A 1 471 ? 17.262 9.226 1.535 1.00 31.03 489 ILE A CA 1
ATOM 3635 C C . ILE A 1 471 ? 18.743 9.205 1.930 1.00 32.63 489 ILE A C 1
ATOM 3636 O O . ILE A 1 471 ? 19.614 9.069 1.072 1.00 33.90 489 ILE A O 1
ATOM 3641 N N . LEU A 1 472 ? 19.021 9.319 3.232 1.00 30.90 490 LEU A N 1
ATOM 3642 C CA . LEU A 1 472 ? 20.394 9.275 3.720 1.00 32.86 490 LEU A CA 1
ATOM 3643 C C . LEU A 1 472 ? 20.860 7.841 3.952 1.00 32.19 490 LEU A C 1
ATOM 3644 O O . LEU A 1 472 ? 22.054 7.607 4.194 1.00 32.78 490 LEU A O 1
ATOM 3649 N N . MET A 1 473 ? 19.934 6.882 3.900 1.00 32.35 491 MET A N 1
ATOM 3650 C CA . MET A 1 473 ? 20.233 5.487 4.232 1.00 34.20 491 MET A CA 1
ATOM 3651 C C . MET A 1 473 ? 20.336 4.551 3.023 1.00 38.80 491 MET A C 1
ATOM 3652 O O . MET A 1 473 ? 19.810 4.837 1.938 1.00 36.76 491 MET A O 1
ATOM 3657 N N . LYS A 1 474 ? 20.986 3.412 3.244 1.00 35.91 492 LYS A N 1
ATOM 3658 C CA . LYS A 1 474 ? 21.141 2.386 2.207 1.00 39.96 492 LYS A CA 1
ATOM 3659 C C . LYS A 1 474 ? 20.113 1.265 2.369 1.00 40.52 492 LYS A C 1
ATOM 3660 O O . LYS A 1 474 ? 19.986 0.394 1.513 1.00 41.60 492 LYS A O 1
ATOM 3666 N N . THR A 1 475 ? 19.389 1.282 3.481 1.00 37.55 493 THR A N 1
ATOM 3667 C CA . THR A 1 475 ? 18.392 0.253 3.763 1.00 37.63 493 THR A CA 1
ATOM 3668 C C . THR A 1 475 ? 17.119 0.900 4.308 1.00 36.26 493 THR A C 1
ATOM 3669 O O . THR A 1 475 ? 17.145 2.051 4.726 1.00 34.20 493 THR A O 1
ATOM 3673 N N . TYR A 1 476 ? 16.013 0.161 4.288 1.00 37.04 494 TYR A N 1
ATOM 3674 C CA . TYR A 1 476 ? 14.792 0.574 4.973 1.00 37.76 494 TYR A CA 1
ATOM 3675 C C . TYR A 1 476 ? 14.699 -0.173 6.312 1.00 35.38 494 TYR A C 1
ATOM 3676 O O . TYR A 1 476 ? 15.040 -1.348 6.371 1.00 35.52 494 TYR A O 1
ATOM 3685 N N . PRO A 1 477 ? 14.250 0.503 7.391 1.00 32.70 495 PRO A N 1
ATOM 3686 C CA . PRO A 1 477 ? 14.201 -0.210 8.679 1.00 31.92 495 PRO A CA 1
ATOM 3687 C C . PRO A 1 477 ? 13.157 -1.343 8.719 1.00 31.17 495 PRO A C 1
ATOM 3688 O O . PRO A 1 477 ? 12.040 -1.154 8.258 1.00 31.58 495 PRO A O 1
ATOM 3692 N N . LEU A 1 478 ? 13.525 -2.491 9.272 1.00 31.36 496 LEU A N 1
ATOM 3693 C CA . LEU A 1 478 ? 12.590 -3.615 9.426 1.00 30.89 496 LEU A CA 1
ATOM 3694 C C . LEU A 1 478 ? 11.449 -3.289 10.399 1.00 31.32 496 LEU A C 1
ATOM 3695 O O . LEU A 1 478 ? 10.314 -3.726 10.222 1.00 31.09 496 LEU A O 1
ATOM 3700 N N . ASN A 1 479 ? 11.768 -2.502 11.418 1.00 27.79 497 ASN A N 1
ATOM 3701 C CA . ASN A 1 479 ? 10.818 -2.119 12.445 1.00 26.83 497 ASN A CA 1
ATOM 3702 C C . ASN A 1 479 ? 10.612 -0.599 12.404 1.00 28.28 497 ASN A C 1
ATOM 3703 O O . ASN A 1 479 ? 11.553 0.170 12.609 1.00 25.05 497 ASN A O 1
ATOM 3708 N N . GLU A 1 480 ? 9.390 -0.156 12.127 1.00 26.40 498 GLU A N 1
ATOM 3709 C CA . GLU A 1 480 ? 9.135 1.278 12.018 1.00 26.44 498 GLU A CA 1
ATOM 3710 C C . GLU A 1 480 ? 8.857 1.901 13.368 1.00 25.60 498 GLU A C 1
ATOM 3711 O O . GLU A 1 480 ? 8.751 3.113 13.477 1.00 24.07 498 GLU A O 1
ATOM 3717 N N . VAL A 1 481 ? 8.731 1.089 14.410 1.00 25.00 499 VAL A N 1
ATOM 3718 C CA . VAL A 1 481 ? 8.688 1.666 15.758 1.00 24.14 499 VAL A CA 1
ATOM 3719 C C . VAL A 1 481 ? 10.086 2.127 16.101 1.00 22.98 499 VAL A C 1
ATOM 3720 O O . VAL A 1 481 ? 11.015 1.330 16.062 1.00 24.42 499 VAL A O 1
ATOM 3724 N N . PRO A 1 482 ? 10.256 3.420 16.425 1.00 23.31 500 PRO A N 1
ATOM 3725 C CA . PRO A 1 482 ? 11.604 3.831 16.826 1.00 22.54 500 PRO A CA 1
ATOM 3726 C C . PRO A 1 482 ? 12.034 3.037 18.055 1.00 23.04 500 PRO A C 1
ATOM 3727 O O . PRO A 1 482 ? 11.252 2.948 19.001 1.00 23.30 500 PRO A O 1
ATOM 3731 N N . ASN A 1 483 ? 13.214 2.433 18.031 1.00 23.66 501 ASN A N 1
ATOM 3732 C CA . ASN A 1 483 ? 13.697 1.743 19.221 1.00 24.05 501 ASN A CA 1
ATOM 3733 C C . ASN A 1 483 ? 15.199 1.932 19.363 1.00 23.51 501 ASN A C 1
ATOM 3734 O O . ASN A 1 483 ? 15.950 1.652 18.440 1.00 23.75 501 ASN A O 1
ATOM 3739 N N . PHE A 1 484 ? 15.626 2.433 20.517 1.00 22.05 502 PHE A N 1
ATOM 3740 C CA . PHE A 1 484 ? 17.012 2.870 20.696 1.00 21.19 502 PHE A CA 1
ATOM 3741 C C . PHE A 1 484 ? 17.792 2.017 21.701 1.00 22.77 502 PHE A C 1
ATOM 3742 O O . PHE A 1 484 ? 18.848 2.425 22.191 1.00 21.49 502 PHE A O 1
ATOM 3750 N N . TYR A 1 485 ? 17.289 0.824 21.991 1.00 24.46 503 TYR A N 1
ATOM 3751 C CA . TYR A 1 485 ? 18.099 -0.126 22.758 1.00 22.12 503 TYR A CA 1
ATOM 3752 C C . TYR A 1 485 ? 19.389 -0.356 21.970 1.00 22.96 503 TYR A C 1
ATOM 3753 O O . TYR A 1 485 ? 19.353 -0.516 20.754 1.00 23.05 503 TYR A O 1
ATOM 3762 N N . SER A 1 486 ? 20.531 -0.326 22.651 1.00 23.25 504 SER A N 1
ATOM 3763 C CA . SER A 1 486 ? 21.824 -0.377 21.975 1.00 23.56 504 SER A CA 1
ATOM 3764 C C . SER A 1 486 ? 22.068 -1.682 21.212 1.00 24.54 504 SER A C 1
ATOM 3765 O O . SER A 1 486 ? 22.839 -1.706 20.254 1.00 26.59 504 SER A O 1
ATOM 3768 N N . SER A 1 487 ? 21.417 -2.755 21.652 1.00 23.83 505 SER A N 1
ATOM 3769 C CA . SER A 1 487 ? 21.688 -4.101 21.131 1.00 26.39 505 SER A CA 1
ATOM 3770 C C . SER A 1 487 ? 23.153 -4.465 21.402 1.00 26.68 505 SER A C 1
ATOM 3771 O O . SER A 1 487 ? 23.744 -3.995 22.391 1.00 25.67 505 SER A O 1
ATOM 3774 N N . VAL A 1 488 ? 23.736 -5.315 20.561 1.00 25.94 506 VAL A N 1
ATOM 3775 C CA . VAL A 1 488 ? 25.057 -5.860 20.856 1.00 27.14 506 VAL A CA 1
ATOM 3776 C C . VAL A 1 488 ? 26.179 -5.161 20.099 1.00 28.66 506 VAL A C 1
ATOM 3777 O O . VAL A 1 488 ? 25.994 -4.662 18.985 1.00 27.41 506 VAL A O 1
ATOM 3781 N N . PHE A 1 489 ? 27.350 -5.126 20.727 1.00 26.92 507 PHE A N 1
ATOM 3782 C CA . PHE A 1 489 ? 28.476 -4.390 20.189 1.00 27.65 507 PHE A CA 1
ATOM 3783 C C . PHE A 1 489 ? 28.984 -4.960 18.874 1.00 30.19 507 PHE A C 1
ATOM 3784 O O . PHE A 1 489 ? 29.327 -4.212 17.961 1.00 28.89 507 PHE A O 1
ATOM 3792 N N . GLY A 1 490 ? 29.049 -6.283 18.791 1.00 29.48 508 GLY A N 1
ATOM 3793 C CA . GLY A 1 490 ? 29.636 -6.950 17.639 1.00 32.88 508 GLY A CA 1
ATOM 3794 C C . GLY A 1 490 ? 30.259 -8.259 18.073 1.00 35.69 508 GLY A C 1
ATOM 3795 O O . GLY A 1 490 ? 30.205 -8.606 19.253 1.00 35.13 508 GLY A O 1
ATOM 3796 N N . THR A 1 491 ? 30.852 -8.990 17.131 1.00 38.71 509 THR A N 1
ATOM 3797 C CA . THR A 1 491 ? 31.460 -10.283 17.446 1.00 40.67 509 THR A CA 1
ATOM 3798 C C . THR A 1 491 ? 32.927 -10.163 17.841 1.00 41.57 509 THR A C 1
ATOM 3799 O O . THR A 1 491 ? 33.502 -11.099 18.396 1.00 45.19 509 THR A O 1
ATOM 3803 N N . SER A 1 492 ? 33.527 -9.013 17.540 1.00 40.00 510 SER A N 1
ATOM 3804 C CA . SER A 1 492 ? 34.899 -8.709 17.942 1.00 42.02 510 SER A CA 1
ATOM 3805 C C . SER A 1 492 ? 35.132 -7.203 17.860 1.00 41.12 510 SER A C 1
ATOM 3806 O O . SER A 1 492 ? 34.237 -6.458 17.481 1.00 38.19 510 SER A O 1
ATOM 3809 N N . LEU A 1 493 ? 36.339 -6.757 18.186 1.00 38.36 511 LEU A N 1
ATOM 3810 C CA . LEU A 1 493 ? 36.669 -5.341 18.074 1.00 40.10 511 LEU A CA 1
ATOM 3811 C C . LEU A 1 493 ? 36.807 -4.895 16.618 1.00 41.17 511 LEU A C 1
ATOM 3812 O O . LEU A 1 493 ? 36.823 -3.701 16.322 1.00 39.10 511 LEU A O 1
ATOM 3817 N N . THR A 1 494 ? 36.886 -5.856 15.706 1.00 41.60 512 THR A N 1
ATOM 3818 C CA . THR A 1 494 ? 37.037 -5.542 14.293 1.00 42.53 512 THR A CA 1
ATOM 3819 C C . THR A 1 494 ? 35.781 -5.891 13.497 1.00 42.64 512 THR A C 1
ATOM 3820 O O . THR A 1 494 ? 35.740 -5.743 12.274 1.00 43.11 512 THR A O 1
ATOM 3824 N N . THR A 1 495 ? 34.752 -6.364 14.187 1.00 41.29 513 THR A N 1
ATOM 3825 C CA . THR A 1 495 ? 33.499 -6.672 13.519 1.00 41.61 513 THR A CA 1
ATOM 3826 C C . THR A 1 495 ? 32.339 -6.020 14.252 1.00 39.77 513 THR A C 1
ATOM 3827 O O . THR A 1 495 ? 31.507 -6.714 14.835 1.00 38.42 513 THR A O 1
ATOM 3831 N N . THR A 1 496 ? 32.288 -4.688 14.213 1.00 38.26 514 THR A N 1
ATOM 3832 C CA . THR A 1 496 ? 31.276 -3.930 14.942 1.00 38.17 514 THR A CA 1
ATOM 3833 C C . THR A 1 496 ? 29.922 -3.980 14.251 1.00 37.34 514 THR A C 1
ATOM 3834 O O . THR A 1 496 ? 29.835 -4.133 13.035 1.00 37.29 514 THR A O 1
ATOM 3838 N N . LEU A 1 497 ? 28.867 -3.853 15.050 1.00 36.65 515 LEU A N 1
ATOM 3839 C CA . LEU A 1 497 ? 27.494 -3.907 14.559 1.00 36.49 515 LEU A CA 1
ATOM 3840 C C . LEU A 1 497 ? 26.729 -2.686 15.035 1.00 34.68 515 LEU A C 1
ATOM 3841 O O . LEU A 1 497 ? 26.967 -2.200 16.150 1.00 33.79 515 LEU A O 1
ATOM 3846 N N . SER A 1 498 ? 25.800 -2.203 14.213 1.00 30.14 516 SER A N 1
ATOM 3847 C CA . SER A 1 498 ? 24.931 -1.104 14.631 1.00 29.06 516 SER A CA 1
ATOM 3848 C C . SER A 1 498 ? 23.531 -1.233 14.043 1.00 29.95 516 SER A C 1
ATOM 3849 O O . SER A 1 498 ? 23.375 -1.478 12.844 1.00 29.24 516 SER A O 1
ATOM 3852 N N . PRO A 1 499 ? 22.506 -1.035 14.882 1.00 27.34 517 PRO A N 1
ATOM 3853 C CA . PRO A 1 499 ? 21.126 -1.009 14.388 1.00 26.18 517 PRO A CA 1
ATOM 3854 C C . PRO A 1 499 ? 20.854 0.229 13.537 1.00 25.62 517 PRO A C 1
ATOM 3855 O O . PRO A 1 499 ? 21.645 1.174 13.529 1.00 25.06 517 PRO A O 1
ATOM 3859 N N . TYR A 1 500 ? 19.717 0.208 12.852 1.00 26.67 518 TYR A N 1
ATOM 3860 C CA . TYR A 1 500 ? 19.302 1.281 11.956 1.00 26.26 518 TYR A CA 1
ATOM 3861 C C . TYR A 1 500 ? 19.348 2.628 12.650 1.00 25.70 518 TYR A C 1
ATOM 3862 O O . TYR A 1 500 ? 19.835 3.603 12.086 1.00 24.24 518 TYR A O 1
ATOM 3871 N N . GLU A 1 501 ? 18.843 2.662 13.882 1.00 24.04 519 GLU A N 1
ATOM 3872 C CA . GLU A 1 501 ? 18.754 3.901 14.646 1.00 24.73 519 GLU A CA 1
ATOM 3873 C C . GLU A 1 501 ? 20.104 4.598 14.831 1.00 23.58 519 GLU A C 1
ATOM 3874 O O . GLU A 1 501 ? 20.182 5.819 14.698 1.00 22.27 519 GLU A O 1
ATOM 3880 N N . THR A 1 502 ? 21.154 3.837 15.136 1.00 23.11 520 THR A N 1
ATOM 3881 C CA . THR A 1 502 ? 22.495 4.401 15.257 1.00 22.20 520 THR A CA 1
ATOM 3882 C C . THR A 1 502 ? 23.044 4.895 13.918 1.00 24.65 520 THR A C 1
ATOM 3883 O O . THR A 1 502 ? 23.596 5.986 13.836 1.00 23.71 520 THR A O 1
ATOM 3887 N N . LYS A 1 503 ? 22.893 4.089 12.874 1.00 23.98 521 LYS A N 1
ATOM 3888 C CA . LYS A 1 503 ? 23.338 4.508 11.543 1.00 23.90 521 LYS A CA 1
ATOM 3889 C C . LYS A 1 503 ? 22.622 5.779 11.080 1.00 24.30 521 LYS A C 1
ATOM 3890 O O . LYS A 1 503 ? 23.252 6.688 10.519 1.00 25.58 521 LYS A O 1
ATOM 3896 N N . LEU A 1 504 ? 21.314 5.850 11.321 1.00 23.39 522 LEU A N 1
ATOM 3897 C CA . LEU A 1 504 ? 20.551 7.055 10.965 1.00 24.64 522 LEU A CA 1
ATOM 3898 C C . LEU A 1 504 ? 21.040 8.291 11.721 1.00 24.49 522 LEU A C 1
ATOM 3899 O O . LEU A 1 504 ? 21.283 9.351 11.111 1.00 23.40 522 LEU A O 1
ATOM 3904 N N . ILE A 1 505 ? 21.177 8.182 13.045 1.00 22.49 523 ILE A N 1
ATOM 3905 C CA . ILE A 1 505 ? 21.699 9.313 13.818 1.00 23.47 523 ILE A CA 1
ATOM 3906 C C . ILE A 1 505 ? 23.083 9.722 13.282 1.00 22.53 523 ILE A C 1
ATOM 3907 O O . ILE A 1 505 ? 23.356 10.905 13.080 1.00 24.02 523 ILE A O 1
ATOM 3912 N N . HIS A 1 506 ? 23.940 8.742 13.023 1.00 23.27 524 HIS A N 1
ATOM 3913 C CA . HIS A 1 506 ? 25.268 9.028 12.470 1.00 24.51 524 HIS A CA 1
ATOM 3914 C C . HIS A 1 506 ? 25.193 9.773 11.118 1.00 24.26 524 HIS A C 1
ATOM 3915 O O . HIS A 1 506 ? 25.804 10.824 10.942 1.00 24.77 524 HIS A O 1
ATOM 3922 N N . ARG A 1 507 ? 24.455 9.223 10.172 1.00 23.25 525 ARG A N 1
ATOM 3923 C CA . ARG A 1 507 ? 24.415 9.815 8.831 1.00 25.04 525 ARG A CA 1
ATOM 3924 C C . ARG A 1 507 ? 23.721 11.182 8.831 1.00 24.69 525 ARG A C 1
ATOM 3925 O O . ARG A 1 507 ? 24.108 12.088 8.075 1.00 23.77 525 ARG A O 1
ATOM 3933 N N . LEU A 1 508 ? 22.711 11.342 9.681 1.00 23.47 526 LEU A N 1
ATOM 3934 C CA . LEU A 1 508 ? 22.016 12.619 9.787 1.00 23.42 526 LEU A CA 1
ATOM 3935 C C . LEU A 1 508 ? 22.909 13.692 10.436 1.00 23.98 526 LEU A C 1
ATOM 3936 O O . LEU A 1 508 ? 23.027 14.802 9.918 1.00 24.44 526 LEU A O 1
ATOM 3941 N N . LEU A 1 509 ? 23.553 13.350 11.551 1.00 23.52 527 LEU A N 1
ATOM 3942 C CA . LEU A 1 509 ? 24.456 14.278 12.244 1.00 23.61 527 LEU A CA 1
ATOM 3943 C C . LEU A 1 509 ? 25.622 14.672 11.336 1.00 25.38 527 LEU A C 1
ATOM 3944 O O . LEU A 1 509 ? 25.993 15.840 11.264 1.00 25.17 527 LEU A O 1
ATOM 3949 N N . TYR A 1 510 ? 26.204 13.675 10.674 1.00 21.45 528 TYR A N 1
ATOM 3950 C CA . TYR A 1 510 ? 27.293 13.903 9.725 1.00 22.91 528 TYR A CA 1
ATOM 3951 C C . TYR A 1 510 ? 26.860 14.921 8.662 1.00 23.82 528 TYR A C 1
ATOM 3952 O O . TYR A 1 510 ? 27.576 15.879 8.370 1.00 24.91 528 TYR A O 1
ATOM 3961 N N . SER A 1 511 ? 25.671 14.721 8.102 1.00 23.42 529 SER A N 1
ATOM 3962 C CA . SER A 1 511 ? 25.173 15.593 7.050 1.00 25.90 529 SER A CA 1
ATOM 3963 C C . SER A 1 511 ? 24.898 17.021 7.538 1.00 24.84 529 SER A C 1
ATOM 3964 O O . SER A 1 511 ? 25.272 17.987 6.870 1.00 26.99 529 SER A O 1
ATOM 3967 N N . ILE A 1 512 ? 24.255 17.160 8.700 1.00 25.74 530 ILE A N 1
ATOM 3968 C CA . ILE A 1 512 ? 23.859 18.490 9.167 1.00 25.72 530 ILE A CA 1
ATOM 3969 C C . ILE A 1 512 ? 25.081 19.357 9.459 1.00 27.21 530 ILE A C 1
ATOM 3970 O O . ILE A 1 512 ? 25.060 20.576 9.294 1.00 28.66 530 ILE A O 1
ATOM 3975 N N . THR A 1 513 ? 26.157 18.712 9.878 1.00 23.28 531 THR A N 1
ATOM 3976 C CA . THR A 1 513 ? 27.352 19.432 10.290 1.00 25.16 531 THR A CA 1
ATOM 3977 C C . THR A 1 513 ? 28.418 19.501 9.191 1.00 27.53 531 THR A C 1
ATOM 3978 O O . THR A 1 513 ? 29.541 19.920 9.445 1.00 27.92 531 THR A O 1
ATOM 3982 N N . GLN A 1 514 ? 28.065 19.105 7.970 1.00 25.56 532 GLN A N 1
ATOM 3983 C CA . GLN A 1 514 ? 29.039 19.087 6.876 1.00 27.92 532 GLN A CA 1
ATOM 3984 C C . GLN A 1 514 ? 29.652 20.472 6.621 1.00 30.85 532 GLN A C 1
ATOM 3985 O O . GLN A 1 514 ? 28.994 21.497 6.824 1.00 31.20 532 GLN A O 1
ATOM 3991 N N . TYR A 1 515 ? 30.910 20.498 6.184 1.00 27.52 533 TYR A N 1
ATOM 3992 C CA . TYR A 1 515 ? 31.523 21.749 5.736 1.00 30.05 533 TYR A CA 1
ATOM 3993 C C . TYR A 1 515 ? 31.835 21.741 4.236 1.00 33.82 533 TYR A C 1
ATOM 3994 O O . TYR A 1 515 ? 32.148 22.781 3.664 1.00 32.10 533 TYR A O 1
ATOM 4003 N N . ASN A 1 516 ? 31.742 20.583 3.591 1.00 31.17 534 ASN A N 1
ATOM 4004 C CA . ASN A 1 516 ? 31.979 20.521 2.147 1.00 33.28 534 ASN A CA 1
ATOM 4005 C C . ASN A 1 516 ? 31.226 19.347 1.518 1.00 32.69 534 ASN A C 1
ATOM 4006 O O . ASN A 1 516 ? 30.938 18.343 2.179 1.00 29.50 534 ASN A O 1
ATOM 4011 N N . SER A 1 517 ? 30.897 19.500 0.243 1.00 35.70 535 SER A N 1
ATOM 4012 C CA . SER A 1 517 ? 30.206 18.476 -0.523 1.00 32.82 535 SER A CA 1
ATOM 4013 C C . SER A 1 517 ? 30.533 18.655 -1.994 1.00 35.65 535 SER A C 1
ATOM 4014 O O . SER A 1 517 ? 30.372 19.741 -2.540 1.00 35.46 535 SER A O 1
ATOM 4017 N N . THR A 1 518 ? 30.971 17.578 -2.636 1.00 30.26 536 THR A N 1
ATOM 4018 C CA . THR A 1 518 ? 31.456 17.648 -4.008 1.00 31.81 536 THR A CA 1
ATOM 4019 C C . THR A 1 518 ? 30.788 16.586 -4.857 1.00 31.10 536 THR A C 1
ATOM 4020 O O . THR A 1 518 ? 30.697 15.433 -4.440 1.00 28.55 536 THR A O 1
ATOM 4024 N N . LEU A 1 519 ? 30.316 16.979 -6.038 1.00 28.79 537 LEU A N 1
ATOM 4025 C CA . LEU A 1 519 ? 29.706 16.036 -6.976 1.00 30.33 537 LEU A CA 1
ATOM 4026 C C . LEU A 1 519 ? 30.763 15.114 -7.576 1.00 31.03 537 LEU A C 1
ATOM 4027 O O . LEU A 1 519 ? 31.644 15.579 -8.287 1.00 34.15 537 LEU A O 1
ATOM 4032 N N . THR A 1 520 ? 30.667 13.812 -7.301 1.00 29.38 538 THR A N 1
ATOM 4033 C CA . THR A 1 520 ? 31.685 12.855 -7.750 1.00 30.03 538 THR A CA 1
ATOM 4034 C C . THR A 1 520 ? 31.077 11.626 -8.414 1.00 30.24 538 THR A C 1
ATOM 4035 O O . THR A 1 520 ? 31.782 10.809 -9.002 1.00 30.96 538 THR A O 1
ATOM 4039 N N . ASN A 1 521 ? 29.758 11.500 -8.296 1.00 29.85 539 ASN A N 1
ATOM 4040 C CA . ASN A 1 521 ? 29.056 10.285 -8.694 1.00 29.70 539 ASN A CA 1
ATOM 4041 C C . ASN A 1 521 ? 29.536 9.063 -7.915 1.00 30.46 539 ASN A C 1
ATOM 4042 O O . ASN A 1 521 ? 29.485 7.956 -8.420 1.00 29.63 539 ASN A O 1
ATOM 4047 N N . CYS A 1 522 ? 29.970 9.264 -6.675 1.00 28.70 540 CYS A N 1
ATOM 4048 C CA . CYS A 1 522 ? 30.332 8.133 -5.819 1.00 30.70 540 CYS A CA 1
ATOM 4049 C C . CYS A 1 522 ? 29.137 7.198 -5.616 1.00 28.88 540 CYS A C 1
ATOM 4050 O O . CYS A 1 522 ? 27.984 7.665 -5.604 1.00 28.58 540 CYS A O 1
ATOM 4053 N N . THR A 1 523 ? 29.398 5.895 -5.473 1.00 33.34 541 THR A N 1
ATOM 4054 C CA . THR A 1 523 ? 28.323 4.946 -5.161 1.00 34.03 541 THR A CA 1
ATOM 4055 C C . THR A 1 523 ? 28.548 4.229 -3.823 1.00 32.87 541 THR A C 1
ATOM 4056 O O . THR A 1 523 ? 27.739 3.401 -3.412 1.00 34.67 541 THR A O 1
ATOM 4060 N N . SER A 1 524 ? 29.642 4.538 -3.144 1.00 34.38 542 SER A N 1
ATOM 4061 C CA . SER A 1 524 ? 29.852 4.014 -1.798 1.00 34.26 542 SER A CA 1
ATOM 4062 C C . SER A 1 524 ? 30.853 4.890 -1.070 1.00 33.91 542 SER A C 1
ATOM 4063 O O . SER A 1 524 ? 31.592 5.637 -1.704 1.00 34.24 542 SER A O 1
ATOM 4066 N N . ASP A 1 525 ? 30.879 4.801 0.258 1.00 34.99 543 ASP A N 1
ATOM 4067 C CA . ASP A 1 525 ? 31.774 5.631 1.053 1.00 35.37 543 ASP A CA 1
ATOM 4068 C C .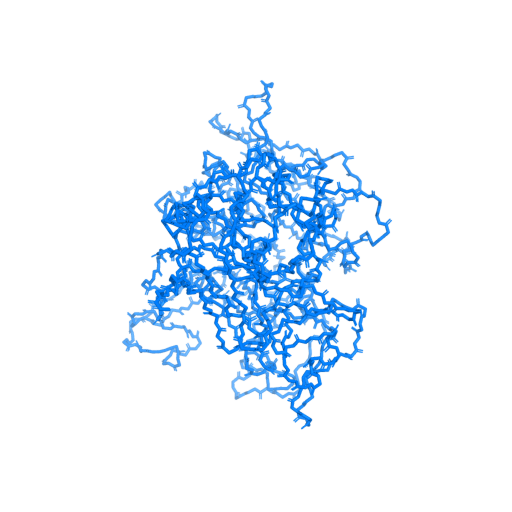 ASP A 1 525 ? 33.239 5.431 0.667 1.00 37.63 543 ASP A C 1
ATOM 4069 O O . ASP A 1 525 ? 34.019 6.372 0.728 1.00 37.52 543 ASP A O 1
ATOM 4074 N N . ASN A 1 526 ? 33.610 4.220 0.250 1.00 36.35 544 ASN A N 1
ATOM 4075 C CA . ASN A 1 526 ? 35.003 3.948 -0.113 1.00 39.76 544 ASN A CA 1
ATOM 4076 C C . ASN A 1 526 ? 35.444 4.686 -1.383 1.00 39.97 544 ASN A C 1
ATOM 4077 O O . ASN A 1 526 ? 36.638 4.777 -1.671 1.00 42.22 544 ASN A O 1
ATOM 4082 N N . ASP A 1 527 ? 34.486 5.225 -2.136 1.00 37.05 545 ASP A N 1
ATOM 4083 C CA . ASP A 1 527 ? 34.807 6.053 -3.303 1.00 37.80 545 ASP A CA 1
ATOM 4084 C C . ASP A 1 527 ? 35.273 7.446 -2.892 1.00 38.12 545 ASP A C 1
ATOM 4085 O O . ASP A 1 527 ? 35.828 8.191 -3.709 1.00 39.88 545 ASP A O 1
ATOM 4090 N N . CYS A 1 528 ? 35.011 7.805 -1.637 1.00 34.75 546 CYS A N 1
ATOM 4091 C CA . CYS A 1 528 ? 35.225 9.166 -1.155 1.00 35.97 546 CYS A CA 1
ATOM 4092 C C . CYS A 1 528 ? 36.426 9.284 -0.211 1.00 37.94 546 CYS A C 1
ATOM 4093 O O . CYS A 1 528 ? 36.392 8.782 0.906 1.00 36.25 546 CYS A O 1
ATOM 4096 N N . PRO A 1 529 ? 37.489 9.966 -0.658 1.00 37.96 547 PRO A N 1
ATOM 4097 C CA . PRO A 1 529 ? 38.665 10.160 0.199 1.00 40.49 547 PRO A CA 1
ATOM 4098 C C . PRO A 1 529 ? 38.328 11.012 1.418 1.00 39.97 547 PRO A C 1
ATOM 4099 O O . PRO A 1 529 ? 37.865 12.144 1.238 1.00 39.11 547 PRO A O 1
ATOM 4103 N N . SER A 1 530 ? 38.539 10.474 2.619 1.00 37.42 548 SER A N 1
ATOM 4104 C CA . SER A 1 530 ? 38.299 11.203 3.867 1.00 38.35 548 SER A CA 1
ATOM 4105 C C . SER A 1 530 ? 36.905 11.836 3.911 1.00 36.23 548 SER A C 1
ATOM 4106 O O . SER A 1 530 ? 36.721 12.949 4.404 1.00 35.00 548 SER A O 1
ATOM 4109 N N . SER A 1 531 ? 35.929 11.124 3.375 1.00 35.20 549 SER A N 1
ATOM 4110 C CA . SER A 1 531 ? 34.568 11.635 3.339 1.00 31.80 549 SER A CA 1
ATOM 4111 C C . SER A 1 531 ? 33.603 10.481 3.117 1.00 30.47 549 SER A C 1
ATOM 4112 O O . SER A 1 531 ? 34.023 9.331 2.972 1.00 29.30 549 SER A O 1
ATOM 4115 N N . LEU A 1 532 ? 32.306 10.781 3.131 1.00 29.47 550 LEU A N 1
ATOM 4116 C CA . LEU A 1 532 ? 31.287 9.757 2.969 1.00 27.62 550 LEU A CA 1
ATOM 4117 C C . LEU A 1 532 ? 30.464 10.059 1.726 1.00 29.44 550 LEU A C 1
ATOM 4118 O O . LEU A 1 532 ? 30.369 11.205 1.296 1.00 28.86 550 LEU A O 1
ATOM 4123 N N . CYS A 1 533 ? 29.868 9.025 1.155 1.00 28.35 551 CYS A N 1
ATOM 4124 C CA . CYS A 1 533 ? 29.050 9.202 -0.031 1.00 29.53 551 CYS A CA 1
ATOM 4125 C C . CYS A 1 533 ? 27.565 9.378 0.304 1.00 26.80 551 CYS A C 1
ATOM 4126 O O . CYS A 1 533 ? 26.950 8.545 0.982 1.00 26.75 551 CYS A O 1
ATOM 4129 N N . TYR A 1 534 ? 26.999 10.481 -0.173 1.00 27.46 552 TYR A N 1
ATOM 4130 C CA . TYR A 1 534 ? 25.569 10.741 -0.084 1.00 27.64 552 TYR A CA 1
ATOM 4131 C C . TYR A 1 534 ? 25.022 10.997 -1.481 1.00 29.67 552 TYR A C 1
ATOM 4132 O O . TYR A 1 534 ? 25.205 12.096 -2.015 1.00 28.18 552 TYR A O 1
ATOM 4141 N N . SER A 1 535 ? 24.382 9.993 -2.076 1.00 27.77 553 SER A N 1
ATOM 4142 C CA . SER A 1 535 ? 23.672 10.183 -3.349 1.00 31.78 553 SER A CA 1
ATOM 4143 C C . SER A 1 535 ? 24.539 10.855 -4.418 1.00 29.77 553 SER A C 1
ATOM 4144 O O . SER A 1 535 ? 24.118 11.840 -5.034 1.00 30.75 553 SER A O 1
ATOM 4147 N N . GLY A 1 536 ? 25.760 10.359 -4.601 1.00 28.80 554 GLY A N 1
ATOM 4148 C CA . GLY A 1 536 ? 26.666 10.900 -5.605 1.00 28.98 554 GLY A CA 1
ATOM 4149 C C . GLY A 1 536 ? 27.516 12.087 -5.176 1.00 29.19 554 GLY A C 1
ATOM 4150 O O . GLY A 1 536 ? 28.325 12.589 -5.966 1.00 29.66 554 GLY A O 1
ATOM 4151 N N . GLN A 1 537 ? 27.321 12.556 -3.948 1.00 26.94 555 GLN A N 1
ATOM 4152 C CA . GLN A 1 537 ? 28.178 13.590 -3.380 1.00 28.16 555 GLN A CA 1
ATOM 4153 C C . GLN A 1 537 ? 29.158 12.988 -2.386 1.00 27.76 555 GLN A C 1
ATOM 4154 O O . GLN A 1 537 ? 28.765 12.158 -1.560 1.00 26.40 555 GLN A O 1
ATOM 4160 N N . CYS A 1 538 ? 30.424 13.406 -2.462 1.00 26.87 556 CYS A N 1
ATOM 4161 C CA . CYS A 1 538 ? 31.366 13.161 -1.366 1.00 27.01 556 CYS A CA 1
ATOM 4162 C C . CYS A 1 538 ? 31.234 14.293 -0.357 1.00 27.23 556 CYS A C 1
ATOM 4163 O O . CYS A 1 538 ? 31.461 15.458 -0.686 1.00 28.11 556 CYS A O 1
ATOM 4166 N N . VAL A 1 539 ? 30.815 13.951 0.857 1.00 27.91 557 VAL A N 1
ATOM 4167 C CA . VAL A 1 539 ? 30.485 14.952 1.865 1.00 27.39 557 VAL A CA 1
ATOM 4168 C C . VAL A 1 539 ? 31.504 14.904 2.994 1.00 28.98 557 VAL A C 1
ATOM 4169 O O . VAL A 1 539 ? 31.847 13.833 3.498 1.00 27.54 557 VAL A O 1
ATOM 4173 N N . SER A 1 540 ? 31.992 16.075 3.381 1.00 28.08 558 SER A N 1
ATOM 4174 C CA . SER A 1 540 ? 33.010 16.156 4.418 1.00 28.96 558 SER A CA 1
ATOM 4175 C C . SER A 1 540 ? 32.406 16.724 5.694 1.00 27.86 558 SER A C 1
ATOM 4176 O O . SER A 1 540 ? 31.746 17.755 5.665 1.00 28.75 558 SER A O 1
ATOM 4179 N N . SER A 1 541 ? 32.642 16.037 6.801 1.00 28.71 559 SER A N 1
ATOM 4180 C CA . SER A 1 541 ? 32.151 16.466 8.117 1.00 28.68 559 SER A CA 1
ATOM 4181 C C . SER A 1 541 ? 33.044 15.919 9.217 1.00 28.16 559 SER A C 1
ATOM 4182 O O . SER A 1 541 ? 33.486 14.771 9.147 1.00 27.28 559 SER A O 1
ATOM 4185 N N . ASN A 1 542 ? 33.273 16.731 10.245 1.00 28.21 560 ASN A N 1
ATOM 4186 C CA . ASN A 1 542 ? 34.041 16.329 11.423 1.00 28.29 560 ASN A CA 1
ATOM 4187 C C . ASN A 1 542 ? 33.155 15.571 12.415 1.00 26.66 560 ASN A C 1
ATOM 4188 O O . ASN A 1 542 ? 32.969 15.988 13.564 1.00 24.96 560 ASN A O 1
ATOM 4193 N N . THR A 1 543 ? 32.619 14.448 11.945 1.00 28.30 561 THR A N 1
ATOM 4194 C CA . THR A 1 543 ? 31.666 13.625 12.691 1.00 26.79 561 THR A CA 1
ATOM 4195 C C . THR A 1 543 ? 32.168 12.191 12.703 1.00 27.00 561 THR A C 1
ATOM 4196 O O . THR A 1 543 ? 32.606 11.684 11.672 1.00 28.84 561 THR A O 1
ATOM 4200 N N . HIS A 1 544 ? 32.104 11.530 13.855 1.00 26.07 562 HIS A N 1
ATOM 4201 C CA . HIS A 1 544 ? 32.853 10.289 14.053 1.00 27.42 562 HIS A CA 1
ATOM 4202 C C . HIS A 1 544 ? 32.138 9.299 14.956 1.00 26.86 562 HIS A C 1
ATOM 4203 O O . HIS A 1 544 ? 31.540 9.679 15.966 1.00 25.31 562 HIS A O 1
ATOM 4210 N N . LEU A 1 545 ? 32.203 8.029 14.580 1.00 27.16 563 LEU A N 1
ATOM 4211 C CA . LEU A 1 545 ? 31.763 6.955 15.453 1.00 26.68 563 LEU A CA 1
ATOM 4212 C C . LEU A 1 545 ? 32.819 6.632 16.505 1.00 27.73 563 LEU A C 1
ATOM 4213 O O . LEU A 1 545 ? 34.015 6.761 16.242 1.00 28.72 563 LEU A O 1
ATOM 4218 N N . HIS A 1 546 ? 32.379 6.185 17.678 1.00 26.32 564 HIS A N 1
ATOM 4219 C CA . HIS A 1 546 ? 33.311 5.637 18.666 1.00 27.34 564 HIS A CA 1
ATOM 4220 C C . HIS A 1 546 ? 32.705 4.442 19.411 1.00 26.08 564 HIS A C 1
ATOM 4221 O O . HIS A 1 546 ? 31.513 4.457 19.749 1.00 24.42 564 HIS A O 1
ATOM 4228 N N . ASN A 1 547 ? 33.523 3.413 19.640 1.00 27.21 565 ASN A N 1
ATOM 4229 C CA . ASN A 1 547 ? 33.114 2.230 20.396 1.00 26.23 565 ASN A CA 1
ATOM 4230 C C . ASN A 1 547 ? 32.447 2.568 21.736 1.00 25.74 565 ASN A C 1
ATOM 4231 O O . ASN A 1 547 ? 32.945 3.406 22.488 1.00 26.66 565 ASN A O 1
ATOM 4236 N N . ALA A 1 548 ? 31.340 1.897 22.026 1.00 25.27 566 ALA A N 1
ATOM 4237 C CA . ALA A 1 548 ? 30.697 1.972 23.331 1.00 26.05 566 ALA A CA 1
ATOM 4238 C C . ALA A 1 548 ? 30.597 0.544 23.849 1.00 27.30 566 ALA A C 1
ATOM 4239 O O . ALA A 1 548 ? 29.754 -0.233 23.400 1.00 26.33 566 ALA A O 1
ATOM 4241 N N . LEU A 1 549 ? 31.487 0.211 24.781 1.00 26.88 567 LEU A N 1
ATOM 4242 C CA . LEU A 1 549 ? 31.736 -1.164 25.196 1.00 28.32 567 LEU A CA 1
ATOM 4243 C C . LEU A 1 549 ? 32.371 -1.163 26.577 1.00 28.58 567 LEU A C 1
ATOM 4244 O O . LEU A 1 549 ? 33.255 -0.355 26.861 1.00 30.48 567 LEU A O 1
ATOM 4249 N N . SER A 1 550 ? 31.908 -2.064 27.433 1.00 27.97 568 SER A N 1
ATOM 4250 C CA . SER A 1 550 ? 32.429 -2.157 28.790 1.00 30.95 568 SER A CA 1
ATOM 4251 C C . SER A 1 550 ? 33.930 -2.372 28.778 1.00 31.66 568 SER A C 1
ATOM 4252 O O . SER A 1 550 ? 34.451 -3.102 27.936 1.00 33.12 568 SER A O 1
ATOM 4255 N N . LEU A 1 551 ? 34.628 -1.725 29.698 1.00 32.50 569 LEU A N 1
ATOM 4256 C CA . LEU A 1 551 ? 36.063 -1.951 29.844 1.00 35.78 569 LEU A CA 1
ATOM 4257 C C . LEU A 1 551 ? 36.356 -3.311 30.494 1.00 36.61 569 LEU A C 1
ATOM 4258 O O . LEU A 1 551 ? 37.517 -3.739 30.584 1.00 40.15 569 LEU A O 1
ATOM 4263 N N . GLY A 1 552 ? 35.304 -3.986 30.945 1.00 35.75 570 GLY A N 1
ATOM 4264 C CA . GLY A 1 552 ? 35.446 -5.282 31.588 1.00 37.92 570 GLY A CA 1
ATOM 4265 C C . GLY A 1 552 ? 35.685 -6.434 30.627 1.00 39.25 570 GLY A C 1
ATOM 4266 O O . GLY A 1 552 ? 36.019 -7.545 31.060 1.00 39.33 570 GLY A O 1
ATOM 4267 N N . PHE A 1 553 ? 35.517 -6.168 29.332 1.00 38.21 571 PHE A N 1
ATOM 4268 C CA . PHE A 1 553 ? 35.680 -7.176 28.288 1.00 38.82 571 PHE A CA 1
ATOM 4269 C C . PHE A 1 553 ? 36.998 -7.019 27.556 1.00 43.49 571 PHE A C 1
ATOM 4270 O O . PHE A 1 553 ? 37.519 -5.914 27.435 1.00 40.39 571 PHE A O 1
ATOM 4278 N N . ASP A 1 554 ? 37.511 -8.134 27.041 1.00 44.75 572 ASP A N 1
ATOM 4279 C CA . ASP A 1 554 ? 38.611 -8.123 26.085 1.00 44.60 572 ASP A CA 1
ATOM 4280 C C . ASP A 1 554 ? 38.358 -9.208 25.035 1.00 48.26 572 ASP A C 1
ATOM 4281 O O . ASP A 1 554 ? 37.660 -10.192 25.306 1.00 46.26 572 ASP A O 1
ATOM 4286 N N . PHE A 1 555 ? 38.894 -9.026 23.831 1.00 48.75 573 PHE A N 1
ATOM 4287 C CA . PHE A 1 555 ? 38.719 -10.043 22.807 1.00 50.69 573 PHE A CA 1
ATOM 4288 C C . PHE A 1 555 ? 39.984 -10.867 22.624 1.00 53.53 573 PHE A C 1
ATOM 4289 O O . PHE A 1 555 ? 41.035 -10.346 22.257 1.00 56.64 573 PHE A O 1
ATOM 4297 N N . ASP A 1 556 ? 39.867 -12.162 22.886 1.00 56.00 574 ASP A N 1
ATOM 4298 C CA . ASP A 1 556 ? 40.969 -13.096 22.686 1.00 59.28 574 ASP A CA 1
ATOM 4299 C C . ASP A 1 556 ? 40.968 -13.610 21.248 1.00 59.51 574 ASP A C 1
ATOM 4300 O O . ASP A 1 556 ? 40.104 -14.399 20.873 1.00 58.61 574 ASP A O 1
ATOM 4305 N N . THR A 1 557 ? 41.931 -13.169 20.445 1.00 61.93 575 THR A N 1
ATOM 4306 C CA . THR A 1 557 ? 41.998 -13.605 19.051 1.00 64.74 575 THR A CA 1
ATOM 4307 C C . THR A 1 557 ? 42.485 -15.053 18.926 1.00 66.69 575 THR A C 1
ATOM 4308 O O . THR A 1 557 ? 42.372 -15.659 17.859 1.00 66.05 575 THR A O 1
ATOM 4312 N N . SER A 1 558 ? 43.022 -15.597 20.017 1.00 65.81 576 SER A N 1
ATOM 4313 C CA . SER A 1 558 ? 43.414 -17.007 20.069 1.00 68.64 576 SER A CA 1
ATOM 4314 C C . SER A 1 558 ? 42.187 -17.917 19.994 1.00 66.52 576 SER A C 1
ATOM 4315 O O . SER A 1 558 ? 41.939 -18.548 18.964 1.00 66.72 576 SER A O 1
ATOM 4318 N N . LYS A 1 559 ? 41.418 -17.970 21.081 1.00 66.11 577 LYS A N 1
ATOM 4319 C CA . LYS A 1 559 ? 40.183 -18.757 21.124 1.00 65.04 577 LYS A CA 1
ATOM 4320 C C . LYS A 1 559 ? 39.061 -18.115 20.303 1.00 63.55 577 LYS A C 1
ATOM 4321 O O . LYS A 1 559 ? 37.956 -18.661 20.220 1.00 60.62 577 LYS A O 1
ATOM 4327 N N . ASN A 1 560 ? 39.354 -16.958 19.711 1.00 63.47 578 ASN A N 1
ATOM 4328 C CA . ASN A 1 560 ? 38.376 -16.156 18.974 1.00 60.72 578 ASN A CA 1
ATOM 4329 C C . ASN A 1 560 ? 37.081 -15.955 19.761 1.00 58.08 578 ASN A C 1
ATOM 4330 O O . ASN A 1 560 ? 35.986 -16.293 19.294 1.00 56.11 578 ASN A O 1
ATOM 4335 N N . VAL A 1 561 ? 37.219 -15.386 20.956 1.00 54.24 579 VAL A N 1
ATOM 4336 C CA . VAL A 1 561 ? 36.107 -15.277 21.893 1.00 52.30 579 VAL A CA 1
ATOM 4337 C C . VAL A 1 561 ? 36.236 -14.028 22.775 1.00 49.76 579 VAL A C 1
ATOM 4338 O O . VAL A 1 561 ? 37.343 -13.540 23.017 1.00 50.84 579 VAL A O 1
ATOM 4342 N N . TRP A 1 562 ? 35.105 -13.496 23.232 1.00 46.63 580 TRP A N 1
ATOM 4343 C CA . TRP A 1 562 ? 35.121 -12.438 24.233 1.00 45.02 580 TRP A CA 1
ATOM 4344 C C . TRP A 1 562 ? 35.517 -13.034 25.583 1.00 44.97 580 TRP A C 1
ATOM 4345 O O . TRP A 1 562 ? 35.098 -14.145 25.907 1.00 43.90 580 TRP A O 1
ATOM 4356 N N . LYS A 1 563 ? 36.308 -12.294 26.363 1.00 42.25 581 LYS A N 1
ATOM 4357 C CA . LYS A 1 563 ? 36.683 -12.695 27.720 1.00 45.17 581 LYS A CA 1
ATOM 4358 C C . LYS A 1 563 ? 36.344 -11.611 28.749 1.00 44.77 581 LYS A C 1
ATOM 4359 O O . LYS A 1 563 ? 36.525 -10.422 28.487 1.00 42.91 581 LYS A O 1
ATOM 4365 N N . ILE A 1 564 ? 35.856 -12.020 29.916 1.00 40.56 582 ILE A N 1
ATOM 4366 C CA . ILE A 1 564 ? 35.680 -11.090 31.026 1.00 41.53 582 ILE A CA 1
ATOM 4367 C C . ILE A 1 564 ? 36.997 -10.958 31.799 1.00 43.80 582 ILE A C 1
ATOM 4368 O O . ILE A 1 564 ? 37.426 -11.886 32.473 1.00 44.02 582 ILE A O 1
ATOM 4373 N N . VAL A 1 565 ? 37.636 -9.800 31.692 1.00 42.76 583 VAL A N 1
ATOM 4374 C CA . VAL A 1 565 ? 38.911 -9.574 32.356 1.00 44.61 583 VAL A CA 1
ATOM 4375 C C . VAL A 1 565 ? 38.738 -8.796 33.654 1.00 46.96 583 VAL A C 1
ATOM 4376 O O . VAL A 1 565 ? 39.640 -8.764 34.487 1.00 48.47 583 VAL A O 1
ATOM 4380 N N . ASN A 1 566 ? 37.601 -8.147 33.849 1.00 45.66 584 ASN A N 1
ATOM 4381 C CA . ASN A 1 566 ? 37.360 -7.385 35.066 1.00 44.17 584 ASN A CA 1
ATOM 4382 C C . ASN A 1 566 ? 35.897 -7.178 35.336 1.00 44.28 584 ASN A C 1
ATOM 4383 O O . ASN A 1 566 ? 35.281 -6.374 34.705 1.00 42.77 584 ASN A O 1
ATOM 4388 N N . SER A 1 567 ? 35.348 -7.906 36.290 1.00 43.93 585 SER A N 1
ATOM 4389 C CA . SER A 1 567 ? 33.914 -7.879 36.549 1.00 45.04 585 SER A CA 1
ATOM 4390 C C . SER A 1 567 ? 33.464 -6.667 37.363 1.00 43.86 585 SER A C 1
ATOM 4391 O O . SER A 1 567 ? 32.284 -6.537 37.678 1.00 43.01 585 SER A O 1
ATOM 4394 N N . SER A 1 568 ? 34.393 -5.777 37.696 1.00 42.53 586 SER A N 1
ATOM 4395 C CA . SER A 1 568 ? 34.032 -4.537 38.373 1.00 44.60 586 SER A CA 1
ATOM 4396 C C . SER A 1 568 ? 33.327 -3.585 37.408 1.00 40.84 586 SER A C 1
ATOM 4397 O O . SER A 1 568 ? 32.578 -2.713 37.827 1.00 40.65 586 SER A O 1
ATOM 4400 N N . TYR A 1 569 ? 33.589 -3.752 36.116 1.00 41.60 587 TYR A N 1
ATOM 4401 C CA . TYR A 1 569 ? 32.915 -2.964 35.083 1.00 39.15 587 TYR A CA 1
ATOM 4402 C C . TYR A 1 569 ? 31.561 -3.611 34.762 1.00 38.12 587 TYR A C 1
ATOM 4403 O O . TYR A 1 569 ? 31.310 -4.753 35.165 1.00 36.92 587 TYR A O 1
ATOM 4412 N N . PRO A 1 570 ? 30.669 -2.883 34.064 1.00 35.85 588 PRO A N 1
ATOM 4413 C CA . PRO A 1 570 ? 29.366 -3.507 33.810 1.00 35.42 588 PRO A CA 1
ATOM 4414 C C . PRO A 1 570 ? 29.490 -4.715 32.878 1.00 32.99 588 PRO A C 1
ATOM 4415 O O . PRO A 1 570 ? 30.123 -4.621 31.830 1.00 33.19 588 PRO A O 1
ATOM 4419 N N . ILE A 1 571 ? 28.899 -5.836 33.270 1.00 32.01 589 ILE A N 1
ATOM 4420 C CA . ILE A 1 571 ? 28.936 -7.035 32.441 1.00 32.86 589 ILE A CA 1
ATOM 4421 C C . ILE A 1 571 ? 27.542 -7.434 31.993 1.00 31.83 589 ILE A C 1
ATOM 4422 O O . ILE A 1 571 ? 26.790 -8.034 32.761 1.00 33.06 589 ILE A O 1
ATOM 4427 N N . PHE A 1 572 ? 27.202 -7.097 30.756 1.00 32.53 590 PHE A N 1
ATOM 4428 C CA . PHE A 1 572 ? 25.918 -7.464 30.167 1.00 31.39 590 PHE A CA 1
ATOM 4429 C C . PHE A 1 572 ? 26.176 -8.087 28.813 1.00 30.38 590 PHE A C 1
ATOM 4430 O O . PHE A 1 572 ? 26.893 -7.519 27.993 1.00 30.01 590 PHE A O 1
ATOM 4438 N N . THR A 1 573 ? 25.598 -9.261 28.587 1.00 28.70 591 THR A N 1
ATOM 4439 C CA . THR A 1 573 ? 25.786 -9.967 27.331 1.00 29.14 591 THR A CA 1
ATOM 4440 C C . THR A 1 573 ? 24.459 -10.528 26.864 1.00 28.69 591 THR A C 1
ATOM 4441 O O . THR A 1 573 ? 23.841 -11.354 27.545 1.00 30.97 591 THR A O 1
ATOM 4445 N N . GLU A 1 574 ? 24.033 -10.097 25.687 1.00 27.81 592 GLU A N 1
ATOM 4446 C CA . GLU A 1 574 ? 22.748 -10.517 25.164 1.00 27.75 592 GLU A CA 1
ATOM 4447 C C . GLU A 1 574 ? 22.864 -11.853 24.453 1.00 28.25 592 GLU A C 1
ATOM 4448 O O . GLU A 1 574 ? 23.789 -12.064 23.661 1.00 28.81 592 GLU A O 1
ATOM 4454 N N . SER A 1 575 ? 21.928 -12.748 24.743 1.00 27.28 593 SER A N 1
ATOM 4455 C CA . SER A 1 575 ? 21.863 -14.040 24.057 1.00 29.98 593 SER A CA 1
ATOM 4456 C C . SER A 1 575 ? 21.812 -13.895 22.547 1.00 30.28 593 SER A C 1
ATOM 4457 O O . SER A 1 575 ? 21.110 -13.014 22.027 1.00 28.25 593 SER A O 1
ATOM 4460 N N . ASN A 1 576 ? 22.540 -14.764 21.845 1.00 32.20 594 ASN A N 1
ATOM 4461 C CA . ASN A 1 576 ? 22.315 -14.965 20.412 1.00 34.10 594 ASN A CA 1
ATOM 4462 C C . ASN A 1 576 ? 20.989 -15.678 20.226 1.00 33.93 594 ASN A C 1
ATOM 4463 O O . ASN A 1 576 ? 20.542 -16.403 21.118 1.00 33.67 594 ASN A O 1
ATOM 4468 N N . TRP A 1 577 ? 20.358 -15.480 19.073 1.00 34.92 595 TRP A N 1
ATOM 4469 C CA . TRP A 1 577 ? 19.218 -16.306 18.693 1.00 38.27 595 TRP A CA 1
ATOM 4470 C C . TRP A 1 577 ? 19.095 -16.428 17.175 1.00 41.12 595 TRP A C 1
ATOM 4471 O O . TRP A 1 577 ? 19.543 -15.547 16.429 1.00 39.53 595 TRP A O 1
ATOM 4482 N N . ASP A 1 578 ? 18.485 -17.522 16.726 1.00 44.14 596 ASP A N 1
ATOM 4483 C CA . ASP A 1 578 ? 18.321 -17.775 15.290 1.00 44.63 596 ASP A CA 1
ATOM 4484 C C . ASP A 1 578 ? 17.140 -17.014 14.717 1.00 44.93 596 ASP A C 1
ATOM 4485 O O . ASP A 1 578 ? 17.279 -16.294 13.724 1.00 47.99 596 ASP A O 1
ATOM 4490 N N . TYR A 1 579 ? 15.974 -17.174 15.336 1.00 43.55 597 TYR A N 1
ATOM 4491 C CA . TYR A 1 579 ? 14.766 -16.513 14.846 1.00 43.00 597 TYR A CA 1
ATOM 4492 C C . TYR A 1 579 ? 13.682 -16.406 15.915 1.00 42.94 597 TYR A C 1
ATOM 4493 O O . TYR A 1 579 ? 13.672 -17.151 16.902 1.00 40.32 597 TYR A O 1
ATOM 4502 N N . THR A 1 580 ? 12.760 -15.477 15.688 1.00 43.94 598 THR A N 1
ATOM 4503 C CA . THR A 1 580 ? 11.633 -15.245 16.577 1.00 44.71 598 THR A CA 1
ATOM 4504 C C . THR A 1 580 ? 10.326 -15.311 15.789 1.00 45.59 598 THR A C 1
ATOM 4505 O O . THR A 1 580 ? 10.236 -14.738 14.701 1.00 48.48 598 THR A O 1
ATOM 4509 N N . ALA A 1 581 ? 9.319 -16.010 16.316 1.00 40.92 599 ALA A N 1
ATOM 4510 C CA . ALA A 1 581 ? 8.038 -16.106 15.612 1.00 41.22 599 ALA A CA 1
ATOM 4511 C C . ALA A 1 581 ? 6.844 -16.353 16.533 1.00 41.70 599 ALA A C 1
ATOM 4512 O O . ALA A 1 581 ? 6.948 -17.013 17.573 1.00 38.86 599 ALA A O 1
ATOM 4514 N N . LEU A 1 582 ? 5.700 -15.818 16.119 1.00 43.06 600 LEU A N 1
ATOM 4515 C CA . LEU A 1 582 ? 4.446 -15.995 16.829 1.00 43.22 600 LEU A CA 1
ATOM 4516 C C . LEU A 1 582 ? 3.389 -16.501 15.855 1.00 47.62 600 LEU A C 1
ATOM 4517 O O . LEU A 1 582 ? 3.098 -15.858 14.842 1.00 48.55 600 LEU A O 1
ATOM 4522 N N . LYS A 1 583 ? 2.827 -17.662 16.161 1.00 45.72 601 LYS A N 1
ATOM 4523 C CA . LYS A 1 583 ? 1.854 -18.289 15.288 1.00 49.41 601 LYS A CA 1
ATOM 4524 C C . LYS A 1 583 ? 0.578 -18.578 16.057 1.00 51.30 601 LYS A C 1
ATOM 4525 O O . LYS A 1 583 ? 0.626 -18.979 17.220 1.00 47.52 601 LYS A O 1
ATOM 4531 N N . VAL A 1 584 ? -0.561 -18.369 15.405 1.00 49.63 602 VAL A N 1
ATOM 4532 C CA . VAL A 1 584 ? -1.852 -18.690 15.998 1.00 51.99 602 VAL A CA 1
ATOM 4533 C C . VAL A 1 584 ? -2.532 -19.756 15.137 1.00 53.63 602 VAL A C 1
ATOM 4534 O O . VAL A 1 584 ? -2.321 -19.812 13.925 1.00 54.89 602 VAL A O 1
ATOM 4538 N N . PHE A 1 585 ? -3.313 -20.619 15.778 1.00 54.05 603 PHE A N 1
ATOM 4539 C CA . PHE A 1 585 ? -3.913 -21.767 15.115 1.00 55.38 603 PHE A CA 1
ATOM 4540 C C . PHE A 1 585 ? -5.081 -22.275 15.945 1.00 57.16 603 PHE A C 1
ATOM 4541 O O . PHE A 1 585 ? -5.189 -21.949 17.130 1.00 56.62 603 PHE A O 1
ATOM 4549 N N . LYS A 1 586 ? -5.953 -23.078 15.344 1.00 59.77 604 LYS A N 1
ATOM 4550 C CA . LYS A 1 586 ? -7.017 -23.700 16.125 1.00 60.45 604 LYS A CA 1
ATOM 4551 C C . LYS A 1 586 ? -6.572 -25.072 16.609 1.00 60.75 604 LYS A C 1
ATOM 4552 O O . LYS A 1 586 ? -5.947 -25.830 15.870 1.00 63.06 604 LYS A O 1
ATOM 4558 N N . ILE A 1 587 ? -6.874 -25.372 17.868 1.00 65.73 605 ILE A N 1
ATOM 4559 C CA . ILE A 1 587 ? -6.494 -26.641 18.473 1.00 63.70 605 ILE A CA 1
ATOM 4560 C C . ILE A 1 587 ? -7.323 -27.786 17.906 1.00 68.58 605 ILE A C 1
ATOM 4561 O O . ILE A 1 587 ? -7.890 -28.585 18.652 1.00 72.83 605 ILE A O 1
#

Foldseek 3Di:
DFFADQKFWWFWKFFAQFIFTEAAPVVFFKDFEAEDDDPVSLVVLQVDPLDQEYEYEYAVLQPDCVNVVPNDHPRDYAEYEYEDLDDHPAFEELQAQAFLCCLFDHVPDPARQANRYPVNLGHHYHHMYMYGDNVVSVVSNVQNVVCVVPDALHKMKTWHGHFQDGTHDQVCQLVVFWFFFWAKKKKFWLDLAADQVAFEEEEEEEAFAFASRQLLGLLCLQHVVVVLLVLLLLLQLLPWDLPQFRHTYMYIHFYPCSQSLLRLQVLVCCLVPDDAPAADDVSQFGVVVGDNGCSSVVGPHLVSHAEYEYEGRAFAFCQDPVVRAGEKEKEKFAPDQCVLVVLLQCLQVVDDPRRYHYDYAPDPDDGSGSVRSVVVPDRHHMYIYIHRDRGHHPQSYGNHSVSAPVRGHPVNSVNSSLSVSCSVCVVSRHRDDTDGDVVSSVQSSCCSRPFVQPPCLLDPDGAPRRNHGRRAGGQALASPGGDGHPNVVVSQSSSQVSSWDDKAQAQDPAQVVADQATDRRRIGTRTRMDMDIRGWPQWHADVVSSTIDGNDSSIRGMITGDTDDIIMGMDGD

Radius of gyration: 24.44 Å; Cα contacts (8 Å, |Δi|>4): 1406; chains: 1; bounding box: 68×66×58 Å

Nearest PDB structures (foldseek):
  4r12-assembly1_A  TM=1.002E+00  e=0.000E+00  Dictyostelium purpureum
  8oqz-assembly1_A  TM=8.108E-01  e=2.565E-44  Homo sapiens
  6idf-assembly1_A  TM=8.025E-01  e=2.592E-43  Homo sapiens
  8x52-assembly1_A  TM=7.989E-01  e=4.529E-42  Homo sapiens
  4uis-assembly1_A  TM=7.820E-01  e=1.594E-37  Homo sapiens

Organism: Dictyostelium purpureum (NCBI:txid5786)

Secondary structure (DSSP, 8-state):
--B--SEEE--EEEESS-EEEE-PPTT-EEEEEEEE-SHHHHHTTTT--S-SEEEEEE-GGG-SHHHHHT---SSEEEEEEE--SS--SS----S-SSTTGGGSS-TT----SSTT---GGGSEESS-EEEE-HHHHHHHHHHHHHTTS--SS-EEEEEE--BS--S-HHHHHHHT-EEEB-EEEEEEESSSS--TTS-EEEEEEE-----SSGGG---IIIIIHHHHHHHHHHHHHHTS-GGG--SEEEEEEESSGGGTSHHHHHHHHHHHH---SEE-TTSSSEEETTBS--HHHHH--GGGEEEEEEE-S-SSPEEETTTTEEEEEEEEESSS-HHHHHHHHHHHTSSTT--EEEEE---SSPPS-THHHHHTT--SS-EEEEES-SSS-S-TTTTSTT-SGGGS-GGGHHHHHHHHHHHHHHHTT--------HHHHHHHHHHHHT---TTGGG-SS--S--S------B-EEETTEE---HHHHHHHHHHHHHT-SEEEEEEE-SGGGSTTSEEETEEEEE-EEEEEEE--TTEEEETTTTEEEES-TTS--EEEEPBS--EEEEEE-